Protein 5D2E (pdb70)

Foldseek 3Di:
DVVLVVLVVCVVVPVDPPVLSVVQVVQPQFKFKKDKDKDKFWDDFDQQDFPDQAEEEEEEADCQLVVLLCVSCVVRPYAYAYEHEDPDWDDPDRRYIYHHLLDLVSLLVVLVVCVVVVHQGAEYEQEYQEDADDLDPVRLVVNCSSAVRSVLSNLLSCVVSVRYPAHEYEYEHEEEPLGFDLQRQLNLLLQLQLCQQPVSYHEAYEYEYEYVVQGCDSNLVSRVVSCVSPDNYKYDYSTMIMDIFMDTDDDFDADDAAAEEEEECCLFKVNLLVLQSNLQRYAYEYEYEEQDDDDVSNVVSQVVSVVSRYHYYYDYFDLLDLVRLLVVQVVSCVPSVAHAEYEYPDFDADFDASNPDDPVNLCRGQSCLQSSLSSNCVSCVPGNYQEYEYAAACSLPNNHGRCSSNNSSRSSLVRCLVVCVSVPRDHAAAYEHEYAAPISVCVVLQFDHQYSSNVVVVVRVRRPDRDRYMYMTTGNPVSVVVVRD

Radius of gyration: 24.19 Å; Cα contacts (8 Å, |Δi|>4): 997; chains: 1; bounding box: 62×48×70 Å

Solvent-accessible surface area: 21761 Å² total; per-residue (Å²): 137,162,93,76,102,115,12,62,135,88,30,160,113,103,66,21,65,92,120,37,2,94,65,21,52,145,17,50,38,70,42,18,12,3,44,45,59,112,64,147,68,134,38,180,31,55,149,93,67,10,134,53,140,46,16,0,0,0,1,4,66,75,84,45,3,58,86,9,0,86,126,3,13,126,69,26,138,21,59,18,2,0,0,14,48,24,159,147,40,71,56,50,185,149,15,63,4,32,0,42,10,56,98,18,127,12,1,65,34,0,0,36,39,0,140,97,75,140,28,141,0,49,10,1,0,0,16,4,0,32,46,119,18,116,23,41,77,83,17,1,126,112,7,2,48,57,0,0,12,0,0,4,22,0,0,43,6,2,41,79,37,162,3,9,71,105,0,44,1,5,0,0,1,68,21,32,58,56,72,16,12,1,0,0,25,2,0,20,5,0,0,58,0,2,60,53,28,29,104,66,2,52,3,42,0,0,16,1,38,32,46,146,149,59,82,27,63,106,68,63,8,0,41,3,0,2,30,4,28,33,106,65,13,4,4,0,19,8,158,52,28,28,73,55,81,9,78,118,16,164,227,148,35,61,6,110,146,92,2,3,2,0,0,0,17,0,27,39,37,37,1,31,33,0,0,51,44,0,2,113,54,24,99,3,47,0,0,2,2,19,155,69,108,74,57,190,104,14,53,104,36,35,63,39,0,88,131,70,38,7,80,4,52,25,26,69,10,33,9,16,112,60,177,76,0,46,58,6,4,113,100,0,87,163,59,33,53,73,1,10,0,0,1,0,23,14,41,39,88,85,88,31,87,1,100,161,6,73,66,107,18,0,68,81,0,2,24,12,9,0,20,0,2,3,6,0,0,61,23,1,78,151,13,66,6,55,3,0,0,0,8,5,11,18,7,6,15,47,22,92,42,4,28,0,2,39,0,0,0,0,6,3,0,14,6,1,5,99,9,2,83,71,104,59,33,71,50,46,18,0,0,0,0,11,20,123,27,91,41,97,117,52,155,166,34,19,26,66,80,0,25,21,21,3,0,12,36,5,0,38,62,0,12,66,65,113,22,50,32,0,0,0,1,4,0,51,80,88,89,0,59,101,77,26,126

Sequence (485 aa):
TMQIEQIVKKVKECSLTPEEGLELIKSLGKTHLYEMVWDRHEFKGSKKFPHTKEPILFFCEDDSMYTVMKRQLEGYEAPFIYVTSGERFEDCRNGRFTMNFTKGEDYDALCGVLRSQNIRPRHIIHFLAAGLFKNTEDAMRKQLNKSLYSLFQMFQAFMANKLCPKAEILYLYENAEGEVQPIYNAVESFLKTVQAENPNFTCKAAELKSMFDEPFTKQHIADVISFEWNNCFTCYEPRHYYKRQLQRVKKSFSVKKNGVYLITGGAGGLGYLFAEYLAKQAEVKLILTGRSPASRETAQKLSALENLGAEALYVPADISKEKETDALIKYIKQTFGELNGILHSAGLVKDAFIIKKTKESIEEVIAPKVFGTVWLDKAAEEEPLDFFVMFSSLSAVLPNAGQSDYAFANGCMDGFTQYRSMKGRPGKTLSINWPLWDAGALRHAGLELLSAQAGLAAFQDSMSRSASQLAVISGDKDRISELLS

Secondary structure (DSSP, 8-state):
-HHHHHHHHHHHTTSS-HHHHHHHHHTTTSEEEEEEEEEEEE-----SS-SS---EEEEESSGGGHHHHHHHTTT--S-EEEEEE-SS-EE-STTEEEE-TT-HHHHHHHHHHHHHTT----EEEEEEE-S---SSHHHHHHHHIIIIIHHHHHHHHHHHTT--SSEEEEEEEEEETT---HHHHHHHHHHHHHHHH-TTEEEEEEEEEEBTTB---HHHHHHHHHHHHT--EEEE-SSEEEEEEEEEPP------TT-EEEEETTTSHHHHHHHHHHHHHS--EEEEE-SSPP-HHHHHHHHHHHTTT-EEEE----TTSHHHHHHHHHHHHHHHS---EEEE---------TTT--HHHHHHHHTTTTHHHHHHHHHTTTS--SEEEEEEEGGGTS--TT-HHHHHHHHHHHHHHHHHHHTT-SSEEEEEEE--EE---HHHHTB-PEEHHHHHHHHHHHHTSS-SEEEEEEB-HHHHHHHH-

Structure (mmCIF, N/CA/C/O backbone):
data_5D2E
#
_entry.id   5D2E
#
_cell.length_a   92.627
_cell.length_b   110.933
_cell.length_c   139.310
_cell.angle_alpha   90.000
_cell.angle_beta   90.000
_cell.angle_gamma   90.000
#
_symmetry.space_group_name_H-M   'I 2 2 2'
#
loop_
_entity.id
_entity.type
_entity.pdbx_description
1 polymer MlnE
2 non-polymer 'NADP NICOTINAMIDE-ADENINE-DINUCLEOTIDE PHOSPHATE'
3 non-polymer GLYCEROL
4 non-polymer 'TETRAETHYLENE GLYCOL'
5 water water
#
loop_
_atom_site.group_PDB
_atom_site.id
_atom_site.type_symbol
_atom_site.label_atom_id
_atom_site.label_alt_id
_atom_site.label_comp_id
_atom_site.label_asym_id
_atom_site.label_entity_id
_atom_site.label_seq_id
_atom_site.pdbx_PDB_ins_code
_atom_site.Cartn_x
_atom_site.Cartn_y
_atom_site.Cartn_z
_atom_site.occupancy
_atom_site.B_iso_or_equiv
_atom_site.auth_seq_id
_atom_site.auth_comp_id
_atom_site.auth_asym_id
_atom_site.auth_atom_id
_atom_site.pdbx_PDB_model_num
ATOM 1 N N . THR A 1 5 ? 34.939 56.734 8.312 1.00 79.85 5 THR A N 1
ATOM 2 C CA . THR A 1 5 ? 35.966 57.010 7.260 1.00 81.35 5 THR A CA 1
ATOM 3 C C . THR A 1 5 ? 36.773 55.761 6.963 1.00 76.91 5 THR A C 1
ATOM 4 O O . THR A 1 5 ? 36.835 55.310 5.815 1.00 72.84 5 THR A O 1
ATOM 8 N N . MET A 1 6 ? 37.363 55.207 8.021 1.00 79.14 6 MET A N 1
ATOM 9 C CA . MET A 1 6 ? 38.083 53.932 7.963 1.00 79.79 6 MET A CA 1
ATOM 10 C C . MET A 1 6 ? 37.216 52.850 7.303 1.00 65.24 6 MET A C 1
ATOM 11 O O . MET A 1 6 ? 37.667 52.154 6.404 1.00 70.94 6 MET A O 1
ATOM 16 N N . GLN A 1 7 ? 35.950 52.778 7.690 1.00 68.75 7 GLN A N 1
ATOM 17 C CA . GLN A 1 7 ? 35.002 51.792 7.132 1.00 69.74 7 GLN A CA 1
ATOM 18 C C . GLN A 1 7 ? 34.783 51.868 5.623 1.00 65.71 7 GLN A C 1
ATOM 19 O O . GLN A 1 7 ? 34.716 50.849 4.916 1.00 64.90 7 GLN A O 1
ATOM 25 N N . ILE A 1 8 ? 34.637 53.088 5.130 1.00 63.95 8 ILE A N 1
ATOM 26 C CA . ILE A 1 8 ? 34.505 53.288 3.687 1.00 65.91 8 ILE A CA 1
ATOM 27 C C . ILE A 1 8 ? 35.768 52.812 2.943 1.00 68.53 8 ILE A C 1
ATOM 28 O O . ILE A 1 8 ? 35.655 52.060 1.978 1.00 64.86 8 ILE A O 1
ATOM 33 N N . GLU A 1 9 ? 36.954 53.213 3.425 1.00 73.10 9 GLU A N 1
ATOM 34 C CA . GLU A 1 9 ? 38.249 52.818 2.801 1.00 75.46 9 GLU A CA 1
ATOM 35 C C . GLU A 1 9 ? 38.383 51.287 2.800 1.00 74.54 9 GLU A C 1
ATOM 36 O O . GLU A 1 9 ? 38.743 50.673 1.792 1.00 68.61 9 GLU A O 1
ATOM 42 N N . GLN A 1 10 ? 38.088 50.694 3.952 1.00 74.84 10 GLN A N 1
ATOM 43 C CA . GLN A 1 10 ? 37.893 49.249 4.090 1.00 81.05 10 GLN A CA 1
ATOM 44 C C . GLN A 1 10 ? 37.193 48.660 2.860 1.00 79.83 10 GLN A C 1
ATOM 45 O O . GLN A 1 10 ? 37.737 47.783 2.179 1.00 71.66 10 GLN A O 1
ATOM 51 N N . ILE A 1 11 ? 35.978 49.164 2.588 1.00 85.13 11 ILE A N 1
ATOM 52 C CA . ILE A 1 11 ? 35.124 48.656 1.489 1.00 75.98 11 ILE A CA 1
ATOM 53 C C . ILE A 1 11 ? 35.784 48.959 0.141 1.00 77.97 11 ILE A C 1
ATOM 54 O O . ILE A 1 11 ? 35.772 48.112 -0.763 1.00 78.16 11 ILE A O 1
ATOM 59 N N . VAL A 1 12 ? 36.347 50.161 0.009 1.00 77.46 12 VAL A N 1
ATOM 60 C CA . VAL A 1 12 ? 37.052 50.558 -1.219 1.00 83.97 12 VAL A CA 1
ATOM 61 C C . VAL A 1 12 ? 38.108 49.509 -1.567 1.00 86.64 12 VAL A C 1
ATOM 62 O O . VAL A 1 12 ? 38.124 48.964 -2.688 1.00 82.07 12 VAL A O 1
ATOM 66 N N . LYS A 1 13 ? 38.948 49.223 -0.569 1.00 92.74 13 LYS A N 1
ATOM 67 C CA . LYS A 1 13 ? 40.023 48.223 -0.646 1.00 94.83 13 LYS A CA 1
ATOM 68 C C . LYS A 1 13 ? 39.530 46.873 -1.142 1.00 91.51 13 LYS A C 1
ATOM 69 O O . LYS A 1 13 ? 40.198 46.210 -1.932 1.00 99.12 13 LYS A O 1
ATOM 75 N N . LYS A 1 14 ? 38.353 46.490 -0.659 1.00 90.94 14 LYS A N 1
ATOM 76 C CA . LYS A 1 14 ? 37.689 45.237 -1.013 1.00 88.69 14 LYS A CA 1
ATOM 77 C C . LYS A 1 14 ? 37.274 45.149 -2.502 1.00 96.46 14 LYS A C 1
ATOM 78 O O . LYS A 1 14 ? 37.384 44.080 -3.117 1.00 95.48 14 LYS A O 1
ATOM 84 N N . VAL A 1 15 ? 36.773 46.249 -3.047 1.00 104.30 15 VAL A N 1
ATOM 85 C CA . VAL A 1 15 ? 36.347 46.265 -4.438 1.00 104.05 15 VAL A CA 1
ATOM 86 C C . VAL A 1 15 ? 37.608 46.366 -5.246 1.00 104.51 15 VAL A C 1
ATOM 87 O O . VAL A 1 15 ? 37.693 45.823 -6.324 1.00 106.81 15 VAL A O 1
ATOM 91 N N . LYS A 1 16 ? 38.583 47.085 -4.722 1.00 98.78 16 LYS A N 1
ATOM 92 C CA . LYS A 1 16 ? 39.862 47.120 -5.371 1.00 99.10 16 LYS A CA 1
ATOM 93 C C . LYS A 1 16 ? 40.375 45.696 -5.410 1.00 93.92 16 LYS A C 1
ATOM 94 O O . LYS A 1 16 ? 40.844 45.248 -6.431 1.00 86.19 16 LYS A O 1
ATOM 100 N N . GLU A 1 17 ? 40.244 44.980 -4.298 1.00 96.13 17 GLU A N 1
ATOM 101 C CA . GLU A 1 17 ? 40.731 43.603 -4.228 1.00 94.53 17 GLU A CA 1
ATOM 102 C C . GLU A 1 17 ? 39.838 42.682 -5.003 1.00 93.39 17 GLU A C 1
ATOM 103 O O . GLU A 1 17 ? 40.147 41.518 -5.190 1.00 104.31 17 GLU A O 1
ATOM 109 N N . CYS A 1 18 ? 38.717 43.210 -5.438 1.00 88.98 18 CYS A N 1
ATOM 110 C CA . CYS A 1 18 ? 37.809 42.490 -6.283 1.00 86.45 18 CYS A CA 1
ATOM 111 C C . CYS A 1 18 ? 36.899 41.507 -5.568 1.00 86.13 18 CYS A C 1
ATOM 112 O O . CYS A 1 18 ? 36.207 40.743 -6.206 1.00 81.77 18 CYS A O 1
ATOM 115 N N . SER A 1 19 ? 36.860 41.565 -4.247 1.00 84.47 19 SER A N 1
ATOM 116 C CA . SER A 1 19 ? 35.907 40.767 -3.500 1.00 86.90 19 SER A CA 1
ATOM 117 C C . SER A 1 19 ? 34.487 41.148 -3.878 1.00 87.28 19 SER A C 1
ATOM 118 O O . SER A 1 19 ? 33.565 40.330 -3.821 1.00 71.17 19 SER A O 1
ATOM 121 N N . LEU A 1 20 ? 34.339 42.394 -4.301 1.00 88.36 20 LEU A N 1
ATOM 122 C CA . LEU A 1 20 ? 33.050 42.988 -4.624 1.00 84.40 20 LEU A CA 1
ATOM 123 C C . LEU A 1 20 ? 33.080 43.773 -5.917 1.00 80.04 20 LEU A C 1
ATOM 124 O O . LEU A 1 20 ? 34.014 44.522 -6.126 1.00 80.03 20 LEU A O 1
ATOM 129 N N . THR A 1 21 ? 32.056 43.605 -6.758 1.00 73.74 21 THR A N 1
ATOM 130 C CA . THR A 1 21 ? 31.768 44.492 -7.885 1.00 68.32 21 THR A CA 1
ATOM 131 C C . THR A 1 21 ? 31.565 45.908 -7.349 1.00 71.84 21 THR A C 1
ATOM 132 O O . THR A 1 21 ? 30.915 46.076 -6.315 1.00 70.50 21 THR A O 1
ATOM 136 N N . PRO A 1 22 ? 32.117 46.936 -8.042 1.00 73.77 22 PRO A N 1
ATOM 137 C CA . PRO A 1 22 ? 31.914 48.350 -7.651 1.00 66.46 22 PRO A CA 1
ATOM 138 C C . PRO A 1 22 ? 30.492 48.715 -7.226 1.00 49.53 22 PRO A C 1
ATOM 139 O O . PRO A 1 22 ? 30.324 49.497 -6.303 1.00 52.73 22 PRO A O 1
ATOM 143 N N . GLU A 1 23 ? 29.492 48.122 -7.855 1.00 51.54 23 GLU A N 1
ATOM 144 C CA . GLU A 1 23 ? 28.063 48.347 -7.520 1.00 60.61 23 GLU A CA 1
ATOM 145 C C . GLU A 1 23 ? 27.705 47.775 -6.096 1.00 63.90 23 GLU A C 1
ATOM 146 O O . GLU A 1 23 ? 27.146 48.487 -5.235 1.00 54.97 23 GLU A O 1
ATOM 152 N N . GLU A 1 24 ? 28.060 46.502 -5.867 1.00 61.58 24 GLU A N 1
ATOM 153 C CA . GLU A 1 24 ? 27.962 45.854 -4.532 1.00 55.64 24 GLU A CA 1
ATOM 154 C C . GLU A 1 24 ? 28.635 46.717 -3.446 1.00 53.08 24 GLU A C 1
ATOM 155 O O . GLU A 1 24 ? 28.059 46.959 -2.376 1.00 49.67 24 GLU A O 1
ATOM 161 N N . GLY A 1 25 ? 29.851 47.194 -3.733 1.00 50.86 25 GLY A N 1
ATOM 162 C CA . GLY A 1 25 ? 30.587 48.046 -2.796 1.00 50.29 25 GLY A CA 1
ATOM 163 C C . GLY A 1 25 ? 29.833 49.316 -2.452 1.00 54.91 25 GLY A C 1
ATOM 164 O O . GLY A 1 25 ? 29.809 49.793 -1.297 1.00 52.78 25 GLY A O 1
ATOM 165 N N . LEU A 1 26 ? 29.225 49.897 -3.474 1.00 53.77 26 LEU A N 1
ATOM 166 C CA . LEU A 1 26 ? 28.404 51.062 -3.256 1.00 52.26 26 LEU A CA 1
ATOM 167 C C . LEU A 1 26 ? 27.181 50.712 -2.403 1.00 44.07 26 LEU A C 1
ATOM 168 O O . LEU A 1 26 ? 26.901 51.433 -1.461 1.00 45.86 26 LEU A O 1
ATOM 173 N N . GLU A 1 27 ? 26.457 49.637 -2.753 1.00 47.07 27 GLU A N 1
ATOM 174 C CA . GLU A 1 27 ? 25.290 49.218 -1.957 1.00 49.33 27 GLU A CA 1
ATOM 175 C C . GLU A 1 27 ? 25.713 49.063 -0.465 1.00 50.08 27 GLU A C 1
ATOM 176 O O . GLU A 1 27 ? 25.044 49.592 0.454 1.00 47.48 27 GLU A O 1
ATOM 182 N N . LEU A 1 28 ? 26.875 48.446 -0.230 1.00 45.37 28 LEU A N 1
ATOM 183 C CA . LEU A 1 28 ? 27.349 48.252 1.163 1.00 45.32 28 LEU A CA 1
ATOM 184 C C . LEU A 1 28 ? 27.613 49.576 1.859 1.00 49.30 28 LEU A C 1
ATOM 185 O O . LEU A 1 28 ? 27.203 49.798 3.019 1.00 45.62 28 LEU A O 1
ATOM 190 N N . ILE A 1 29 ? 28.237 50.516 1.147 1.00 47.46 29 ILE A N 1
ATOM 191 C CA . ILE A 1 29 ? 28.504 51.829 1.774 1.00 43.62 29 ILE A CA 1
ATOM 192 C C . ILE A 1 29 ? 27.218 52.560 2.169 1.00 36.40 29 ILE A C 1
ATOM 193 O O . ILE A 1 29 ? 27.143 53.226 3.224 1.00 41.98 29 ILE A O 1
ATOM 198 N N . LYS A 1 30 ? 26.209 52.449 1.308 1.00 39.58 30 LYS A N 1
ATOM 199 C CA . LYS A 1 30 ? 24.931 53.068 1.561 1.00 43.81 30 LYS A CA 1
ATOM 200 C C . LYS A 1 30 ? 24.284 52.490 2.809 1.00 48.56 30 LYS A C 1
ATOM 201 O O . LYS A 1 30 ? 23.499 53.195 3.440 1.00 42.72 30 LYS A O 1
ATOM 207 N N . SER A 1 31 ? 24.615 51.227 3.157 1.00 46.03 31 SER A N 1
ATOM 208 C CA . SER A 1 31 ? 24.096 50.611 4.406 1.00 45.17 31 SER A CA 1
ATOM 209 C C . SER A 1 31 ? 24.884 50.957 5.676 1.00 48.59 31 SER A C 1
ATOM 210 O O . SER A 1 31 ? 24.487 50.539 6.762 1.00 44.30 31 SER A O 1
ATOM 213 N N . LEU A 1 32 ? 25.974 51.723 5.571 1.00 45.59 32 LEU A N 1
ATOM 214 C CA . LEU A 1 32 ? 26.836 51.944 6.724 1.00 48.94 32 LEU A CA 1
ATOM 215 C C . LEU A 1 32 ? 26.127 52.651 7.852 1.00 47.36 32 LEU A C 1
ATOM 216 O O . LEU A 1 32 ? 25.353 53.602 7.624 1.00 46.61 32 LEU A O 1
ATOM 221 N N . GLY A 1 33 ? 26.370 52.130 9.063 1.00 44.42 33 GLY A N 1
ATOM 222 C CA . GLY A 1 33 ? 25.651 52.514 10.279 1.00 47.23 33 GLY A CA 1
ATOM 223 C C . GLY A 1 33 ? 24.233 51.977 10.435 1.00 44.77 33 GLY A C 1
ATOM 224 O O . GLY A 1 33 ? 23.530 52.352 11.380 1.00 48.71 33 GLY A O 1
ATOM 225 N N . LYS A 1 34 ? 23.780 51.140 9.512 1.00 43.97 34 LYS A N 1
ATOM 226 C CA . LYS A 1 34 ? 22.430 50.629 9.602 1.00 46.25 34 LYS A CA 1
ATOM 227 C C . LYS A 1 34 ? 22.347 49.170 10.038 1.00 43.49 34 LYS A C 1
ATOM 228 O O . LYS A 1 34 ? 21.263 48.746 10.363 1.00 45.02 34 LYS A O 1
ATOM 234 N N . THR A 1 35 ? 23.449 48.412 9.994 1.00 41.25 35 THR A N 1
ATOM 235 C CA . THR A 1 35 ? 23.390 46.969 10.270 1.00 39.27 35 THR A CA 1
ATOM 236 C C . THR A 1 35 ? 24.165 46.693 11.536 1.00 39.73 35 THR A C 1
ATOM 237 O O . THR A 1 35 ? 25.339 47.003 11.633 1.00 37.78 35 THR A O 1
ATOM 241 N N . HIS A 1 36 ? 23.499 46.138 12.527 1.00 41.12 36 HIS A N 1
ATOM 242 C CA . HIS A 1 36 ? 24.130 45.881 13.819 1.00 45.02 36 HIS A CA 1
ATOM 243 C C . HIS A 1 36 ? 23.884 44.384 14.237 1.00 42.51 36 HIS A C 1
ATOM 244 O O . HIS A 1 36 ? 22.801 43.827 13.972 1.00 33.90 36 HIS A O 1
ATOM 251 N N . LEU A 1 37 ? 24.902 43.752 14.830 1.00 40.12 37 LEU A N 1
ATOM 252 C CA . LEU A 1 37 ? 24.771 42.414 15.381 1.00 37.91 37 LEU A CA 1
ATOM 253 C C . LEU A 1 37 ? 24.570 42.481 16.896 1.00 33.06 37 LEU A C 1
ATOM 254 O O . LEU A 1 37 ? 25.144 43.337 17.578 1.00 29.83 37 LEU A O 1
ATOM 259 N N . TYR A 1 38 ? 23.692 41.608 17.390 1.00 32.65 38 TYR A N 1
ATOM 260 C CA . TYR A 1 38 ? 23.296 41.535 18.766 1.00 29.30 38 TYR A CA 1
ATOM 261 C C . TYR A 1 38 ? 23.416 40.066 19.287 1.00 28.58 38 TYR A C 1
ATOM 262 O O . TYR A 1 38 ? 23.288 39.111 18.549 1.00 26.87 38 TYR A O 1
ATOM 271 N N . GLU A 1 39 ? 23.686 39.944 20.581 1.00 28.75 39 GLU A N 1
ATOM 272 C CA . GLU A 1 39 ? 23.757 38.667 21.256 1.00 28.57 39 GLU A CA 1
ATOM 273 C C . GLU A 1 39 ? 23.029 38.769 22.581 1.00 28.84 39 GLU A C 1
ATOM 274 O O . GLU A 1 39 ? 22.876 39.860 23.175 1.00 29.62 39 GLU A O 1
ATOM 280 N N . MET A 1 40 ? 22.615 37.595 23.085 1.00 27.93 40 MET A N 1
ATOM 281 C CA . MET A 1 40 ? 21.961 37.543 24.373 1.00 29.81 40 MET A CA 1
ATOM 282 C C . MET A 1 40 ? 22.962 37.788 25.481 1.00 28.78 40 MET A C 1
ATOM 283 O O . MET A 1 40 ? 24.046 37.208 25.492 1.00 31.91 40 MET A O 1
ATOM 288 N N . VAL A 1 41 ? 22.619 38.664 26.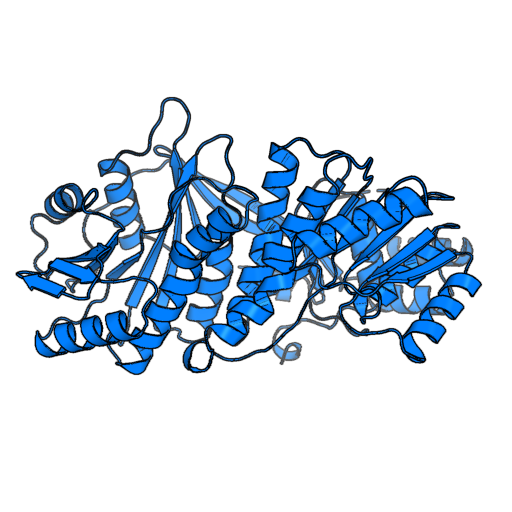403 1.00 28.67 41 VAL A N 1
ATOM 289 C CA . VAL A 1 41 ? 23.448 38.906 27.562 1.00 29.80 41 VAL A CA 1
ATOM 290 C C . VAL A 1 41 ? 22.574 38.611 28.769 1.00 31.70 41 VAL A C 1
ATOM 291 O O . VAL A 1 41 ? 21.470 39.139 28.892 1.00 28.00 41 VAL A O 1
ATOM 295 N N . TRP A 1 42 ? 23.135 37.887 29.727 1.00 31.93 42 TRP A N 1
ATOM 296 C CA . TRP A 1 42 ? 22.396 37.490 30.924 1.00 31.01 42 TRP A CA 1
ATOM 297 C C . TRP A 1 42 ? 22.667 38.322 32.163 1.00 35.19 42 TRP A C 1
ATOM 298 O O . TRP A 1 42 ? 23.776 38.785 32.346 1.00 37.14 42 TRP A O 1
ATOM 309 N N . ASP A 1 43 ? 21.667 38.523 33.007 1.00 34.65 43 ASP A N 1
ATOM 310 C CA . ASP A 1 43 ? 21.924 39.079 34.357 1.00 38.82 43 ASP A CA 1
ATOM 311 C C . ASP A 1 43 ? 21.483 38.065 35.378 1.00 35.86 43 ASP A C 1
ATOM 312 O O . ASP A 1 43 ? 20.395 37.494 35.285 1.00 35.36 43 ASP A O 1
ATOM 317 N N . ARG A 1 44 ? 22.339 37.896 36.362 1.00 34.34 44 ARG A N 1
ATOM 318 C CA . ARG A 1 44 ? 22.222 36.852 37.358 1.00 34.77 44 ARG A CA 1
ATOM 319 C C . ARG A 1 44 ? 21.875 37.465 38.714 1.00 36.02 44 ARG A C 1
ATOM 320 O O . ARG A 1 44 ? 22.408 38.488 39.068 1.00 31.37 44 ARG A O 1
ATOM 328 N N . HIS A 1 45 ? 21.047 36.760 39.486 1.00 31.25 45 HIS A N 1
ATOM 329 C CA . HIS A 1 45 ? 20.526 37.193 40.760 1.00 33.34 45 HIS A CA 1
ATOM 330 C C . HIS A 1 45 ? 20.411 36.034 41.721 1.00 31.35 45 HIS A C 1
ATOM 331 O O . HIS A 1 45 ? 20.181 34.882 41.338 1.00 29.07 45 HIS A O 1
ATOM 338 N N . GLU A 1 46 ? 20.461 36.375 42.995 1.00 31.23 46 GLU A N 1
ATOM 339 C CA . GLU A 1 46 ? 20.181 35.439 44.068 1.00 34.90 46 GLU A CA 1
ATOM 340 C C . GLU A 1 46 ? 18.684 35.366 44.243 1.00 32.21 46 GLU A C 1
ATOM 341 O O . GLU A 1 46 ? 18.000 36.349 44.191 1.00 35.51 46 GLU A O 1
ATOM 347 N N . PHE A 1 47 ? 18.190 34.160 44.464 1.00 33.87 47 PHE A N 1
ATOM 348 C CA . PHE A 1 47 ? 16.780 33.941 44.615 1.00 37.38 47 PHE A CA 1
ATOM 349 C C . PHE A 1 47 ? 16.422 34.109 46.075 1.00 42.50 47 PHE A C 1
ATOM 350 O O . PHE A 1 47 ? 16.956 33.394 46.898 1.00 45.38 47 PHE A O 1
ATOM 358 N N . LYS A 1 48 ? 15.523 35.039 46.360 1.00 47.60 48 LYS A N 1
ATOM 359 C CA . LYS A 1 48 ? 15.329 35.590 47.691 1.00 58.80 48 LYS A CA 1
ATOM 360 C C . LYS A 1 48 ? 13.968 35.232 48.321 1.00 61.15 48 LYS A C 1
ATOM 361 O O . LYS A 1 48 ? 13.701 35.591 49.468 1.00 62.53 48 LYS A O 1
ATOM 367 N N . GLY A 1 49 ? 13.077 34.601 47.574 1.00 51.69 49 GLY A N 1
ATOM 368 C CA . GLY A 1 49 ? 11.694 34.458 48.045 1.00 58.94 49 GLY A CA 1
ATOM 369 C C . GLY A 1 49 ? 10.895 35.761 47.976 1.00 54.20 49 GLY A C 1
ATOM 370 O O . GLY A 1 49 ? 11.351 36.776 47.399 1.00 51.27 49 GLY A O 1
ATOM 371 N N . SER A 1 50 ? 9.703 35.720 48.584 1.00 49.36 50 SER A N 1
ATOM 372 C CA . SER A 1 50 ? 8.614 36.672 48.318 1.00 47.85 50 SER A CA 1
ATOM 373 C C . SER A 1 50 ? 7.375 36.341 49.207 1.00 48.44 50 SER A C 1
ATOM 374 O O . SER A 1 50 ? 7.308 35.284 49.850 1.00 47.49 50 SER A O 1
ATOM 377 N N . LYS A 1 51 ? 6.373 37.206 49.200 1.00 45.68 51 LYS A N 1
ATOM 378 C CA . LYS A 1 51 ? 5.035 36.785 49.683 1.00 44.82 51 LYS A CA 1
ATOM 379 C C . LYS A 1 51 ? 4.560 35.545 48.866 1.00 42.82 51 LYS A C 1
ATOM 380 O O . LYS A 1 51 ? 5.038 35.305 47.740 1.00 38.08 51 LYS A O 1
ATOM 386 N N . LYS A 1 52 ? 3.604 34.813 49.401 1.00 35.55 52 LYS A N 1
ATOM 387 C CA . LYS A 1 52 ? 3.151 33.611 48.779 1.00 35.92 52 LYS A CA 1
ATOM 388 C C . LYS A 1 52 ? 1.971 33.795 47.811 1.00 37.16 52 LYS A C 1
ATOM 389 O O . LYS A 1 52 ? 1.813 32.998 46.890 1.00 36.82 52 LYS A O 1
ATOM 395 N N . PHE A 1 53 ? 1.136 34.816 47.991 1.00 39.27 53 PHE A N 1
ATOM 396 C CA . PHE A 1 53 ? -0.133 34.860 47.260 1.00 36.19 53 PHE A CA 1
ATOM 397 C C . PHE A 1 53 ? -0.066 35.735 46.014 1.00 38.41 53 PHE A C 1
ATOM 398 O O . PHE A 1 53 ? 0.697 36.685 45.958 1.00 38.59 53 PHE A O 1
ATOM 406 N N . PRO A 1 54 ? -0.963 35.475 45.043 1.00 37.76 54 PRO A N 1
ATOM 407 C CA . PRO A 1 54 ? -1.180 36.414 43.948 1.00 39.72 54 PRO A CA 1
ATOM 408 C C . PRO A 1 54 ? -1.546 37.804 44.488 1.00 41.82 54 PRO A C 1
ATOM 409 O O . PRO A 1 54 ? -2.051 37.907 45.617 1.00 41.39 54 PRO A O 1
ATOM 413 N N . HIS A 1 55 ? -1.342 38.842 43.689 1.00 49.31 55 HIS A N 1
ATOM 414 C CA . HIS A 1 55 ? -1.638 40.241 44.119 1.00 57.11 55 HIS A CA 1
ATOM 415 C C . HIS A 1 55 ? -3.121 40.631 44.135 1.00 58.72 55 HIS A C 1
ATOM 416 O O . HIS A 1 55 ? -3.464 41.620 44.754 1.00 62.07 55 HIS A O 1
ATOM 423 N N . THR A 1 56 ? -3.984 39.892 43.428 1.00 53.18 56 THR A N 1
ATOM 424 C CA . THR A 1 56 ? -5.445 40.064 43.511 1.00 49.35 56 THR A CA 1
ATOM 425 C C . THR A 1 56 ? -6.015 38.799 44.081 1.00 46.58 56 THR A C 1
ATOM 426 O O . THR A 1 56 ? -5.352 37.760 44.076 1.00 48.63 56 THR A O 1
ATOM 430 N N . LYS A 1 57 ? -7.230 38.878 44.589 1.00 39.53 57 LYS A N 1
ATOM 431 C CA . LYS A 1 57 ? -7.829 37.739 45.199 1.00 37.60 57 LYS A CA 1
ATOM 432 C C . LYS A 1 57 ? -8.830 37.124 44.222 1.00 38.26 57 LYS A C 1
ATOM 433 O O . LYS A 1 57 ? -10.026 37.364 44.307 1.00 40.77 57 LYS A O 1
ATOM 439 N N . GLU A 1 58 ? -8.322 36.344 43.270 1.00 34.96 58 GLU A N 1
ATOM 440 C CA . GLU A 1 58 ? -9.093 35.789 42.203 1.00 34.80 58 GLU A CA 1
ATOM 441 C C . GLU A 1 58 ? -8.665 34.343 41.979 1.00 30.51 58 GLU A C 1
ATOM 442 O O . GLU A 1 58 ? -7.603 33.968 42.416 1.00 33.10 58 GLU A O 1
ATOM 448 N N . PRO A 1 59 ? -9.509 33.530 41.311 1.00 30.85 59 PRO A N 1
ATOM 449 C CA . PRO A 1 59 ? -9.248 32.108 41.139 1.00 30.00 59 PRO A CA 1
ATOM 450 C C . PRO A 1 59 ? -7.935 31.862 40.355 1.00 26.46 59 PRO A C 1
ATOM 451 O O . PRO A 1 59 ? -7.522 32.655 39.517 1.00 27.49 59 PRO A O 1
ATOM 455 N N . ILE A 1 60 ? -7.256 30.833 40.780 1.00 25.85 60 ILE A N 1
ATOM 456 C CA . ILE A 1 60 ? -6.034 30.325 40.183 1.00 26.45 60 ILE A CA 1
ATOM 457 C C . ILE A 1 60 ? -6.355 28.999 39.452 1.00 28.43 60 ILE A C 1
ATOM 458 O O . ILE A 1 60 ? -7.062 28.118 40.018 1.00 32.49 60 ILE A O 1
ATOM 463 N N . LEU A 1 61 ? -5.864 28.838 38.229 1.00 26.20 61 LEU A N 1
ATOM 464 C CA . LEU A 1 61 ? -6.100 27.655 37.426 1.00 25.99 61 LEU A CA 1
ATOM 465 C C . LEU A 1 61 ? -4.731 27.050 37.126 1.00 26.93 61 LEU A C 1
ATOM 466 O O . LEU A 1 61 ? -3.880 27.720 36.571 1.00 26.12 61 LEU A O 1
ATOM 471 N N . PHE A 1 62 ? -4.536 25.779 37.470 1.00 26.30 62 PHE A N 1
ATOM 472 C CA . PHE A 1 62 ? -3.255 25.114 37.401 1.00 26.15 62 PHE A CA 1
ATOM 473 C C . PHE A 1 62 ? -3.414 23.888 36.605 1.00 28.17 62 PHE A C 1
ATOM 474 O O . PHE A 1 62 ? -4.225 23.020 36.972 1.00 28.05 62 PHE A O 1
ATOM 482 N N . PHE A 1 63 ? -2.609 23.751 35.542 1.00 24.21 63 PHE A N 1
ATOM 483 C CA . PHE A 1 63 ? -2.596 22.601 34.673 1.00 24.77 63 PHE A CA 1
ATOM 484 C C . PHE A 1 63 ? -1.323 21.825 34.995 1.00 27.34 63 PHE A C 1
ATOM 485 O O . PHE A 1 63 ? -0.226 22.410 34.990 1.00 27.84 63 PHE A O 1
ATOM 493 N N . CYS A 1 64 ? -1.448 20.511 35.213 1.00 25.83 64 CYS A N 1
ATOM 494 C CA . CYS A 1 64 ? -0.298 19.671 35.585 1.00 25.45 64 CYS A CA 1
ATOM 495 C C . CYS A 1 64 ? -0.582 18.318 35.029 1.00 29.26 64 CYS A C 1
ATOM 496 O O . CYS A 1 64 ? -1.731 17.924 34.899 1.00 27.64 64 CYS A O 1
ATOM 499 N N . GLU A 1 65 ? 0.445 17.564 34.730 1.00 28.40 65 GLU A N 1
ATOM 500 C CA . GLU A 1 65 ? 0.231 16.261 34.127 1.00 34.15 65 GLU A CA 1
ATOM 501 C C . GLU A 1 65 ? -0.416 15.296 35.145 1.00 32.25 65 GLU A C 1
ATOM 502 O O . GLU A 1 65 ? -1.254 14.474 34.779 1.00 31.79 65 GLU A O 1
ATOM 508 N N . ASP A 1 66 ? -0.118 15.486 36.413 1.00 30.26 66 ASP A N 1
ATOM 509 C CA . ASP A 1 66 ? -0.559 14.559 37.436 1.00 33.13 66 ASP A CA 1
ATOM 510 C C . ASP A 1 66 ? -0.747 15.307 38.694 1.00 31.50 66 ASP A C 1
ATOM 511 O O . ASP A 1 66 ? -0.631 16.570 38.751 1.00 32.62 66 ASP A O 1
ATOM 516 N N . ASP A 1 67 ? -0.995 14.619 39.809 1.00 33.47 67 ASP A N 1
ATOM 517 C CA . ASP A 1 67 ? -1.160 15.453 41.018 1.00 35.43 67 ASP A CA 1
ATOM 518 C C . ASP A 1 67 ? 0.009 15.765 41.882 1.00 32.69 67 ASP A C 1
ATOM 519 O O . ASP A 1 67 ? -0.162 16.178 43.030 1.00 33.37 67 ASP A O 1
ATOM 524 N N . SER A 1 68 ? 1.193 15.709 41.310 1.00 31.98 68 SER A N 1
ATOM 525 C CA . SER A 1 68 ? 2.418 15.899 42.082 1.00 34.07 68 SER A CA 1
ATOM 526 C C . SER A 1 68 ? 2.535 17.277 42.669 1.00 31.90 68 SER A C 1
ATOM 527 O O . SER A 1 68 ? 3.210 17.472 43.667 1.00 35.99 68 SER A O 1
ATOM 530 N N . MET A 1 69 ? 1.877 18.279 42.083 1.00 30.59 69 MET A N 1
ATOM 531 C CA . MET A 1 69 ? 1.937 19.612 42.673 1.00 26.29 69 MET A CA 1
ATOM 532 C C . MET A 1 69 ? 0.722 20.001 43.554 1.00 28.66 69 MET A C 1
ATOM 533 O O . MET A 1 69 ? 0.678 21.114 44.098 1.00 27.93 69 MET A O 1
ATOM 538 N N . TYR A 1 70 ? -0.243 19.101 43.729 1.00 29.38 70 TYR A N 1
ATOM 539 C CA . TYR A 1 70 ? -1.502 19.508 44.369 1.00 29.47 70 TYR A CA 1
ATOM 540 C C . TYR A 1 70 ? -1.304 19.902 45.850 1.00 31.08 70 TYR A C 1
ATOM 541 O O . TYR A 1 70 ? -1.621 21.044 46.286 1.00 28.09 70 TYR A O 1
ATOM 550 N N . THR A 1 71 ? -0.738 18.986 46.629 1.00 33.38 71 THR A N 1
ATOM 551 C CA . THR A 1 71 ? -0.519 19.238 48.108 1.00 32.77 71 THR A CA 1
ATOM 552 C C . THR A 1 71 ? 0.316 20.417 48.401 1.00 29.75 71 THR A C 1
ATOM 553 O O . THR A 1 71 ? -0.019 21.241 49.260 1.00 30.93 71 THR A O 1
ATOM 557 N N . VAL A 1 72 ? 1.433 20.562 47.650 1.00 29.41 72 VAL A N 1
ATOM 558 C CA . VAL A 1 72 ? 2.304 21.641 47.972 1.00 29.41 72 VAL A CA 1
ATOM 559 C C . VAL A 1 72 ? 1.626 22.944 47.668 1.00 26.06 72 VAL A C 1
ATOM 560 O O . VAL A 1 72 ? 1.869 23.951 48.324 1.00 28.09 72 VAL A O 1
ATOM 564 N N . MET A 1 73 ? 0.824 22.973 46.603 1.00 27.50 73 MET A N 1
ATOM 565 C CA . MET A 1 73 ? 0.204 24.230 46.236 1.00 27.48 73 MET A CA 1
ATOM 566 C C . MET A 1 73 ? -0.948 24.518 47.203 1.00 29.09 73 MET A C 1
ATOM 567 O O . MET A 1 73 ? -1.164 25.663 47.582 1.00 26.30 73 MET A O 1
ATOM 572 N N . LYS A 1 74 ? -1.709 23.498 47.604 1.00 27.46 74 LYS A N 1
ATOM 573 C CA . LYS A 1 74 ? -2.737 23.752 48.691 1.00 31.75 74 LYS A CA 1
ATOM 574 C C . LYS A 1 74 ? -2.108 24.336 49.983 1.00 32.86 74 LYS A C 1
ATOM 575 O O . LYS A 1 74 ? -2.595 25.368 50.551 1.00 32.75 74 LYS A O 1
ATOM 581 N N . ARG A 1 75 ? -0.969 23.754 50.364 1.00 31.94 75 ARG A N 1
ATOM 582 C CA . ARG A 1 75 ? -0.232 24.291 51.523 1.00 34.20 75 ARG A CA 1
ATOM 583 C C . ARG A 1 75 ? 0.254 25.688 51.301 1.00 33.67 75 ARG A C 1
ATOM 584 O O . ARG A 1 75 ? 0.099 26.579 52.146 1.00 32.70 75 ARG A O 1
ATOM 592 N N . GLN A 1 76 ? 0.742 25.951 50.099 1.00 33.12 76 GLN A N 1
ATOM 593 C CA . GLN A 1 76 ? 1.241 27.280 49.809 1.00 29.99 76 GLN A CA 1
ATOM 594 C C . GLN A 1 76 ? 0.143 28.358 49.900 1.00 27.71 76 GLN A C 1
ATOM 595 O O . GLN A 1 76 ? 0.381 29.509 50.293 1.00 31.02 76 GLN A O 1
ATOM 601 N N . LEU A 1 77 ? -1.070 27.970 49.520 1.00 29.56 77 LEU A N 1
ATOM 602 C CA . LEU A 1 77 ? -2.199 28.899 49.418 1.00 28.59 77 LEU A CA 1
ATOM 603 C C . LEU A 1 77 ? -3.092 28.871 50.662 1.00 34.19 77 LEU A C 1
ATOM 604 O O . LEU A 1 77 ? -4.205 29.465 50.643 1.00 35.10 77 LEU A O 1
ATOM 609 N N . GLU A 1 78 ? -2.621 28.206 51.726 1.00 32.92 78 GLU A N 1
ATOM 610 C CA . GLU A 1 78 ? -3.388 28.202 52.990 1.00 35.11 78 GLU A CA 1
ATOM 611 C C . GLU A 1 78 ? -3.655 29.632 53.400 1.00 33.32 78 GLU A C 1
ATOM 612 O O . GLU A 1 78 ? -2.772 30.430 53.485 1.00 36.74 78 GLU A O 1
ATOM 618 N N . GLY A 1 79 ? -4.917 29.995 53.556 1.00 34.97 79 GLY A N 1
ATOM 619 C CA . GLY A 1 79 ? -5.238 31.395 53.920 1.00 34.03 79 GLY A CA 1
ATOM 620 C C . GLY A 1 79 ? -5.695 32.248 52.770 1.00 39.55 79 GLY A C 1
ATOM 621 O O . GLY A 1 79 ? -6.108 33.381 52.969 1.00 38.50 79 GLY A O 1
ATOM 622 N N . TYR A 1 80 ? -5.565 31.738 51.531 1.00 41.10 80 TYR A N 1
ATOM 623 C CA . TYR A 1 80 ? -5.862 32.547 50.334 1.00 37.78 80 TYR A CA 1
ATOM 624 C C . TYR A 1 80 ? -7.320 32.207 50.014 1.00 36.99 80 TYR A C 1
ATOM 625 O O . TYR A 1 80 ? -7.674 31.041 49.903 1.00 37.54 80 TYR A O 1
ATOM 634 N N . GLU A 1 81 ? -8.155 33.226 49.952 1.00 34.43 81 GLU A N 1
ATOM 635 C CA . GLU A 1 81 ? -9.621 33.017 49.901 1.00 39.68 81 GLU A CA 1
ATOM 636 C C . GLU A 1 81 ? -10.185 33.300 48.526 1.00 39.89 81 GLU A C 1
ATOM 637 O O . GLU A 1 81 ? -10.891 34.307 48.285 1.00 38.47 81 GLU A O 1
ATOM 643 N N . ALA A 1 82 ? -9.756 32.450 47.606 1.00 34.33 82 ALA A N 1
ATOM 644 C CA . ALA A 1 82 ? -10.331 32.371 46.260 1.00 34.80 82 ALA A CA 1
ATOM 645 C C . ALA A 1 82 ? -10.085 30.955 45.781 1.00 33.68 82 ALA A C 1
ATOM 646 O O . ALA A 1 82 ? -9.134 30.291 46.231 1.00 33.31 82 ALA A O 1
ATOM 648 N N . PRO A 1 83 ? -10.877 30.483 44.842 1.00 31.21 83 PRO A N 1
ATOM 649 C CA . PRO A 1 83 ? -10.713 29.080 44.463 1.00 30.26 83 PRO A CA 1
ATOM 650 C C . PRO A 1 83 ? -9.360 28.727 43.837 1.00 33.11 83 PRO A C 1
ATOM 651 O O . PRO A 1 83 ? -8.810 29.526 43.092 1.00 30.14 83 PRO A O 1
ATOM 655 N N . PHE A 1 84 ? -8.915 27.494 44.076 1.00 31.98 84 PHE A N 1
ATOM 656 C CA . PHE A 1 84 ? -7.785 26.907 43.362 1.00 30.34 84 PHE A CA 1
ATOM 657 C C . PHE A 1 84 ? -8.282 25.756 42.520 1.00 30.01 84 PHE A C 1
ATOM 658 O O . PHE A 1 84 ? -8.898 24.797 43.018 1.00 29.20 84 PHE A O 1
ATOM 666 N N . ILE A 1 85 ? -8.136 25.881 41.197 1.00 26.73 85 ILE A N 1
ATOM 667 C CA . ILE A 1 85 ? -8.611 24.858 40.276 1.00 25.38 85 ILE A CA 1
ATOM 668 C C . ILE A 1 85 ? -7.417 24.055 39.762 1.00 27.43 85 ILE A C 1
ATOM 669 O O . ILE A 1 85 ? -6.448 24.633 39.216 1.00 27.89 85 ILE A O 1
ATOM 674 N N . TYR A 1 86 ? -7.463 22.757 39.893 1.00 24.63 86 TYR A N 1
ATOM 675 C CA . TYR A 1 86 ? -6.303 21.904 39.551 1.00 23.58 86 TYR A CA 1
ATOM 676 C C . TYR A 1 86 ? -6.696 20.852 38.575 1.00 25.66 86 TYR A C 1
ATOM 677 O O . TYR A 1 86 ? -7.566 20.001 38.805 1.00 26.38 86 TYR A O 1
ATOM 686 N N . VAL A 1 87 ? -6.114 20.944 37.395 1.00 24.94 87 VAL A N 1
ATOM 687 C CA . VAL A 1 87 ? -6.472 20.107 36.284 1.00 24.29 87 VAL A CA 1
ATOM 688 C C . VAL A 1 87 ? -5.338 19.189 35.885 1.00 27.72 87 VAL A C 1
ATOM 689 O O . VAL A 1 87 ? -4.229 19.642 35.590 1.00 28.75 87 VAL A O 1
ATOM 693 N N . THR A 1 88 ? -5.645 17.912 35.794 1.00 28.44 88 THR A N 1
ATOM 694 C CA . THR A 1 88 ? -4.690 16.922 35.400 1.00 27.83 88 THR A CA 1
ATOM 695 C C . THR A 1 88 ? -5.082 16.197 34.158 1.00 28.67 88 THR A C 1
ATOM 696 O O . THR A 1 88 ? -6.171 16.317 33.634 1.00 29.11 88 THR A O 1
ATOM 700 N N . SER A 1 89 ? -4.146 15.433 33.645 1.00 30.80 89 SER A N 1
ATOM 701 C CA . SER A 1 89 ? -4.344 14.641 32.473 1.00 33.84 89 SER A CA 1
ATOM 702 C C . SER A 1 89 ? -5.236 13.412 32.674 1.00 37.30 89 SER A C 1
ATOM 703 O O . SER A 1 89 ? -5.081 12.684 33.649 1.00 37.35 89 SER A O 1
ATOM 706 N N . GLY A 1 90 ? -6.147 13.177 31.740 1.00 35.56 90 GLY A N 1
ATOM 707 C CA . GLY A 1 90 ? -7.032 12.016 31.777 1.00 37.11 90 GLY A CA 1
ATOM 708 C C . GLY A 1 90 ? -7.495 11.620 30.379 1.00 35.53 90 GLY A C 1
ATOM 709 O O . GLY A 1 90 ? -7.313 12.372 29.421 1.00 37.51 90 GLY A O 1
ATOM 710 N N . GLU A 1 91 ? -8.130 10.458 30.268 1.00 41.02 91 GLU A N 1
ATOM 711 C CA . GLU A 1 91 ? -8.725 10.007 29.000 1.00 47.24 91 GLU A CA 1
ATOM 712 C C . GLU A 1 91 ? -9.819 10.988 28.577 1.00 41.57 91 GLU A C 1
ATOM 713 O O . GLU A 1 91 ? -9.942 11.381 27.444 1.00 43.69 91 GLU A O 1
ATOM 719 N N . ARG A 1 92 ? -10.623 11.375 29.534 1.00 37.49 92 ARG A N 1
ATOM 720 C CA . ARG A 1 92 ? -11.793 12.180 29.252 1.00 42.60 92 ARG A CA 1
ATOM 721 C C . ARG A 1 92 ? -11.775 13.455 30.107 1.00 32.60 92 ARG A C 1
ATOM 722 O O . ARG A 1 92 ? -11.176 13.488 31.183 1.00 33.22 92 ARG A O 1
ATOM 730 N N . PHE A 1 93 ? -12.523 14.453 29.652 1.00 32.28 93 PHE A N 1
ATOM 731 C CA . PHE A 1 93 ? -12.850 15.591 30.478 1.00 33.32 93 PHE A CA 1
ATOM 732 C C . PHE A 1 93 ? -13.778 15.138 31.574 1.00 30.67 93 PHE A C 1
ATOM 733 O O . PHE A 1 93 ? -14.771 14.470 31.314 1.00 32.87 93 PHE A O 1
ATOM 741 N N . GLU A 1 94 ? -13.465 15.515 32.785 1.00 30.37 94 GLU A N 1
ATOM 742 C CA . GLU A 1 94 ? -14.331 15.194 33.933 1.00 33.96 94 GLU A CA 1
ATOM 743 C C . GLU A 1 94 ? -14.205 16.261 34.995 1.00 27.85 94 GLU A C 1
ATOM 744 O O . GLU A 1 94 ? -13.110 16.603 35.376 1.00 28.01 94 GLU A O 1
ATOM 750 N N . ASP A 1 95 ? -15.330 16.759 35.475 1.00 28.09 95 ASP A N 1
ATOM 751 C CA . ASP A 1 95 ? -15.355 17.557 36.678 1.00 29.05 95 ASP A CA 1
ATOM 752 C C . ASP A 1 95 ? -15.218 16.558 37.857 1.00 33.87 95 ASP A C 1
ATOM 753 O O . ASP A 1 95 ? -16.148 15.798 38.138 1.00 32.50 95 ASP A O 1
ATOM 758 N N . CYS A 1 96 ? -14.071 16.551 38.519 1.00 30.03 96 CYS A N 1
ATOM 759 C CA . CYS A 1 96 ? -13.847 15.642 39.632 1.00 31.33 96 CYS A CA 1
ATOM 760 C C . CYS A 1 96 ? -14.185 16.240 41.007 1.00 28.22 96 CYS A C 1
ATOM 761 O O . CYS A 1 96 ? -13.721 15.743 42.042 1.00 30.15 96 CYS A O 1
ATOM 764 N N . ARG A 1 97 ? -14.988 17.313 40.996 1.00 29.08 97 ARG A N 1
ATOM 765 C CA . ARG A 1 97 ? -15.524 18.037 42.157 1.00 28.97 97 ARG A CA 1
ATOM 766 C C . ARG A 1 97 ? -14.569 18.928 42.841 1.00 30.13 97 ARG A C 1
ATOM 767 O O . ARG A 1 97 ? -13.379 18.634 42.954 1.00 32.24 97 ARG A O 1
ATOM 775 N N . ASN A 1 98 ? -15.144 19.975 43.432 1.00 30.29 98 ASN A N 1
ATOM 776 C CA . ASN A 1 98 ? -14.450 20.826 44.346 1.00 29.50 98 ASN A CA 1
ATOM 777 C C . ASN A 1 98 ? -13.128 21.339 43.759 1.00 32.30 98 ASN A C 1
ATOM 778 O O . ASN A 1 98 ? -12.128 21.411 44.437 1.00 32.33 98 ASN A O 1
ATOM 783 N N . GLY A 1 99 ? -13.161 21.708 42.492 1.00 29.62 99 GLY A N 1
ATOM 784 C CA . GLY A 1 99 ? -12.012 22.407 41.904 1.00 28.26 99 GLY A CA 1
ATOM 785 C C . GLY A 1 99 ? -11.046 21.496 41.191 1.00 31.46 99 GLY A C 1
ATOM 786 O O . GLY A 1 99 ? -10.067 21.988 40.634 1.00 33.26 99 GLY A O 1
ATOM 787 N N . ARG A 1 100 ? -11.336 20.204 41.113 1.00 27.89 100 ARG A N 1
ATOM 788 C CA . ARG A 1 100 ? -10.487 19.283 40.422 1.00 28.27 100 ARG A CA 1
ATOM 789 C C . ARG A 1 100 ? -11.083 18.868 39.143 1.00 28.18 100 ARG A C 1
ATOM 790 O O . ARG A 1 100 ? -12.293 18.566 39.097 1.00 33.66 100 ARG A O 1
ATOM 798 N N . PHE A 1 101 ? -10.280 18.794 38.081 1.00 26.29 101 PHE A N 1
ATOM 799 C CA . PHE A 1 101 ? -10.701 18.295 36.797 1.00 25.60 101 PHE A CA 1
ATOM 800 C C . PHE A 1 101 ? -9.650 17.401 36.181 1.00 27.07 101 PHE A C 1
ATOM 801 O O . PHE A 1 101 ? -8.455 17.486 36.501 1.00 28.73 101 PHE A O 1
ATOM 809 N N . THR A 1 102 ? -10.084 16.543 35.263 1.00 26.64 102 THR A N 1
ATOM 810 C CA . THR A 1 102 ? -9.197 15.836 34.337 1.00 27.01 102 THR A CA 1
ATOM 811 C C . THR A 1 102 ? -9.585 16.186 32.912 1.00 30.31 102 THR A C 1
ATOM 812 O O . THR A 1 102 ? -10.731 16.600 32.642 1.00 29.90 102 THR A O 1
ATOM 816 N N . MET A 1 103 ? -8.621 16.068 31.997 1.00 28.72 103 MET A N 1
ATOM 817 C CA . MET A 1 103 ? -8.897 16.349 30.584 1.00 30.78 103 MET A CA 1
ATOM 818 C C . MET A 1 103 ? -7.764 15.830 29.748 1.00 26.53 103 MET A C 1
ATOM 819 O O . MET A 1 103 ? -6.716 15.530 30.264 1.00 27.61 103 MET A O 1
ATOM 824 N N . ASN A 1 104 ? -8.005 15.794 28.460 1.00 28.80 104 ASN A N 1
ATOM 825 C CA . ASN A 1 104 ? -6.976 15.471 27.445 1.00 30.34 104 ASN A CA 1
ATOM 826 C C . ASN A 1 104 ? -6.460 16.808 26.921 1.00 29.12 104 ASN A C 1
ATOM 827 O O . ASN A 1 104 ? -7.201 17.569 26.289 1.00 30.84 104 ASN A O 1
ATOM 832 N N . PHE A 1 105 ? -5.213 17.136 27.288 1.00 29.94 105 PHE A N 1
ATOM 833 C CA . PHE A 1 105 ? -4.636 18.450 27.064 1.00 31.56 105 PHE A CA 1
ATOM 834 C C . PHE A 1 105 ? -4.362 18.820 25.598 1.00 35.67 105 PHE A C 1
ATOM 835 O O . PHE A 1 105 ? -4.065 19.969 25.280 1.00 35.38 105 PHE A O 1
ATOM 843 N N . THR A 1 106 ? -4.434 17.819 24.776 1.00 32.87 106 THR A N 1
ATOM 844 C CA . THR A 1 106 ? -4.426 17.965 23.300 1.00 46.30 106 THR A CA 1
ATOM 845 C C . THR A 1 106 ? -5.797 18.200 22.637 1.00 47.95 106 THR A C 1
ATOM 846 O O . THR A 1 106 ? -5.840 18.582 21.457 1.00 46.19 106 THR A O 1
ATOM 850 N N . LYS A 1 107 ? -6.921 17.966 23.347 1.00 43.25 107 LYS A N 1
ATOM 851 C CA . LYS A 1 107 ? -8.260 18.088 22.728 1.00 40.09 107 LYS A CA 1
ATOM 852 C C . LYS A 1 107 ? -8.890 19.426 22.967 1.00 41.83 107 LYS A C 1
ATOM 853 O O . LYS A 1 107 ? -9.306 19.741 24.091 1.00 38.11 107 LYS A O 1
ATOM 859 N N . GLY A 1 108 ? -9.080 20.196 21.902 1.00 37.34 108 GLY A N 1
ATOM 860 C CA . GLY A 1 108 ? -9.690 21.490 22.037 1.00 41.11 108 GLY A CA 1
ATOM 861 C C . GLY A 1 108 ? -11.043 21.488 22.666 1.00 42.46 108 GLY A C 1
ATOM 862 O O . GLY A 1 108 ? -11.407 22.430 23.415 1.00 41.40 108 GLY A O 1
ATOM 863 N N . GLU A 1 109 ? -11.801 20.427 22.360 1.00 36.19 109 GLU A N 1
ATOM 864 C CA . GLU A 1 109 ? -13.130 20.248 22.877 1.00 39.07 109 GLU A CA 1
ATOM 865 C C . GLU A 1 109 ? -13.112 20.200 24.422 1.00 34.06 109 GLU A C 1
ATOM 866 O O . GLU A 1 109 ? -14.074 20.605 25.098 1.00 34.09 109 GLU A O 1
ATOM 872 N N . ASP A 1 110 ? -12.078 19.587 24.964 1.00 35.65 110 ASP A N 1
ATOM 873 C CA . ASP A 1 110 ? -11.968 19.504 26.442 1.00 32.13 110 ASP A CA 1
ATOM 874 C C . ASP A 1 110 ? -11.715 20.885 27.058 1.00 30.64 110 ASP A C 1
ATOM 875 O O . ASP A 1 110 ? -12.244 21.172 28.133 1.00 31.76 110 ASP A O 1
ATOM 880 N N . TYR A 1 111 ? -10.921 21.747 26.402 1.00 30.66 111 TYR A N 1
ATOM 881 C CA . TYR A 1 111 ? -10.742 23.114 26.916 1.00 31.21 111 TYR A CA 1
ATOM 882 C C . TYR A 1 111 ? -12.044 23.863 26.873 1.00 31.39 111 TYR A C 1
ATOM 883 O O . TYR A 1 111 ? -12.348 24.663 27.773 1.00 30.78 111 TYR A O 1
ATOM 892 N N . ASP A 1 112 ? -12.867 23.623 25.840 1.00 34.75 112 ASP A N 1
ATOM 893 C CA . ASP A 1 112 ? -14.195 24.240 25.797 1.00 35.63 112 ASP A CA 1
ATOM 894 C C . ASP A 1 112 ? -15.049 23.863 26.929 1.00 32.73 112 ASP A C 1
ATOM 895 O O . ASP A 1 112 ? -15.742 24.723 27.523 1.00 31.51 112 ASP A O 1
ATOM 900 N N . ALA A 1 113 ? -15.067 22.552 27.213 1.00 32.20 113 ALA A N 1
ATOM 901 C CA . ALA A 1 113 ? -15.817 22.006 28.331 1.00 32.42 113 ALA A CA 1
ATOM 902 C C . ALA A 1 113 ? -15.368 22.621 29.643 1.00 29.81 113 ALA A C 1
ATOM 903 O O . ALA A 1 113 ? -16.201 23.010 30.454 1.00 30.82 113 ALA A O 1
ATOM 905 N N . LEU A 1 114 ? -14.038 22.696 29.852 1.00 30.34 114 LEU A N 1
ATOM 906 C CA . LEU A 1 114 ? -13.512 23.339 31.042 1.00 27.76 114 LEU A CA 1
ATOM 907 C C . LEU A 1 114 ? -14.015 24.771 31.180 1.00 27.30 114 LEU A C 1
ATOM 908 O O . LEU A 1 114 ? -14.442 25.154 32.270 1.00 27.23 114 LEU A O 1
ATOM 913 N N . CYS A 1 115 ? -13.864 25.580 30.114 1.00 25.68 115 CYS A N 1
ATOM 914 C CA . CYS A 1 115 ? -14.362 26.947 30.139 1.00 28.47 115 CYS A CA 1
ATOM 915 C C . CYS A 1 115 ? -15.888 27.004 30.457 1.00 27.60 115 CYS A C 1
ATOM 916 O O . CYS A 1 115 ? -16.321 27.799 31.241 1.00 27.26 115 CYS A O 1
ATOM 919 N N . GLY A 1 116 ? -16.651 26.143 29.824 1.00 29.91 116 GLY A N 1
ATOM 920 C CA . GLY A 1 116 ? -18.107 26.088 30.016 1.00 32.60 116 GLY A CA 1
ATOM 921 C C . GLY A 1 116 ? -18.449 25.784 31.441 1.00 31.31 116 GLY A C 1
ATOM 922 O O . GLY A 1 116 ? -19.234 26.490 32.079 1.00 29.88 116 GLY A O 1
ATOM 923 N N . VAL A 1 117 ? -17.787 24.787 32.005 1.00 27.94 117 VAL A N 1
ATOM 924 C CA . VAL A 1 117 ? -18.083 24.450 33.373 1.00 28.23 117 VAL A CA 1
ATOM 925 C C . VAL A 1 117 ? -17.711 25.537 34.364 1.00 25.32 117 VAL A C 1
ATOM 926 O O . VAL A 1 117 ? -18.494 25.872 35.266 1.00 26.83 117 VAL A O 1
ATOM 930 N N . LEU A 1 118 ? -16.505 26.122 34.213 1.00 26.90 118 LEU A N 1
ATOM 931 C CA . LEU A 1 118 ? -16.089 27.176 35.123 1.00 27.19 118 LEU A CA 1
ATOM 932 C C . LEU A 1 118 ? -17.032 28.390 35.060 1.00 26.36 118 LEU A C 1
ATOM 933 O O . LEU A 1 118 ? -17.337 28.981 36.073 1.00 29.36 118 LEU A O 1
ATOM 938 N N . ARG A 1 119 ? -17.493 28.716 33.861 1.00 27.45 119 ARG A N 1
ATOM 939 C CA . ARG A 1 119 ? -18.413 29.824 33.700 1.00 27.18 119 ARG A CA 1
ATOM 940 C C . ARG A 1 119 ? -19.727 29.510 34.418 1.00 25.49 119 ARG A C 1
ATOM 941 O O . ARG A 1 119 ? -20.246 30.345 35.186 1.00 27.23 119 ARG A O 1
ATOM 949 N N . SER A 1 120 ? -20.175 28.283 34.279 1.00 28.70 120 SER A N 1
ATOM 950 C CA . SER A 1 120 ? -21.385 27.861 34.962 1.00 28.37 120 SER A CA 1
ATOM 951 C C . SER A 1 120 ? -21.258 27.906 36.478 1.00 28.40 120 SER A C 1
ATOM 952 O O . SER A 1 120 ? -22.276 28.050 37.175 1.00 27.68 120 SER A O 1
ATOM 955 N N . GLN A 1 121 ? -20.033 27.750 37.003 1.00 25.52 121 GLN A N 1
ATOM 956 C CA . GLN A 1 121 ? -19.724 27.717 38.396 1.00 27.14 121 GLN A CA 1
ATOM 957 C C . GLN A 1 121 ? -19.355 29.080 38.945 1.00 25.79 121 GLN A C 1
ATOM 958 O O . GLN A 1 121 ? -19.066 29.220 40.106 1.00 28.34 121 GLN A O 1
ATOM 964 N N . ASN A 1 122 ? -19.402 30.093 38.090 1.00 25.80 122 ASN A N 1
ATOM 965 C CA . ASN A 1 122 ? -19.034 31.474 38.420 1.00 26.56 122 ASN A CA 1
ATOM 966 C C . ASN A 1 122 ? -17.569 31.586 38.844 1.00 24.63 122 ASN A C 1
ATOM 967 O O . ASN A 1 122 ? -17.261 32.329 39.744 1.00 28.06 122 ASN A O 1
ATOM 972 N N . ILE A 1 123 ? -16.715 30.806 38.194 1.00 25.39 123 ILE A N 1
ATOM 973 C CA . ILE A 1 123 ? -15.299 30.774 38.534 1.00 25.79 123 ILE A CA 1
ATOM 974 C C . ILE A 1 123 ? -14.553 31.412 37.322 1.00 27.11 123 ILE A C 1
ATOM 975 O O . ILE A 1 123 ? -14.502 30.821 36.263 1.00 30.43 123 ILE A O 1
ATOM 980 N N . ARG A 1 124 ? -13.999 32.615 37.494 1.00 24.93 124 ARG A N 1
ATOM 981 C CA . ARG A 1 124 ? -13.302 33.356 36.450 1.00 27.38 124 ARG A CA 1
ATOM 982 C C . ARG A 1 124 ? -11.792 33.476 36.842 1.00 26.50 124 ARG A C 1
ATOM 983 O O . ARG A 1 124 ? -11.416 34.303 37.664 1.00 29.25 124 ARG A O 1
ATOM 991 N N . PRO A 1 125 ? -10.949 32.584 36.311 1.00 27.93 125 PRO A N 1
ATOM 992 C CA . PRO A 1 125 ? -9.524 32.587 36.713 1.00 28.52 125 PRO A CA 1
ATOM 993 C C . PRO A 1 125 ? -8.846 33.831 36.239 1.00 28.66 125 PRO A C 1
ATOM 994 O O . PRO A 1 125 ? -9.176 34.331 35.147 1.00 29.63 125 PRO A O 1
ATOM 998 N N . ARG A 1 126 ? -7.905 34.314 37.024 1.00 30.36 126 ARG A N 1
ATOM 999 C CA . ARG A 1 126 ? -7.005 35.324 36.603 1.00 28.43 126 ARG A CA 1
ATOM 1000 C C . ARG A 1 126 ? -5.557 34.792 36.483 1.00 30.17 126 ARG A C 1
ATOM 1001 O O . ARG A 1 126 ? -4.876 35.023 35.505 1.00 32.81 126 ARG A O 1
ATOM 1009 N N . HIS A 1 127 ? -5.121 34.000 37.445 1.00 28.26 127 HIS A N 1
ATOM 1010 C CA . HIS A 1 127 ? -3.782 33.436 37.408 1.00 29.87 127 HIS A CA 1
ATOM 1011 C C . HIS A 1 127 ? -3.785 32.038 36.904 1.00 28.25 127 HIS A C 1
ATOM 1012 O O . HIS A 1 127 ? -4.392 31.192 37.500 1.00 27.94 127 HIS A O 1
ATOM 1019 N N . ILE A 1 128 ? -3.071 31.795 35.799 1.00 26.46 128 ILE A N 1
ATOM 1020 C CA . ILE A 1 128 ? -3.038 30.526 35.155 1.00 26.67 128 ILE A CA 1
ATOM 1021 C C . ILE A 1 128 ? -1.619 30.027 35.235 1.00 27.69 128 ILE A C 1
ATOM 1022 O O . ILE A 1 128 ? -0.708 30.796 34.927 1.00 27.20 128 ILE A O 1
ATOM 1027 N N . ILE A 1 129 ? -1.460 28.766 35.669 1.00 25.93 129 ILE A N 1
ATOM 1028 C CA . ILE A 1 129 ? -0.195 28.081 35.752 1.00 24.91 129 ILE A CA 1
ATOM 1029 C C . ILE A 1 129 ? -0.273 26.904 34.763 1.00 28.03 129 ILE A C 1
ATOM 1030 O O . ILE A 1 129 ? -1.109 26.043 34.840 1.00 26.28 129 ILE A O 1
ATOM 1035 N N . HIS A 1 130 ? 0.644 26.909 33.783 1.00 22.53 130 HIS A N 1
ATOM 1036 C CA . HIS A 1 130 ? 0.723 25.813 32.854 1.00 23.25 130 HIS A CA 1
ATOM 1037 C C . HIS A 1 130 ? 2.008 25.072 33.131 1.00 24.65 130 HIS A C 1
ATOM 1038 O O . HIS A 1 130 ? 3.127 25.569 32.865 1.00 24.23 130 HIS A O 1
ATOM 1045 N N . PHE A 1 131 ? 1.885 23.871 33.688 1.00 25.61 131 PHE A N 1
ATOM 1046 C CA . PHE A 1 131 ? 3.052 23.083 34.012 1.00 24.85 131 PHE A CA 1
ATOM 1047 C C 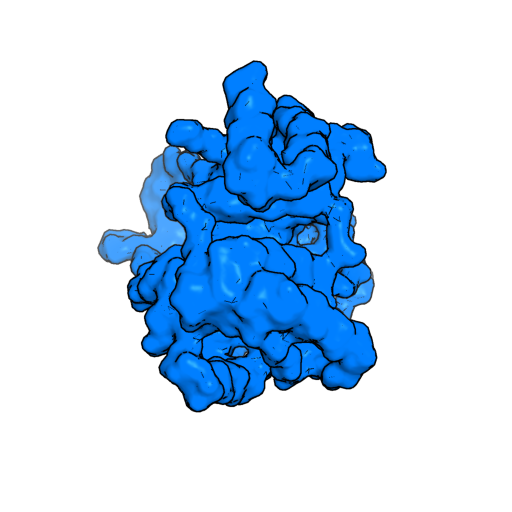. PHE A 1 131 ? 2.915 21.620 33.583 1.00 28.45 131 PHE A C 1
ATOM 1048 O O . PHE A 1 131 ? 2.790 20.715 34.420 1.00 26.61 131 PHE A O 1
ATOM 1056 N N . LEU A 1 132 ? 3.001 21.405 32.301 1.00 25.68 132 LEU A N 1
ATOM 1057 C CA . LEU A 1 132 ? 2.971 20.102 31.675 1.00 24.95 132 LEU A CA 1
ATOM 1058 C C . LEU A 1 132 ? 4.343 19.736 31.071 1.00 28.95 132 LEU A C 1
ATOM 1059 O O . LEU A 1 132 ? 4.586 18.573 30.756 1.00 31.45 132 LEU A O 1
ATOM 1064 N N . ALA A 1 133 ? 5.186 20.746 30.862 1.00 29.67 133 ALA A N 1
ATOM 1065 C CA . ALA A 1 133 ? 6.447 20.578 30.069 1.00 30.21 133 ALA A CA 1
ATOM 1066 C C . ALA A 1 133 ? 7.583 19.991 30.877 1.00 30.03 133 ALA A C 1
ATOM 1067 O O . ALA A 1 133 ? 8.373 20.734 31.534 1.00 32.26 133 ALA A O 1
ATOM 1069 N N . ALA A 1 134 ? 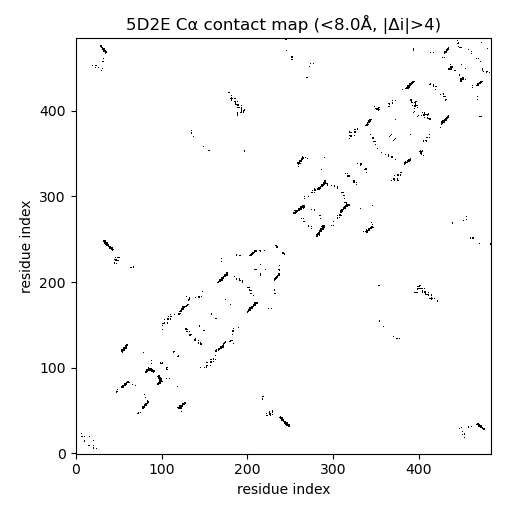7.617 18.653 30.860 1.00 32.03 134 ALA A N 1
ATOM 1070 C CA . ALA A 1 134 ? 8.701 17.926 31.465 1.00 34.74 134 ALA A CA 1
ATOM 1071 C C . ALA A 1 134 ? 9.109 16.746 30.629 1.00 34.31 134 ALA A C 1
ATOM 1072 O O . ALA A 1 134 ? 8.524 16.454 29.591 1.00 35.67 134 ALA A O 1
ATOM 1074 N N . GLY A 1 135 ? 10.182 16.080 31.040 1.00 32.94 135 GLY A N 1
ATOM 1075 C CA . GLY A 1 135 ? 10.719 14.977 30.221 1.00 32.23 135 GLY A CA 1
ATOM 1076 C C . GLY A 1 135 ? 11.888 15.524 29.400 1.00 32.99 135 GLY A C 1
ATOM 1077 O O . GLY A 1 135 ? 11.879 16.712 29.022 1.00 29.98 135 GLY A O 1
ATOM 1078 N N . LEU A 1 136 ? 12.886 14.674 29.157 1.00 29.88 136 LEU A N 1
ATOM 1079 C CA . LEU A 1 136 ? 14.097 15.039 28.436 1.00 30.71 136 LEU A CA 1
ATOM 1080 C C . LEU A 1 136 ? 13.816 15.225 26.956 1.00 29.39 136 LEU A C 1
ATOM 1081 O O . LEU A 1 136 ? 13.072 14.482 26.326 1.00 27.72 136 LEU A O 1
ATOM 1086 N N . PHE A 1 137 ? 14.511 16.167 26.357 1.00 27.60 137 PHE A N 1
ATOM 1087 C CA . PHE A 1 137 ? 14.493 16.275 24.914 1.00 26.57 137 PHE A CA 1
ATOM 1088 C C . PHE A 1 137 ? 15.323 15.155 24.340 1.00 28.61 137 PHE A C 1
ATOM 1089 O O . PHE A 1 137 ? 16.399 14.844 24.843 1.00 28.94 137 PHE A O 1
ATOM 1097 N N . LYS A 1 138 ? 14.792 14.511 23.308 1.00 28.18 138 LYS A N 1
ATOM 1098 C CA . LYS A 1 138 ? 15.507 13.569 22.510 1.00 32.59 138 LYS A CA 1
ATOM 1099 C C . LYS A 1 138 ? 15.170 13.843 21.057 1.00 31.74 138 LYS A C 1
ATOM 1100 O O . LYS A 1 138 ? 14.038 14.257 20.747 1.00 29.81 138 LYS A O 1
ATOM 1106 N N . ASN A 1 139 ? 16.120 13.524 20.183 1.00 30.10 139 ASN A N 1
ATOM 1107 C CA . ASN A 1 139 ? 15.986 13.817 18.757 1.00 30.02 139 ASN A CA 1
ATOM 1108 C C . ASN A 1 139 ? 15.262 12.653 18.034 1.00 29.51 139 ASN A C 1
ATOM 1109 O O . ASN A 1 139 ? 15.749 12.138 16.995 1.00 30.13 139 ASN A O 1
ATOM 1114 N N . THR A 1 140 ? 14.148 12.209 18.608 1.00 28.34 140 THR A N 1
ATOM 1115 C CA . THR A 1 140 ? 13.289 11.200 17.953 1.00 30.38 140 THR A CA 1
ATOM 1116 C C . THR A 1 140 ? 11.911 11.811 17.679 1.00 31.30 140 THR A C 1
ATOM 1117 O O . THR A 1 140 ? 11.435 12.725 18.418 1.00 30.37 140 THR A O 1
ATOM 1121 N N . GLU A 1 141 ? 11.234 11.271 16.679 1.00 31.46 141 GLU A N 1
ATOM 1122 C CA . GLU A 1 141 ? 9.934 11.778 16.330 1.00 33.07 141 GLU A CA 1
ATOM 1123 C C . GLU A 1 141 ? 8.995 11.700 17.502 1.00 33.69 141 GLU A C 1
ATOM 1124 O O . GLU A 1 141 ? 8.282 12.639 17.791 1.00 30.96 141 GLU A O 1
ATOM 1130 N N . ASP A 1 142 ? 8.957 10.550 18.138 1.00 31.76 142 ASP A N 1
ATOM 1131 C CA . ASP A 1 142 ? 8.010 10.332 19.217 1.00 35.00 142 ASP A CA 1
ATOM 1132 C C . ASP A 1 142 ? 8.239 11.315 20.381 1.00 30.97 142 ASP A C 1
ATOM 1133 O O . ASP A 1 142 ? 7.307 11.869 20.927 1.00 29.22 142 ASP A O 1
ATOM 1138 N N . ALA A 1 143 ? 9.489 11.518 20.758 1.00 28.91 143 ALA A N 1
ATOM 1139 C CA . ALA A 1 143 ? 9.798 12.387 21.872 1.00 33.08 143 ALA A CA 1
ATOM 1140 C C . ALA A 1 143 ? 9.415 13.817 21.505 1.00 30.71 143 ALA A C 1
ATOM 1141 O O . ALA A 1 143 ? 8.850 14.521 22.328 1.00 29.33 143 ALA A O 1
ATOM 1143 N N . MET A 1 144 ? 9.783 14.244 20.303 1.00 28.32 144 MET A N 1
ATOM 1144 C CA . MET A 1 144 ? 9.488 15.621 19.906 1.00 27.89 144 MET A CA 1
ATOM 1145 C C . MET A 1 144 ? 7.997 15.868 19.823 1.00 28.37 144 MET A C 1
ATOM 1146 O O . MET A 1 144 ? 7.512 16.904 20.289 1.00 24.57 144 MET A O 1
ATOM 1151 N N . ARG A 1 145 ? 7.253 14.904 19.293 1.00 27.60 145 ARG A N 1
ATOM 1152 C CA . ARG A 1 145 ? 5.804 15.040 19.239 1.00 27.97 145 ARG A CA 1
ATOM 1153 C C . ARG A 1 145 ? 5.215 15.197 20.627 1.00 27.88 145 ARG A C 1
ATOM 1154 O O . ARG A 1 145 ? 4.345 16.064 20.830 1.00 25.75 145 ARG A O 1
ATOM 1162 N N . LYS A 1 146 ? 5.665 14.393 21.586 1.00 30.27 146 LYS A N 1
ATOM 1163 C CA . LYS A 1 146 ? 5.138 14.498 22.967 1.00 31.43 146 LYS A CA 1
ATOM 1164 C C . LYS A 1 146 ? 5.467 15.828 23.583 1.00 28.01 146 LYS A C 1
ATOM 1165 O O . LYS A 1 146 ? 4.582 16.429 24.241 1.00 25.58 146 LYS A O 1
ATOM 1171 N N . GLN A 1 147 ? 6.708 16.313 23.361 1.00 25.88 147 GLN A N 1
ATOM 1172 C CA . GLN A 1 147 ? 7.086 17.613 23.946 1.00 24.70 147 GLN A CA 1
ATOM 1173 C C . GLN A 1 147 ? 6.218 18.751 23.347 1.00 23.31 147 GLN A C 1
ATOM 1174 O O . GLN A 1 147 ? 5.735 19.619 24.058 1.00 24.35 147 GLN A O 1
ATOM 1180 N N . LEU A 1 148 ? 5.978 18.686 22.039 1.00 25.91 148 LEU A N 1
ATOM 1181 C CA . LEU A 1 148 ? 5.167 19.724 21.379 1.00 25.08 148 LEU A CA 1
ATOM 1182 C C . LEU A 1 148 ? 3.740 19.662 21.898 1.00 26.41 148 LEU A C 1
ATOM 1183 O O . LEU A 1 148 ? 3.115 20.715 22.194 1.00 26.52 148 LEU A O 1
ATOM 1188 N N . ASN A 1 149 ? 3.218 18.459 22.096 1.00 25.94 149 ASN A N 1
ATOM 1189 C CA . ASN A 1 149 ? 1.857 18.385 22.704 1.00 28.87 149 ASN A CA 1
ATOM 1190 C C . ASN A 1 149 ? 1.738 18.934 24.115 1.00 29.92 149 ASN A C 1
ATOM 1191 O O . ASN A 1 149 ? 0.724 19.531 24.453 1.00 30.11 149 ASN A O 1
ATOM 1196 N N . LYS A 1 150 ? 2.792 18.770 24.909 1.00 26.14 150 LYS A N 1
ATOM 1197 C CA . LYS A 1 150 ? 2.831 19.296 26.255 1.00 28.01 150 LYS A CA 1
ATOM 1198 C C . LYS A 1 150 ? 3.038 20.778 26.317 1.00 30.49 150 LYS A C 1
ATOM 1199 O O . LYS A 1 150 ? 2.826 21.369 27.367 1.00 33.78 150 LYS A O 1
ATOM 1205 N N . SER A 1 151 ? 3.425 21.417 25.214 1.00 24.47 151 SER A N 1
ATOM 1206 C CA . SER A 1 151 ? 3.869 22.784 25.295 1.00 26.75 151 SER A CA 1
ATOM 1207 C C . SER A 1 151 ? 3.107 23.615 24.251 1.00 25.75 151 SER A C 1
ATOM 1208 O O . SER A 1 151 ? 2.011 24.084 24.513 1.00 25.05 151 SER A O 1
ATOM 1211 N N . LEU A 1 152 ? 3.647 23.725 23.049 1.00 23.23 152 LEU A N 1
ATOM 1212 C CA . LEU A 1 152 ? 3.037 24.521 21.967 1.00 24.24 152 LEU A CA 1
ATOM 1213 C C . LEU A 1 152 ? 1.595 24.192 21.692 1.00 22.21 152 LEU A C 1
ATOM 1214 O O . LEU A 1 152 ? 0.729 25.093 21.707 1.00 25.56 152 LEU A O 1
ATOM 1219 N N . TYR A 1 153 ? 1.280 22.919 21.491 1.00 23.95 153 TYR A N 1
ATOM 1220 C CA . TYR A 1 153 ? -0.071 22.608 21.127 1.00 24.34 153 TYR A CA 1
ATOM 1221 C C . TYR A 1 153 ? -1.082 22.761 22.282 1.00 25.90 153 TYR A C 1
ATOM 1222 O O . TYR A 1 153 ? -2.178 23.269 22.079 1.00 26.73 153 TYR A O 1
ATOM 1231 N N . SER A 1 154 ? -0.688 22.381 23.478 1.00 23.83 154 SER A N 1
ATOM 1232 C CA . SER A 1 154 ? -1.561 22.510 24.620 1.00 23.72 154 SER A CA 1
ATOM 1233 C C . SER A 1 154 ? -1.845 24.002 24.826 1.00 24.59 154 SER A C 1
ATOM 1234 O O . SER A 1 154 ? -2.971 24.434 25.082 1.00 25.00 154 SER A O 1
ATOM 1237 N N . LEU A 1 155 ? -0.821 24.814 24.715 1.00 25.21 155 LEU A N 1
ATOM 1238 C CA . LEU A 1 155 ? -0.999 26.265 24.877 1.00 26.40 155 LEU A CA 1
ATOM 1239 C C . LEU A 1 155 ? -1.846 26.872 23.776 1.00 25.66 155 LEU A C 1
ATOM 1240 O O . LEU A 1 155 ? -2.622 27.766 24.045 1.00 26.16 155 LEU A O 1
ATOM 1245 N N . PHE A 1 156 ? -1.655 26.409 22.554 1.00 23.78 156 PHE A N 1
ATOM 1246 C CA . PHE A 1 156 ? -2.489 26.880 21.461 1.00 24.87 156 PHE A CA 1
ATOM 1247 C C . PHE A 1 156 ? -3.959 26.539 21.743 1.00 26.78 156 PHE A C 1
ATOM 1248 O O . PHE A 1 156 ? -4.804 27.447 21.658 1.00 25.95 156 PHE A O 1
ATOM 1256 N N . GLN A 1 157 ? -4.246 25.279 22.117 1.00 23.95 157 GLN A N 1
ATOM 1257 C CA . GLN A 1 157 ? -5.617 24.898 22.445 1.00 24.94 157 GLN A CA 1
ATOM 1258 C C . GLN A 1 157 ? -6.170 25.779 23.595 1.00 27.12 157 GLN A C 1
ATOM 1259 O O . GLN A 1 157 ? -7.339 26.249 23.562 1.00 24.94 157 GLN A O 1
ATOM 1265 N N . MET A 1 158 ? -5.339 26.009 24.611 1.00 25.08 158 MET A N 1
ATOM 1266 C CA . MET A 1 158 ? -5.767 26.726 25.778 1.00 25.41 158 MET A CA 1
ATOM 1267 C C . MET A 1 158 ? -6.084 28.166 25.433 1.00 26.52 158 MET A C 1
ATOM 1268 O O . MET A 1 158 ? -7.146 28.658 25.763 1.00 24.76 158 MET A O 1
ATOM 1273 N N . PHE A 1 159 ? -5.195 28.848 24.701 1.00 24.05 159 PHE A N 1
ATOM 1274 C CA . PHE A 1 159 ? -5.453 30.251 24.393 1.00 26.56 159 PHE A CA 1
ATOM 1275 C C . PHE A 1 159 ? -6.611 30.396 23.414 1.00 27.46 159 PHE A C 1
ATOM 1276 O O . PHE A 1 159 ? -7.446 31.261 23.580 1.00 29.14 159 PHE A O 1
ATOM 1284 N N . GLN A 1 160 ? -6.717 29.521 22.435 1.00 25.35 160 GLN A N 1
ATOM 1285 C CA . GLN A 1 160 ? -7.798 29.635 21.528 1.00 27.76 160 GLN A CA 1
ATOM 1286 C C . GLN A 1 160 ? -9.151 29.435 22.239 1.00 29.21 160 GLN A C 1
ATOM 1287 O O . GLN A 1 160 ? -10.094 30.181 21.996 1.00 27.15 160 GLN A O 1
ATOM 1293 N N . ALA A 1 161 ? -9.247 28.391 23.054 1.00 26.80 161 ALA A N 1
ATOM 1294 C CA . ALA A 1 161 ? -10.462 28.110 23.819 1.00 28.14 161 ALA A CA 1
ATOM 1295 C C . ALA A 1 161 ? -10.755 29.246 24.758 1.00 26.80 161 ALA A C 1
ATOM 1296 O O . ALA A 1 161 ? -11.941 29.640 24.884 1.00 29.09 161 ALA A O 1
ATOM 1298 N N . PHE A 1 162 ? -9.729 29.758 25.476 1.00 28.41 162 PHE A N 1
ATOM 1299 C CA . PHE A 1 162 ? -9.996 30.844 26.412 1.00 28.32 162 PHE A CA 1
ATOM 1300 C C . PHE A 1 162 ? -10.570 32.060 25.701 1.00 26.89 162 PHE A C 1
ATOM 1301 O O . PHE A 1 162 ? -11.458 32.727 26.259 1.00 27.60 162 PHE A O 1
ATOM 1309 N N . MET A 1 163 ? -10.048 32.368 24.509 1.00 25.75 163 MET A N 1
ATOM 1310 C CA . MET A 1 163 ? -10.542 33.577 23.833 1.00 28.28 163 MET A CA 1
ATOM 1311 C C . MET A 1 163 ? -11.918 33.313 23.280 1.00 27.54 163 MET A C 1
ATOM 1312 O O . MET A 1 163 ? -12.798 34.194 23.372 1.00 31.86 163 MET A O 1
ATOM 1317 N N . ALA A 1 164 ? -12.127 32.119 22.720 1.00 25.52 164 ALA A N 1
ATOM 1318 C CA . ALA A 1 164 ? -13.387 31.847 22.102 1.00 28.49 164 ALA A CA 1
ATOM 1319 C C . ALA A 1 164 ? -14.515 31.840 23.111 1.00 31.20 164 ALA A C 1
ATOM 1320 O O . ALA A 1 164 ? -15.636 32.220 22.786 1.00 28.74 164 ALA A O 1
ATOM 1322 N N . ASN A 1 165 ? -14.256 31.345 24.319 1.00 27.16 165 ASN A N 1
ATOM 1323 C CA . ASN A 1 165 ? -15.282 31.256 25.368 1.00 26.40 165 ASN A CA 1
ATOM 1324 C C . ASN A 1 165 ? -15.244 32.436 26.328 1.00 29.35 165 ASN A C 1
ATOM 1325 O O . ASN A 1 165 ? -15.937 32.440 27.338 1.00 29.66 165 ASN A O 1
ATOM 1330 N N . LYS A 1 166 ? -14.379 33.412 26.075 1.00 29.48 166 LYS A N 1
ATOM 1331 C CA . LYS A 1 166 ? -14.235 34.607 26.882 1.00 28.18 166 LYS A CA 1
ATOM 1332 C C . LYS A 1 166 ? -14.113 34.343 28.392 1.00 31.49 166 LYS A C 1
ATOM 1333 O O . LYS A 1 166 ? -14.759 35.002 29.224 1.00 30.70 166 LYS A O 1
ATOM 1339 N N . LEU A 1 167 ? -13.275 33.371 28.747 1.00 29.40 167 LEU A N 1
ATOM 1340 C CA . LEU A 1 167 ? -13.185 32.946 30.105 1.00 27.99 167 LEU A CA 1
ATOM 1341 C C . LEU A 1 167 ? -12.475 33.997 30.973 1.00 29.96 167 LEU A C 1
ATOM 1342 O O . LEU A 1 167 ? -12.872 34.209 32.107 1.00 30.63 167 LEU A O 1
ATOM 1347 N N . CYS A 1 168 ? -11.468 34.684 30.394 1.00 30.98 168 CYS A N 1
ATOM 1348 C CA . CYS A 1 168 ? -10.579 35.575 31.084 1.00 30.37 168 CYS A CA 1
ATOM 1349 C C . CYS A 1 168 ? -10.480 36.909 30.396 1.00 34.66 168 CYS A C 1
ATOM 1350 O O . CYS A 1 168 ? -9.660 37.112 29.503 1.00 40.18 168 CYS A O 1
ATOM 1353 N N . PRO A 1 169 ? -11.237 37.873 30.876 1.00 37.61 169 PRO A N 1
ATOM 1354 C CA . PRO A 1 169 ? -11.045 39.240 30.383 1.00 38.80 169 PRO A CA 1
ATOM 1355 C C . PRO A 1 169 ? -9.592 39.722 30.538 1.00 38.19 169 PRO A C 1
ATOM 1356 O O . PRO A 1 169 ? -9.102 40.446 29.674 1.00 41.82 169 PRO A O 1
ATOM 1360 N N . LYS A 1 170 ? -8.936 39.325 31.629 1.00 33.68 170 LYS A N 1
ATOM 1361 C CA . LYS A 1 170 ? -7.518 39.521 31.844 1.00 33.82 170 LYS A CA 1
ATOM 1362 C C . LYS A 1 170 ? -6.977 38.246 32.432 1.00 35.29 170 LYS A C 1
ATOM 1363 O O . LYS A 1 170 ? -7.639 37.581 33.231 1.00 34.16 170 LYS A O 1
ATOM 1369 N N . ALA A 1 171 ? -5.761 37.894 32.063 1.00 32.46 171 ALA A N 1
ATOM 1370 C CA . ALA A 1 171 ? -5.139 36.683 32.653 1.00 29.00 171 ALA A CA 1
ATOM 1371 C C . ALA A 1 171 ? -3.667 36.923 32.721 1.00 33.32 171 ALA A C 1
ATOM 1372 O O . ALA A 1 171 ? -3.076 37.612 31.842 1.00 31.93 171 ALA A O 1
ATOM 1374 N N . GLU A 1 172 ? -3.063 36.364 33.771 1.00 30.32 172 GLU A N 1
ATOM 1375 C CA . GLU A 1 172 ? -1.609 36.279 33.860 1.00 32.97 172 GLU A CA 1
ATOM 1376 C C . GLU A 1 172 ? -1.273 34.823 33.750 1.00 30.41 172 GLU A C 1
ATOM 1377 O O . GLU A 1 172 ? -1.671 34.028 34.617 1.00 31.14 172 GLU A O 1
ATOM 1383 N N . ILE A 1 173 ? -0.537 34.469 32.713 1.00 27.58 173 ILE A N 1
ATOM 1384 C CA . ILE A 1 173 ? -0.263 33.068 32.388 1.00 28.28 173 ILE A CA 1
ATOM 1385 C C . ILE A 1 173 ? 1.223 32.788 32.678 1.00 28.55 173 ILE A C 1
ATOM 1386 O O . ILE A 1 173 ? 2.075 33.505 32.154 1.00 27.82 173 ILE A O 1
ATOM 1391 N N . LEU A 1 174 ? 1.522 31.786 33.494 1.00 25.30 174 LEU A N 1
ATOM 1392 C CA . LEU A 1 174 ? 2.867 31.422 33.822 1.00 25.26 174 LEU A CA 1
ATOM 1393 C C . LEU A 1 174 ? 3.059 30.049 33.317 1.00 24.61 174 LEU A C 1
ATOM 1394 O O . LEU A 1 174 ? 2.413 29.103 33.782 1.00 24.85 174 LEU A O 1
ATOM 1399 N N . TYR A 1 175 ? 3.941 29.924 32.320 1.00 23.76 175 TYR A N 1
ATOM 1400 C CA . TYR A 1 175 ? 4.318 28.700 31.701 1.00 23.62 175 TYR A CA 1
ATOM 1401 C C . TYR A 1 175 ? 5.632 28.245 32.320 1.00 24.59 175 TYR A C 1
ATOM 1402 O O . TYR A 1 175 ? 6.579 28.990 32.338 1.00 24.67 175 TYR A O 1
ATOM 1411 N N . LEU A 1 176 ? 5.661 26.990 32.807 1.00 24.28 176 LEU A N 1
ATOM 1412 C CA . LEU A 1 176 ? 6.800 26.359 33.448 1.00 25.92 176 LEU A CA 1
ATOM 1413 C C . LEU A 1 176 ? 7.234 25.115 32.725 1.00 24.78 176 LEU A C 1
ATOM 1414 O O . LEU A 1 176 ? 6.425 24.359 32.246 1.00 24.16 176 LEU A O 1
ATOM 1419 N N . TYR A 1 177 ? 8.549 24.923 32.667 1.00 23.05 177 TYR A N 1
ATOM 1420 C CA . TYR A 1 177 ? 9.124 23.704 32.186 1.00 22.65 177 TYR A CA 1
ATOM 1421 C C . TYR A 1 177 ? 10.371 23.358 33.002 1.00 24.42 177 TYR A C 1
ATOM 1422 O O . TYR A 1 177 ? 11.028 24.240 33.538 1.00 23.60 177 TYR A O 1
ATOM 1431 N N . GLU A 1 178 ? 10.688 22.069 33.012 1.00 25.23 178 GLU A N 1
ATOM 1432 C CA . GLU A 1 178 ? 11.817 21.562 33.741 1.00 26.43 178 GLU A CA 1
ATOM 1433 C C . GLU A 1 178 ? 12.998 21.363 32.814 1.00 25.21 178 GLU A C 1
ATOM 1434 O O . GLU A 1 178 ? 12.861 21.005 31.642 1.00 26.15 178 GLU A O 1
ATOM 1440 N N . ASN A 1 179 ? 14.163 21.585 33.392 1.00 25.53 179 ASN A N 1
ATOM 1441 C CA . ASN A 1 179 ? 15.433 21.304 32.740 1.00 25.43 179 ASN A CA 1
ATOM 1442 C C . ASN A 1 179 ? 16.417 20.887 33.849 1.00 25.19 179 ASN A C 1
ATOM 1443 O O . ASN A 1 179 ? 16.049 20.896 35.028 1.00 24.75 179 ASN A O 1
ATOM 1448 N N . ALA A 1 180 ? 17.624 20.509 33.440 1.00 24.42 180 ALA A N 1
ATOM 1449 C CA . ALA A 1 180 ? 18.684 20.150 34.408 1.00 26.32 180 ALA A CA 1
ATOM 1450 C C . ALA A 1 180 ? 20.052 20.550 33.849 1.00 25.96 180 ALA A C 1
ATOM 1451 O O . ALA A 1 180 ? 20.267 20.593 32.610 1.00 26.03 180 ALA A O 1
ATOM 1453 N N . GLU A 1 181 ? 20.967 20.764 34.779 1.00 25.10 181 GLU A N 1
ATOM 1454 C CA . GLU A 1 181 ? 22.367 21.006 34.465 1.00 27.59 181 GLU A CA 1
ATOM 1455 C C . GLU A 1 181 ? 22.846 19.927 33.523 1.00 28.65 181 GLU A C 1
ATOM 1456 O O . GLU A 1 181 ? 22.554 18.798 33.721 1.00 26.56 181 GLU A O 1
ATOM 1462 N N . GLY A 1 182 ? 23.498 20.314 32.417 1.00 25.16 182 GLY A N 1
ATOM 1463 C CA . GLY A 1 182 ? 24.023 19.365 31.440 1.00 31.12 182 GLY A CA 1
ATOM 1464 C C . GLY A 1 182 ? 23.009 18.978 30.364 1.00 31.48 182 GLY A C 1
ATOM 1465 O O . GLY A 1 182 ? 23.361 18.303 29.434 1.00 34.56 182 GLY A O 1
ATOM 1466 N N . GLU A 1 183 ? 21.769 19.473 30.467 1.00 26.08 183 GLU A N 1
ATOM 1467 C CA . GLU A 1 183 ? 20.718 19.149 29.531 1.00 27.45 183 GLU A CA 1
ATOM 1468 C C . GLU A 1 183 ? 20.183 20.383 28.840 1.00 25.50 183 GLU A C 1
ATOM 1469 O O . GLU A 1 183 ? 20.331 21.506 29.329 1.00 27.15 183 GLU A O 1
ATOM 1475 N N . VAL A 1 184 ? 19.449 20.146 27.754 1.00 25.84 184 VAL A N 1
ATOM 1476 C CA . VAL A 1 184 ? 18.872 21.219 26.959 1.00 26.63 184 VAL A CA 1
ATOM 1477 C C . VAL A 1 184 ? 17.410 20.909 26.635 1.00 26.29 184 VAL A C 1
ATOM 1478 O O . VAL A 1 184 ? 17.030 19.767 26.473 1.00 27.11 184 VAL A O 1
ATOM 1482 N N . GLN A 1 185 ? 16.619 21.960 26.487 1.00 25.65 185 GLN A N 1
ATOM 1483 C CA . GLN A 1 185 ? 15.191 21.863 26.143 1.00 23.59 185 GLN A CA 1
ATOM 1484 C C . GLN A 1 185 ? 14.831 22.862 25.004 1.00 24.65 185 GLN A C 1
ATOM 1485 O O . GLN A 1 185 ? 14.205 23.907 25.251 1.00 25.68 185 GLN A O 1
ATOM 1491 N N . PRO A 1 186 ? 15.251 22.551 23.782 1.00 25.83 186 PRO A N 1
ATOM 1492 C CA . PRO A 1 186 ? 15.032 23.467 22.644 1.00 26.65 186 PRO A CA 1
ATOM 1493 C C . PRO A 1 186 ? 13.592 23.722 22.348 1.00 25.05 186 PRO A C 1
ATOM 1494 O O . PRO A 1 186 ? 13.247 24.840 22.053 1.00 28.95 186 PRO A O 1
ATOM 1498 N N . ILE A 1 187 ? 12.759 22.709 22.503 1.00 26.62 187 ILE A N 1
ATOM 1499 C CA . ILE A 1 187 ? 11.319 22.859 22.289 1.00 25.62 187 ILE A CA 1
ATOM 1500 C C . ILE A 1 187 ? 10.688 23.668 23.418 1.00 26.63 187 ILE A C 1
ATOM 1501 O O . ILE A 1 187 ? 10.075 24.754 23.195 1.00 25.34 187 ILE A O 1
ATOM 1506 N N . TYR A 1 188 ? 10.933 23.257 24.660 1.00 22.79 188 TYR A N 1
ATOM 1507 C CA . TYR A 1 188 ? 10.251 23.954 25.717 1.00 22.02 188 TYR A CA 1
ATOM 1508 C C . TYR A 1 188 ? 10.721 25.402 25.856 1.00 25.46 188 TYR A C 1
ATOM 1509 O O . TYR A 1 188 ? 9.929 26.286 26.156 1.00 26.01 188 TYR A O 1
ATOM 1518 N N . ASN A 1 189 ? 12.010 25.650 25.608 1.00 26.97 189 ASN A N 1
ATOM 1519 C CA . ASN A 1 189 ? 12.583 27.001 25.696 1.00 29.61 189 ASN A CA 1
ATOM 1520 C C . ASN A 1 189 ? 11.979 27.951 24.589 1.00 27.84 189 ASN A C 1
ATOM 1521 O O . ASN A 1 189 ? 11.729 29.125 24.814 1.00 28.93 189 ASN A O 1
ATOM 1526 N N . ALA A 1 190 ? 11.624 27.365 23.463 1.00 26.15 190 ALA A N 1
ATOM 1527 C CA . ALA A 1 190 ? 11.059 28.144 22.320 1.00 25.33 190 ALA A CA 1
ATOM 1528 C C . ALA A 1 190 ? 9.657 28.698 22.583 1.00 25.92 190 ALA A C 1
ATOM 1529 O O . ALA A 1 190 ? 9.216 29.657 21.943 1.00 25.79 190 ALA A O 1
ATOM 1531 N N . VAL A 1 191 ? 8.953 28.149 23.563 1.00 25.29 191 VAL A N 1
ATOM 1532 C CA . VAL A 1 191 ? 7.646 28.658 23.915 1.00 25.66 191 VAL A CA 1
ATOM 1533 C C . VAL A 1 191 ? 7.599 30.115 24.249 1.00 24.23 191 VAL A C 1
ATOM 1534 O O . VAL A 1 191 ? 6.609 30.734 23.952 1.00 26.53 191 VAL A O 1
ATOM 1538 N N . GLU A 1 192 ? 8.670 30.664 24.797 1.00 24.71 192 GLU A N 1
ATOM 1539 C CA . GLU A 1 192 ? 8.746 32.047 25.100 1.00 28.57 192 GLU A CA 1
ATOM 1540 C C . GLU A 1 192 ? 8.393 32.916 23.862 1.00 27.19 192 GLU A C 1
ATOM 1541 O O . GLU A 1 192 ? 7.685 33.898 24.002 1.00 28.15 192 GLU A O 1
ATOM 1547 N N . SER A 1 193 ? 8.908 32.529 22.689 1.00 27.03 193 SER A N 1
ATOM 1548 C CA . SER A 1 193 ? 8.679 33.263 21.414 1.00 26.39 193 SER A CA 1
ATOM 1549 C C . SER A 1 193 ? 7.195 33.213 21.058 1.00 27.30 193 SER A C 1
ATOM 1550 O O . SER A 1 193 ? 6.639 34.194 20.695 1.00 28.22 193 SER A O 1
ATOM 1553 N N . PHE A 1 194 ? 6.531 32.069 21.284 1.00 27.79 194 PHE A N 1
ATOM 1554 C CA . PHE A 1 194 ? 5.074 31.941 21.106 1.00 27.16 194 PHE A CA 1
ATOM 1555 C C . PHE A 1 194 ? 4.336 32.869 22.080 1.00 28.07 194 PHE A C 1
ATOM 1556 O O . PHE A 1 194 ? 3.435 33.608 21.681 1.00 26.09 194 PHE A O 1
ATOM 1564 N N . LEU A 1 195 ? 4.677 32.813 23.358 1.00 25.91 195 LEU A N 1
ATOM 1565 C CA . LEU A 1 195 ? 3.955 33.599 24.363 1.00 26.60 195 LEU A CA 1
ATOM 1566 C C . LEU A 1 195 ? 4.078 35.100 24.148 1.00 27.94 195 LEU A C 1
ATOM 1567 O O . LEU A 1 195 ? 3.120 35.875 24.395 1.00 28.72 195 LEU A O 1
ATOM 1572 N N . LYS A 1 196 ? 5.243 35.543 23.745 1.00 27.99 196 LYS A N 1
ATOM 1573 C CA . LYS A 1 196 ? 5.445 36.972 23.465 1.00 30.51 196 LYS A CA 1
ATOM 1574 C C . LYS A 1 196 ? 4.495 37.377 22.362 1.00 27.99 196 LYS A C 1
ATOM 1575 O O . LYS A 1 196 ? 3.966 38.468 22.378 1.00 28.61 196 LYS A O 1
ATOM 1581 N N . THR A 1 197 ? 4.268 36.492 21.404 1.00 26.90 197 THR A N 1
ATOM 1582 C CA . THR A 1 197 ? 3.338 36.896 20.309 1.00 30.75 197 THR A CA 1
ATOM 1583 C C . THR A 1 197 ? 1.867 36.787 20.716 1.00 31.41 197 THR A C 1
ATOM 1584 O O . THR A 1 197 ? 1.080 37.643 20.356 1.00 31.61 197 THR A O 1
ATOM 1588 N N . VAL A 1 198 ? 1.514 35.806 21.560 1.00 30.18 198 VAL A N 1
ATOM 1589 C CA . VAL A 1 198 ? 0.142 35.800 22.158 1.00 30.44 198 VAL A CA 1
ATOM 1590 C C . VAL A 1 198 ? -0.116 37.144 22.843 1.00 29.86 198 VAL A C 1
ATOM 1591 O O . VAL A 1 198 ? -1.196 37.764 22.689 1.00 31.75 198 VAL A O 1
ATOM 1595 N N . GLN A 1 199 ? 0.853 37.585 23.639 1.00 28.33 199 GLN A N 1
ATOM 1596 C CA . GLN A 1 199 ? 0.694 38.814 24.351 1.00 30.00 199 GLN A CA 1
ATOM 1597 C C . GLN A 1 199 ? 0.539 40.021 23.371 1.00 33.74 199 GLN A C 1
ATOM 1598 O O . GLN A 1 199 ? -0.206 40.939 23.656 1.00 29.68 199 GLN A O 1
ATOM 1604 N N . ALA A 1 200 ? 1.253 40.003 22.244 1.00 31.23 200 ALA A N 1
ATOM 1605 C CA . ALA A 1 200 ? 1.129 41.107 21.263 1.00 32.08 200 ALA A CA 1
ATOM 1606 C C . ALA A 1 200 ? -0.251 41.063 20.619 1.00 32.91 200 ALA A C 1
ATOM 1607 O O . ALA A 1 200 ? -0.838 42.095 20.340 1.00 36.95 200 ALA A O 1
ATOM 1609 N N . GLU A 1 201 ? -0.798 39.860 20.407 1.00 30.51 201 GLU A N 1
ATOM 1610 C CA . GLU A 1 201 ? -2.124 39.700 19.865 1.00 33.52 201 GLU A CA 1
ATOM 1611 C C . GLU A 1 201 ? -3.220 39.995 20.845 1.00 33.10 201 GLU A C 1
ATOM 1612 O O . GLU A 1 201 ? -4.278 40.461 20.432 1.00 35.30 201 GLU A O 1
ATOM 1618 N N . ASN A 1 202 ? -3.030 39.649 22.123 1.00 31.49 202 ASN A N 1
ATOM 1619 C CA . ASN A 1 202 ? -4.019 39.963 23.151 1.00 33.30 202 ASN A CA 1
ATOM 1620 C C . ASN A 1 202 ? -3.349 40.542 24.381 1.00 33.23 202 ASN A C 1
ATOM 1621 O O . ASN A 1 202 ? -2.935 39.803 25.300 1.00 31.06 202 ASN A O 1
ATOM 1626 N N . PRO A 1 203 ? -3.239 41.896 24.433 1.00 34.60 203 PRO A N 1
ATOM 1627 C CA . PRO A 1 203 ? -2.467 42.478 25.509 1.00 36.32 203 PRO A CA 1
ATOM 1628 C C . PRO A 1 203 ? -3.077 42.312 26.897 1.00 34.25 203 PRO A C 1
ATOM 1629 O O . PRO A 1 203 ? -2.416 42.561 27.866 1.00 31.29 203 PRO A O 1
ATOM 1633 N N . ASN A 1 204 ? -4.320 41.919 26.988 1.00 33.34 204 ASN A N 1
ATOM 1634 C CA . ASN A 1 204 ? -4.866 41.540 28.288 1.00 36.03 204 ASN A CA 1
ATOM 1635 C C . ASN A 1 204 ? -4.347 40.196 28.860 1.00 33.16 204 ASN A C 1
ATOM 1636 O O . ASN A 1 204 ? -4.688 39.860 29.988 1.00 32.98 204 ASN A O 1
ATOM 1641 N N . PHE A 1 205 ? -3.625 39.419 28.050 1.00 30.84 205 PHE A N 1
ATOM 1642 C CA . PHE A 1 205 ? -2.939 38.210 28.503 1.00 30.31 205 PHE A CA 1
ATOM 1643 C C . PHE A 1 205 ? -1.466 38.520 28.766 1.00 30.63 205 PHE A C 1
ATOM 1644 O O . PHE A 1 205 ? -0.657 38.638 27.836 1.00 33.12 205 PHE A O 1
ATOM 1652 N N . THR A 1 206 ? -1.098 38.645 30.023 1.00 29.03 206 THR A N 1
ATOM 1653 C CA . THR A 1 206 ? 0.287 38.842 30.351 1.00 31.71 206 THR A CA 1
ATOM 1654 C C . THR A 1 206 ? 0.914 37.463 30.506 1.00 31.48 206 THR A C 1
ATOM 1655 O O . THR A 1 206 ? 0.480 36.633 31.363 1.00 32.07 206 THR A O 1
ATOM 1659 N N . CYS A 1 207 ? 1.956 37.210 29.732 1.00 26.68 207 CYS A N 1
ATOM 1660 C CA . CYS A 1 207 ? 2.487 35.872 29.583 1.00 29.14 207 CYS A CA 1
ATOM 1661 C C . CYS A 1 207 ? 3.916 35.808 30.063 1.00 34.30 207 CYS A C 1
ATOM 1662 O O . CYS A 1 207 ? 4.765 36.602 29.648 1.00 31.92 207 CYS A O 1
ATOM 1665 N N . LYS A 1 208 ? 4.201 34.859 30.939 1.00 32.45 208 LYS A N 1
ATOM 1666 C CA . LYS A 1 208 ? 5.552 34.679 31.468 1.00 31.39 208 LYS A CA 1
ATOM 1667 C C . LYS A 1 208 ? 5.997 33.272 31.299 1.00 28.90 208 LYS A C 1
ATOM 1668 O O . LYS A 1 208 ? 5.164 32.371 31.305 1.00 26.79 208 LYS A O 1
ATOM 1674 N N . ALA A 1 209 ? 7.323 33.059 31.190 1.00 27.39 209 ALA A N 1
ATOM 1675 C CA . ALA A 1 209 ? 7.887 31.715 30.997 1.00 26.27 209 ALA A CA 1
ATOM 1676 C C . ALA A 1 209 ? 9.022 31.504 31.986 1.00 28.99 209 ALA A C 1
ATOM 1677 O O . ALA A 1 209 ? 9.763 32.438 32.274 1.00 29.30 209 ALA A O 1
ATOM 1679 N N . ALA A 1 210 ? 9.099 30.326 32.592 1.00 28.53 210 ALA A N 1
ATOM 1680 C CA . ALA A 1 210 ? 10.108 30.095 33.631 1.00 25.91 210 ALA A CA 1
ATOM 1681 C C . ALA A 1 210 ? 10.656 28.647 33.475 1.00 26.90 210 ALA A C 1
ATOM 1682 O O . ALA A 1 210 ? 9.891 27.693 33.406 1.00 26.95 210 ALA A O 1
ATOM 1684 N N . GLU A 1 211 ? 11.976 28.550 33.369 1.00 25.03 211 GLU A N 1
ATOM 1685 C CA . GLU A 1 211 ? 12.682 27.317 33.320 1.00 24.27 211 GLU A CA 1
ATOM 1686 C C . GLU A 1 211 ? 13.031 26.951 34.768 1.00 26.48 211 GLU A C 1
ATOM 1687 O O . GLU A 1 211 ? 13.478 27.808 35.597 1.00 24.77 211 GLU A O 1
ATOM 1693 N N . LEU A 1 212 ? 12.711 25.733 35.104 1.00 23.61 212 LEU A N 1
ATOM 1694 C CA . LEU A 1 212 ? 13.006 25.204 36.441 1.00 28.95 212 LEU A CA 1
ATOM 1695 C C . LEU A 1 212 ? 14.189 24.250 36.292 1.00 25.52 212 LEU A C 1
ATOM 1696 O O . LEU A 1 212 ? 14.013 23.053 35.979 1.00 26.66 212 LEU A O 1
ATOM 1701 N N . LYS A 1 213 ? 15.394 24.774 36.492 1.00 26.93 213 LYS A N 1
ATOM 1702 C CA . LYS A 1 213 ? 16.595 23.969 36.253 1.00 28.39 213 LYS A CA 1
ATOM 1703 C C . LYS A 1 213 ? 17.162 23.379 37.545 1.00 26.01 213 LYS A C 1
ATOM 1704 O O . LYS A 1 213 ? 17.669 24.107 38.393 1.00 25.85 213 LYS A O 1
ATOM 1710 N N . SER A 1 214 ? 17.048 22.076 37.674 1.00 25.83 214 SER A N 1
ATOM 1711 C CA . SER A 1 214 ? 17.747 21.339 38.713 1.00 26.36 214 SER A CA 1
ATOM 1712 C C . SER A 1 214 ? 19.248 21.320 38.430 1.00 26.60 214 SER A C 1
ATOM 1713 O O . SER A 1 214 ? 19.663 21.036 37.337 1.00 28.71 214 SER A O 1
ATOM 1716 N N . MET A 1 215 ? 20.040 21.531 39.449 1.00 25.89 215 MET A N 1
ATOM 1717 C CA . MET A 1 215 ? 21.482 21.411 39.330 1.00 28.60 215 MET A CA 1
ATOM 1718 C C . MET A 1 215 ? 21.962 20.098 40.001 1.00 30.18 215 MET A C 1
ATOM 1719 O O . MET A 1 215 ? 21.252 19.541 40.865 1.00 31.03 215 MET A O 1
ATOM 1724 N N . PHE A 1 216 ? 23.161 19.640 39.712 1.00 29.08 216 PHE A N 1
ATOM 1725 C CA . PHE A 1 216 ? 23.665 18.427 40.387 1.00 36.12 216 PHE A CA 1
ATOM 1726 C C . PHE A 1 216 ? 23.769 18.750 41.882 1.00 35.11 216 PHE A C 1
ATOM 1727 O O . PHE A 1 216 ? 24.177 19.842 42.292 1.00 37.70 216 PHE A O 1
ATOM 1735 N N . ASP A 1 217 ? 23.305 17.870 42.735 1.00 42.18 217 ASP A N 1
ATOM 1736 C CA . ASP A 1 217 ? 23.261 18.249 44.170 1.00 48.80 217 ASP A CA 1
ATOM 1737 C C . ASP A 1 217 ? 22.409 19.473 44.540 1.00 47.69 217 ASP A C 1
ATOM 1738 O O . ASP A 1 217 ? 22.586 20.043 45.610 1.00 46.13 217 ASP A O 1
ATOM 1743 N N . GLU A 1 218 ? 21.481 19.897 43.701 1.00 37.89 218 GLU A N 1
ATOM 1744 C CA . GLU A 1 218 ? 20.611 21.001 44.122 1.00 38.84 218 GLU A CA 1
ATOM 1745 C C . GLU A 1 218 ? 19.331 20.829 43.285 1.00 40.31 218 GLU A C 1
ATOM 1746 O O . GLU A 1 218 ? 19.091 21.611 42.337 1.00 34.62 218 GLU A O 1
ATOM 1752 N N . PRO A 1 219 ? 18.552 19.762 43.586 1.00 37.27 219 PRO A N 1
ATOM 1753 C CA . PRO A 1 219 ? 17.313 19.482 42.849 1.00 38.05 219 PRO A CA 1
ATOM 1754 C C . PRO A 1 219 ? 16.241 20.507 43.116 1.00 32.28 219 PRO A C 1
ATOM 1755 O O . PRO A 1 219 ? 16.276 21.172 44.130 1.00 29.70 219 PRO A O 1
ATOM 1759 N N . PHE A 1 220 ? 15.399 20.750 42.101 1.00 31.18 220 PHE A N 1
ATOM 1760 C CA . PHE A 1 220 ? 14.172 21.509 42.294 1.00 33.61 220 PHE A CA 1
ATOM 1761 C C . PHE A 1 220 ? 13.143 20.639 42.972 1.00 35.92 220 PHE A C 1
ATOM 1762 O O . PHE A 1 220 ? 12.598 19.770 42.385 1.00 45.84 220 PHE A O 1
ATOM 1770 N N . THR A 1 221 ? 12.854 20.933 44.195 1.00 34.60 221 THR A N 1
ATOM 1771 C CA . THR A 1 221 ? 11.812 20.238 44.927 1.00 36.31 221 THR A CA 1
ATOM 1772 C C . THR A 1 221 ? 10.483 20.874 44.593 1.00 34.00 221 THR A C 1
ATOM 1773 O O . THR A 1 221 ? 10.436 21.984 44.063 1.00 31.68 221 THR A O 1
ATOM 1777 N N . LYS A 1 222 ? 9.412 20.195 45.006 1.00 36.85 222 LYS A N 1
ATOM 1778 C CA . LYS A 1 222 ? 8.046 20.724 44.821 1.00 33.52 222 LYS A CA 1
ATOM 1779 C C . LYS A 1 222 ? 7.893 22.025 45.497 1.00 31.22 222 LYS A C 1
ATOM 1780 O O . LYS A 1 222 ? 7.331 22.964 44.925 1.00 29.93 222 LYS A O 1
ATOM 1786 N N . GLN A 1 223 ? 8.434 22.145 46.703 1.00 30.05 223 GLN A N 1
ATOM 1787 C CA . GLN A 1 223 ? 8.369 23.407 47.368 1.00 30.41 223 GLN A CA 1
ATOM 1788 C C . GLN A 1 223 ? 9.121 24.508 46.657 1.00 32.72 223 GLN A C 1
ATOM 1789 O O . GLN A 1 223 ? 8.657 25.646 46.681 1.00 29.91 223 GLN A O 1
ATOM 1795 N N . HIS A 1 224 ? 10.312 24.238 46.117 1.00 32.65 224 HIS A N 1
ATOM 1796 C CA . HIS A 1 224 ? 11.044 25.300 45.385 1.00 34.47 224 HIS A CA 1
ATOM 1797 C C . HIS A 1 224 ? 10.224 25.765 44.156 1.00 28.85 224 HIS A C 1
ATOM 1798 O O . HIS A 1 224 ? 10.204 26.934 43.807 1.00 29.68 224 HIS A O 1
ATOM 1805 N N . ILE A 1 225 ? 9.503 24.852 43.537 1.00 29.84 225 ILE A N 1
ATOM 1806 C CA . ILE A 1 225 ? 8.637 25.224 42.421 1.00 27.24 225 ILE A CA 1
ATOM 1807 C C . ILE A 1 225 ? 7.534 26.189 42.898 1.00 28.27 225 ILE A C 1
ATOM 1808 O O . ILE A 1 225 ? 7.291 27.248 42.304 1.00 29.26 225 ILE A O 1
ATOM 1813 N N . ALA A 1 226 ? 6.884 25.841 44.009 1.00 27.37 226 ALA A N 1
ATOM 1814 C CA . ALA A 1 226 ? 5.881 26.685 44.549 1.00 26.01 226 ALA A CA 1
ATOM 1815 C C . ALA A 1 226 ? 6.434 27.992 44.826 1.00 25.21 226 ALA A C 1
ATOM 1816 O O . ALA A 1 226 ? 5.738 29.039 44.643 1.00 26.91 226 ALA A O 1
ATOM 1818 N N . ASP A 1 227 ? 7.666 28.017 45.369 1.00 26.90 227 ASP A N 1
ATOM 1819 C CA . ASP A 1 227 ? 8.248 29.317 45.652 1.00 27.09 227 ASP A CA 1
ATOM 1820 C C . ASP A 1 227 ? 8.529 30.165 44.424 1.00 28.28 227 ASP A C 1
ATOM 1821 O O . ASP A 1 227 ? 8.442 31.375 44.466 1.00 28.41 227 ASP A O 1
ATOM 1826 N N . VAL A 1 228 ? 8.924 29.522 43.349 1.00 26.80 228 VAL A N 1
ATOM 1827 C CA . VAL A 1 228 ? 9.102 30.248 42.058 1.00 28.03 228 VAL A CA 1
ATOM 1828 C C . VAL A 1 228 ? 7.797 30.808 41.548 1.00 26.80 228 VAL A C 1
ATOM 1829 O O . VAL A 1 228 ? 7.728 31.968 41.142 1.00 26.70 228 VAL A O 1
ATOM 1833 N N . ILE A 1 229 ? 6.722 30.015 41.658 1.00 27.73 229 ILE A N 1
ATOM 1834 C CA . ILE A 1 229 ? 5.384 30.528 41.265 1.00 28.75 229 ILE A CA 1
ATOM 1835 C C . ILE A 1 229 ? 5.002 31.768 42.074 1.00 30.13 229 ILE A C 1
ATOM 1836 O O . ILE A 1 229 ? 4.586 32.803 41.515 1.00 27.59 229 ILE A O 1
ATOM 1841 N N . SER A 1 230 ? 5.151 31.679 43.399 1.00 27.89 230 SER A N 1
ATOM 1842 C CA . SER A 1 230 ? 4.844 32.849 44.213 1.00 27.15 230 SER A CA 1
ATOM 1843 C C . SER A 1 230 ? 5.698 34.072 43.898 1.00 27.32 230 SER A C 1
ATOM 1844 O O . SER A 1 230 ? 5.250 35.210 44.009 1.00 29.45 230 SER A O 1
ATOM 1847 N N . PHE A 1 231 ? 6.972 33.833 43.594 1.00 29.57 231 PHE A N 1
ATOM 1848 C CA . PHE A 1 231 ? 7.872 34.882 43.257 1.00 31.37 231 PHE A CA 1
ATOM 1849 C C . PHE A 1 231 ? 7.395 35.548 41.968 1.00 31.38 231 PHE A C 1
ATOM 1850 O O . PHE A 1 231 ? 7.377 36.780 41.843 1.00 30.69 231 PHE A O 1
ATOM 1858 N N . GLU A 1 232 ? 7.013 34.732 40.995 1.00 30.47 232 GLU A N 1
ATOM 1859 C CA . GLU A 1 232 ? 6.506 35.274 39.717 1.00 32.35 232 GLU A CA 1
ATOM 1860 C C . GLU A 1 232 ? 5.243 36.112 39.968 1.00 35.43 232 GLU A C 1
ATOM 1861 O O . GLU A 1 232 ? 5.060 37.222 39.403 1.00 33.23 232 GLU A O 1
ATOM 1867 N N . TRP A 1 233 ? 4.346 35.577 40.803 1.00 33.58 233 TRP A N 1
ATOM 1868 C CA . TRP A 1 233 ? 3.095 36.327 41.085 1.00 35.71 233 TRP A CA 1
ATOM 1869 C C . TRP A 1 233 ? 3.323 37.688 41.680 1.00 40.00 233 TRP A C 1
ATOM 1870 O O . TRP A 1 233 ? 2.496 38.591 41.538 1.00 39.75 233 TRP A O 1
ATOM 1881 N N . ASN A 1 234 ? 4.452 37.832 42.362 1.00 40.77 234 ASN A N 1
ATOM 1882 C CA . ASN A 1 234 ? 4.774 39.059 43.053 1.00 44.24 234 ASN A CA 1
ATOM 1883 C C . ASN A 1 234 ? 5.878 39.935 42.414 1.00 48.17 234 ASN A C 1
ATOM 1884 O O . ASN A 1 234 ? 6.297 40.864 43.064 1.00 53.75 234 ASN A O 1
ATOM 1889 N N . ASN A 1 235 ? 6.298 39.707 41.160 1.00 52.06 235 ASN A N 1
ATOM 1890 C CA . ASN A 1 235 ? 7.447 40.466 40.566 1.00 56.84 235 ASN A CA 1
ATOM 1891 C C . ASN A 1 235 ? 7.168 41.749 39.701 1.00 62.08 235 ASN A C 1
ATOM 1892 O O . ASN A 1 235 ? 6.223 41.847 38.922 1.00 62.92 235 ASN A O 1
ATOM 1897 N N . CYS A 1 241 ? 9.618 38.565 29.359 1.00 43.44 241 CYS A N 1
ATOM 1898 C CA . CYS A 1 241 ? 8.938 37.238 29.344 1.00 50.84 241 CYS A CA 1
ATOM 1899 C C . CYS A 1 241 ? 9.584 36.154 30.235 1.00 44.83 241 CYS A C 1
ATOM 1900 O O . CYS A 1 241 ? 8.887 35.483 30.942 1.00 41.41 241 CYS A O 1
ATOM 1903 N N . PHE A 1 242 ? 10.907 35.978 30.162 1.00 38.86 242 PHE A N 1
ATOM 1904 C CA . PHE A 1 242 ? 11.497 34.728 30.478 1.00 34.35 242 PHE A CA 1
ATOM 1905 C C . PHE A 1 242 ? 12.484 34.849 31.622 1.00 32.63 242 PHE A C 1
ATOM 1906 O O . PHE A 1 242 ? 13.265 35.791 31.689 1.00 31.15 242 PHE A O 1
ATOM 1914 N N . THR A 1 243 ? 12.479 33.844 32.504 1.00 30.30 243 THR A N 1
ATOM 1915 C CA . THR A 1 243 ? 13.499 33.721 33.553 1.00 27.91 243 THR A CA 1
ATOM 1916 C C . THR A 1 243 ? 13.939 32.278 33.642 1.00 27.64 243 THR A C 1
ATOM 1917 O O . THR A 1 243 ? 13.096 31.359 33.588 1.00 27.54 243 THR A O 1
ATOM 1921 N N . CYS A 1 244 ? 15.241 32.049 33.842 1.00 25.37 244 CYS A N 1
ATOM 1922 C CA . CYS A 1 244 ? 15.701 30.708 34.146 1.00 25.74 244 CYS A CA 1
ATOM 1923 C C . CYS A 1 244 ? 16.041 30.665 35.627 1.00 27.55 244 CYS A C 1
ATOM 1924 O O . CYS A 1 244 ? 16.873 31.472 36.105 1.00 26.25 244 CYS A O 1
ATOM 1927 N N . TYR A 1 245 ? 15.367 29.764 36.346 1.00 24.67 245 TYR A N 1
ATOM 1928 C CA . TYR A 1 245 ? 15.533 29.591 37.779 1.00 25.98 245 TYR A CA 1
ATOM 1929 C C . TYR A 1 245 ? 16.329 28.373 38.099 1.00 27.37 245 TYR A C 1
ATOM 1930 O O . TYR A 1 245 ? 16.093 27.300 37.554 1.00 28.96 245 TYR A O 1
ATOM 1939 N N . GLU A 1 246 ? 17.350 28.554 38.927 1.00 24.29 246 GLU A N 1
ATOM 1940 C CA . GLU A 1 246 ? 17.947 27.424 39.633 1.00 26.84 246 GLU A CA 1
ATOM 1941 C C . GLU A 1 246 ? 17.385 27.545 41.035 1.00 25.71 246 GLU A C 1
ATOM 1942 O O . GLU A 1 246 ? 16.841 28.586 41.390 1.00 29.25 246 GLU A O 1
ATOM 1948 N N . PRO A 1 247 ? 17.622 26.545 41.888 1.00 29.51 247 PRO A N 1
ATOM 1949 C CA . PRO A 1 247 ? 17.083 26.687 43.246 1.00 33.68 247 PRO A CA 1
ATOM 1950 C C . PRO A 1 247 ? 17.603 27.864 44.062 1.00 32.05 247 PRO A C 1
ATOM 1951 O O . PRO A 1 247 ? 16.827 28.482 44.782 1.00 34.29 247 PRO A O 1
ATOM 1955 N N . ARG A 1 248 ? 18.846 28.288 43.847 1.00 30.29 248 ARG A N 1
ATOM 1956 C CA . ARG A 1 248 ? 19.416 29.436 44.624 1.00 31.26 248 ARG A CA 1
ATOM 1957 C C . ARG A 1 248 ? 19.695 30.759 43.859 1.00 31.20 248 ARG A C 1
ATOM 1958 O O . ARG A 1 248 ? 20.029 31.769 44.436 1.00 29.81 248 ARG A O 1
ATOM 1966 N N . HIS A 1 249 ? 19.554 30.716 42.548 1.00 29.05 249 HIS A N 1
ATOM 1967 C CA . HIS A 1 249 ? 19.910 31.816 41.647 1.00 28.07 249 HIS A CA 1
ATOM 1968 C C . HIS A 1 249 ? 18.949 31.815 40.457 1.00 28.24 249 HIS A C 1
ATOM 1969 O O . HIS A 1 249 ? 18.420 30.791 40.105 1.00 30.67 249 HIS A O 1
ATOM 1976 N N . TYR A 1 250 ? 18.746 32.978 39.850 1.00 29.39 250 TYR A N 1
ATOM 1977 C CA . TYR A 1 250 ? 18.008 33.050 38.634 1.00 27.58 250 TYR A CA 1
ATOM 1978 C C . TYR A 1 250 ? 18.668 34.028 37.675 1.00 27.39 250 TYR A C 1
ATOM 1979 O O . TYR A 1 250 ? 19.458 34.908 38.073 1.00 28.07 250 TYR A O 1
ATOM 1988 N N . TYR A 1 251 ? 18.343 33.873 36.407 1.00 27.93 251 TYR A N 1
ATOM 1989 C CA . TYR A 1 251 ? 18.912 34.755 35.408 1.00 27.20 251 TYR A CA 1
ATOM 1990 C C . TYR A 1 251 ? 17.946 35.093 34.272 1.00 30.18 251 TYR A C 1
ATOM 1991 O O . TYR A 1 251 ? 17.047 34.295 33.898 1.00 27.95 251 TYR A O 1
ATOM 2000 N N . LYS A 1 252 ? 18.112 36.322 33.791 1.00 31.93 252 LYS A N 1
ATOM 2001 C CA . LYS A 1 252 ? 17.351 36.861 32.726 1.00 34.04 252 LYS A CA 1
ATOM 2002 C C . LYS A 1 252 ? 18.284 37.332 31.613 1.00 33.98 252 LYS A C 1
ATOM 2003 O O . LYS A 1 252 ? 19.454 37.599 31.850 1.00 30.63 252 LYS A O 1
ATOM 2009 N N . ARG A 1 253 ? 17.729 37.467 30.422 1.00 32.73 253 ARG A N 1
ATOM 2010 C CA . ARG A 1 253 ? 18.534 37.752 29.264 1.00 35.60 253 ARG A CA 1
ATOM 2011 C C . ARG A 1 253 ? 17.923 38.851 28.396 1.00 39.24 253 ARG A C 1
ATOM 2012 O O . ARG A 1 253 ? 16.697 38.969 28.312 1.00 35.29 253 ARG A O 1
ATOM 2020 N N . GLN A 1 254 ? 18.796 39.580 27.702 1.00 32.85 254 GLN A N 1
ATOM 2021 C CA . GLN A 1 254 ? 18.329 40.537 26.691 1.00 36.54 254 GLN A CA 1
ATOM 2022 C C . GLN A 1 254 ? 19.375 40.728 25.631 1.00 31.36 254 GLN A C 1
ATOM 2023 O O . GLN A 1 254 ? 20.545 40.482 25.878 1.00 31.33 254 GLN A O 1
ATOM 2029 N N . LEU A 1 255 ? 18.944 41.137 24.437 1.00 32.25 255 LEU A N 1
ATOM 2030 C CA . LEU A 1 255 ? 19.839 41.374 23.323 1.00 34.30 255 LEU A CA 1
ATOM 2031 C C . LEU A 1 255 ? 20.601 42.639 23.562 1.00 32.90 255 LEU A C 1
ATOM 2032 O O . LEU A 1 255 ? 20.044 43.593 23.993 1.00 35.00 255 LEU A O 1
ATOM 2037 N N . GLN A 1 256 ? 21.895 42.619 23.298 1.00 34.34 256 GLN A N 1
ATOM 2038 C CA . GLN A 1 256 ? 22.715 43.813 23.385 1.00 34.94 256 GLN A CA 1
ATOM 2039 C C . GLN A 1 256 ? 23.674 43.758 22.246 1.00 35.52 256 GLN A C 1
ATOM 2040 O O . GLN A 1 256 ? 24.044 42.648 21.770 1.00 31.14 256 GLN A O 1
ATOM 2046 N N . ARG A 1 257 ? 24.128 44.939 21.798 1.00 35.62 257 ARG A N 1
ATOM 2047 C CA . ARG A 1 257 ? 25.053 44.964 20.698 1.00 35.27 257 ARG A CA 1
ATOM 2048 C C . ARG A 1 257 ? 26.296 44.137 20.999 1.00 31.49 257 ARG A C 1
ATOM 2049 O O . ARG A 1 257 ? 26.818 44.197 22.090 1.00 32.73 257 ARG A O 1
ATOM 2057 N N . VAL A 1 258 ? 26.806 43.417 20.038 1.00 29.82 258 VAL A N 1
ATOM 2058 C CA . VAL A 1 258 ? 28.089 42.727 20.228 1.00 33.01 258 VAL A CA 1
ATOM 2059 C C . VAL A 1 258 ? 29.273 43.706 20.430 1.00 38.64 258 VAL A C 1
ATOM 2060 O O . VAL A 1 258 ? 29.219 44.862 19.987 1.00 33.07 258 VAL A O 1
ATOM 2064 N N . LYS A 1 259 ? 30.319 43.210 21.089 1.00 34.82 259 LYS A N 1
ATOM 2065 C CA . LYS A 1 259 ? 31.527 43.997 21.372 1.00 40.47 259 LYS A CA 1
ATOM 2066 C C . LYS A 1 259 ? 32.486 43.894 20.194 1.00 44.62 259 LYS A C 1
ATOM 2067 O O . LYS A 1 259 ? 32.433 42.907 19.427 1.00 39.45 259 LYS A O 1
ATOM 2073 N N . LYS A 1 260 ? 33.403 44.849 20.022 1.00 55.03 260 LYS A N 1
ATOM 2074 C CA . LYS A 1 260 ? 34.578 44.526 19.143 1.00 63.43 260 LYS A CA 1
ATOM 2075 C C . LYS A 1 260 ? 35.685 43.942 20.000 1.00 56.34 260 LYS A C 1
ATOM 2076 O O . LYS A 1 260 ? 35.830 42.704 20.043 1.00 57.98 260 LYS A O 1
ATOM 2082 N N . SER A 1 267 ? 38.351 35.124 9.626 1.00 52.46 267 SER A N 1
ATOM 2083 C CA . SER A 1 267 ? 37.721 35.431 8.315 1.00 57.00 267 SER A CA 1
ATOM 2084 C C . SER A 1 267 ? 37.201 34.244 7.451 1.00 57.01 267 SER A C 1
ATOM 2085 O O . SER A 1 267 ? 37.963 33.542 6.782 1.00 56.64 267 SER A O 1
ATOM 2088 N N . PHE A 1 268 ? 35.882 34.094 7.398 1.00 48.05 268 PHE A N 1
ATOM 2089 C CA . PHE A 1 268 ? 35.220 32.897 6.858 1.00 44.47 268 PHE A CA 1
ATOM 2090 C C . PHE A 1 268 ? 35.217 32.738 5.330 1.00 39.15 268 PHE A C 1
ATOM 2091 O O . PHE A 1 268 ? 34.936 33.674 4.579 1.00 39.27 268 PHE A O 1
ATOM 2099 N N . SER A 1 269 ? 35.440 31.514 4.888 1.00 36.46 269 SER A N 1
ATOM 2100 C CA . SER A 1 269 ? 35.300 31.165 3.482 1.00 36.45 269 SER A CA 1
ATOM 2101 C C . SER A 1 269 ? 35.016 29.701 3.338 1.00 39.47 269 SER A C 1
ATOM 2102 O O . SER A 1 269 ? 35.515 28.866 4.113 1.00 39.15 269 SER A O 1
ATOM 2105 N N . VAL A 1 270 ? 34.199 29.376 2.339 1.00 36.59 270 VAL A N 1
ATOM 2106 C CA . VAL A 1 270 ? 34.094 27.995 1.907 1.00 38.68 270 VAL A CA 1
ATOM 2107 C C . VAL A 1 270 ? 35.417 27.633 1.223 1.00 38.29 270 VAL A C 1
ATOM 2108 O O . VAL A 1 270 ? 36.198 28.515 0.899 1.00 38.05 270 VAL A O 1
ATOM 2112 N N . LYS A 1 271 ? 35.635 26.333 1.073 1.00 38.19 271 LYS A N 1
ATOM 2113 C CA . LYS A 1 271 ? 36.896 25.769 0.641 1.00 46.29 271 LYS A CA 1
ATOM 2114 C C . LYS A 1 271 ? 36.744 25.234 -0.764 1.00 46.56 271 LYS A C 1
ATOM 2115 O O . LYS A 1 271 ? 35.713 24.633 -1.116 1.00 38.88 271 LYS A O 1
ATOM 2121 N N . LYS A 1 272 ? 37.835 25.313 -1.517 1.00 44.36 272 LYS A N 1
ATOM 2122 C CA . LYS A 1 272 ? 37.913 24.661 -2.791 1.00 45.56 272 LYS A CA 1
ATOM 2123 C C . LYS A 1 272 ? 37.575 23.183 -2.659 1.00 38.37 272 LYS A C 1
ATOM 2124 O O . LYS A 1 272 ? 38.034 22.516 -1.744 1.00 39.06 272 LYS A O 1
ATOM 2130 N N . ASN A 1 273 ? 36.686 22.715 -3.541 1.00 36.56 273 ASN A N 1
ATOM 2131 C CA . ASN A 1 273 ? 36.121 21.382 -3.526 1.00 37.86 273 ASN A CA 1
ATOM 2132 C C . ASN A 1 273 ? 35.210 21.037 -2.311 1.00 35.05 273 ASN A C 1
ATOM 2133 O O . ASN A 1 273 ? 34.850 19.859 -2.135 1.00 34.88 273 ASN A O 1
ATOM 2138 N N . GLY A 1 274 ? 34.918 22.024 -1.477 1.00 34.88 274 GLY A N 1
ATOM 2139 C CA . GLY A 1 274 ? 33.971 21.799 -0.363 1.00 36.21 274 GLY A CA 1
ATOM 2140 C C . GLY A 1 274 ? 32.564 21.451 -0.915 1.00 37.97 274 GLY A C 1
ATOM 2141 O O . GLY A 1 274 ? 32.207 21.899 -2.016 1.00 36.58 274 GLY A O 1
ATOM 2142 N N . VAL A 1 275 ? 31.824 20.601 -0.200 1.00 35.45 275 VAL A N 1
ATOM 2143 C CA . VAL A 1 275 ? 30.486 20.203 -0.555 1.00 30.81 275 VAL A CA 1
ATOM 2144 C C . VAL A 1 275 ? 29.522 20.819 0.456 1.00 34.03 275 VAL A C 1
ATOM 2145 O O . VAL A 1 275 ? 29.694 20.593 1.672 1.00 30.70 275 VAL A O 1
ATOM 2149 N N . TYR A 1 276 ? 28.572 21.641 -0.047 1.00 32.95 276 TYR A N 1
ATOM 2150 C CA . TYR A 1 276 ? 27.612 22.413 0.768 1.00 29.80 276 TYR A CA 1
ATOM 2151 C C . TYR A 1 276 ? 26.152 22.180 0.415 1.00 31.48 276 TYR A C 1
ATOM 2152 O O . TYR A 1 276 ? 25.784 22.086 -0.746 1.00 31.25 276 TYR A O 1
ATOM 2161 N N . LEU A 1 277 ? 25.324 22.002 1.437 1.00 32.43 277 LEU A N 1
ATOM 2162 C CA . LEU A 1 277 ? 23.875 21.802 1.274 1.00 28.67 277 LEU A CA 1
ATOM 2163 C C . LEU A 1 277 ? 23.178 23.050 1.704 1.00 30.04 277 LEU A C 1
ATOM 2164 O O . LEU A 1 277 ? 23.421 23.542 2.783 1.00 27.13 277 LEU A O 1
ATOM 2169 N N . ILE A 1 278 ? 22.289 23.557 0.861 1.00 25.74 278 ILE A N 1
ATOM 2170 C CA . ILE A 1 278 ? 21.446 24.655 1.220 1.00 26.38 278 ILE A CA 1
ATOM 2171 C C . ILE A 1 278 ? 20.035 24.188 1.094 1.00 29.66 278 ILE A C 1
ATOM 2172 O O . ILE A 1 278 ? 19.525 23.938 -0.022 1.00 28.30 278 ILE A O 1
ATOM 2177 N N . THR A 1 279 ? 19.379 24.091 2.237 1.00 26.31 279 THR A N 1
ATOM 2178 C CA . THR A 1 279 ? 17.965 23.765 2.247 1.00 25.76 279 THR A CA 1
ATOM 2179 C C . THR A 1 279 ? 17.180 25.035 1.953 1.00 27.13 279 THR A C 1
ATOM 2180 O O . THR A 1 279 ? 17.628 26.173 2.275 1.00 26.74 279 THR A O 1
ATOM 2184 N N . GLY A 1 280 ? 16.043 24.882 1.276 1.00 26.51 280 GLY A N 1
ATOM 2185 C CA . GLY A 1 280 ? 15.391 26.070 0.691 1.00 27.02 280 GLY A CA 1
ATOM 2186 C C . GLY A 1 280 ? 16.312 26.800 -0.285 1.00 27.01 280 GLY A C 1
ATOM 2187 O O . GLY A 1 280 ? 16.197 28.020 -0.476 1.00 26.85 280 GLY A O 1
ATOM 2188 N N . GLY A 1 281 ? 17.162 26.006 -0.941 1.00 30.08 281 GLY A N 1
ATOM 2189 C CA . GLY A 1 281 ? 18.251 26.473 -1.791 1.00 32.00 281 GLY A CA 1
ATOM 2190 C C . GLY A 1 281 ? 17.813 27.146 -3.080 1.00 35.26 281 GLY A C 1
ATOM 2191 O O . GLY A 1 281 ? 18.580 27.914 -3.632 1.00 35.34 281 GLY A O 1
ATOM 2192 N N . ALA A 1 282 ? 16.580 26.886 -3.521 1.00 35.58 282 ALA A N 1
ATOM 2193 C CA . ALA A 1 282 ? 16.025 27.619 -4.671 1.00 41.19 282 ALA A CA 1
ATOM 2194 C C . ALA A 1 282 ? 15.176 28.856 -4.259 1.00 44.99 282 ALA A C 1
ATOM 2195 O O . ALA A 1 282 ? 14.732 29.575 -5.127 1.00 43.27 282 ALA A O 1
ATOM 2197 N N . GLY A 1 283 ? 14.934 29.060 -2.958 1.00 34.84 283 GLY A N 1
ATOM 2198 C CA . GLY A 1 283 ? 14.174 30.207 -2.435 1.00 36.00 283 GLY A CA 1
ATOM 2199 C C . GLY A 1 283 ? 15.046 31.467 -2.430 1.00 34.77 283 GLY A C 1
ATOM 2200 O O . GLY A 1 283 ? 16.150 31.462 -2.870 1.00 38.76 283 GLY A O 1
ATOM 2201 N N . GLY A 1 284 ? 14.505 32.564 -1.966 1.00 34.80 284 GLY A N 1
ATOM 2202 C CA . GLY A 1 284 ? 15.150 33.851 -2.030 1.00 36.42 284 GLY A CA 1
ATOM 2203 C C . GLY A 1 284 ? 16.500 33.914 -1.334 1.00 35.46 284 GLY A C 1
ATOM 2204 O O . GLY A 1 284 ? 17.533 34.113 -1.992 1.00 31.80 284 GLY A O 1
ATOM 2205 N N . LEU A 1 285 ? 16.519 33.728 -0.023 1.00 32.93 285 LEU A N 1
ATOM 2206 C CA . LEU A 1 285 ? 17.798 33.803 0.703 1.00 31.77 285 LEU A CA 1
ATOM 2207 C C . LEU A 1 285 ? 18.683 32.648 0.358 1.00 31.54 285 LEU A C 1
ATOM 2208 O O . LEU A 1 285 ? 19.906 32.786 0.199 1.00 31.28 285 LEU A O 1
ATOM 2213 N N . GLY A 1 286 ? 18.090 31.477 0.256 1.00 30.46 286 GLY A N 1
ATOM 2214 C CA . GLY A 1 286 ? 18.862 30.243 -0.060 1.00 28.25 286 GLY A CA 1
ATOM 2215 C C . GLY A 1 286 ? 19.732 30.398 -1.333 1.00 33.14 286 GLY A C 1
ATOM 2216 O O . GLY A 1 286 ? 20.907 30.002 -1.367 1.00 27.85 286 GLY A O 1
ATOM 2217 N N . TYR A 1 287 ? 19.107 30.941 -2.383 1.00 28.77 287 TYR A N 1
ATOM 2218 C CA . TYR A 1 287 ? 19.778 31.165 -3.650 1.00 28.25 287 TYR A CA 1
ATOM 2219 C C . TYR A 1 287 ? 20.762 32.323 -3.584 1.00 26.70 287 TYR A C 1
ATOM 2220 O O . TYR A 1 287 ? 21.808 32.231 -4.162 1.00 28.29 287 TYR A O 1
ATOM 2229 N N . LEU A 1 288 ? 20.461 33.378 -2.829 1.00 27.17 288 LEU A N 1
ATOM 2230 C CA . LEU A 1 288 ? 21.314 34.517 -2.669 1.00 31.05 288 LEU A CA 1
ATOM 2231 C C . LEU A 1 288 ? 22.613 34.041 -1.996 1.00 32.03 288 LEU A C 1
ATOM 2232 O O . LEU A 1 288 ? 23.685 34.367 -2.447 1.00 29.94 288 LEU A O 1
ATOM 2237 N N . PHE A 1 289 ? 22.504 33.225 -0.961 1.00 28.84 289 PHE A N 1
ATOM 2238 C CA . PHE A 1 289 ? 23.691 32.561 -0.391 1.00 29.52 289 PHE A CA 1
ATOM 2239 C C . PHE A 1 289 ? 24.385 31.545 -1.318 1.00 28.32 289 PHE A C 1
ATOM 2240 O O . PHE A 1 289 ? 25.634 31.430 -1.315 1.00 29.59 289 PHE A O 1
ATOM 2248 N N . ALA A 1 290 ? 23.649 30.828 -2.138 1.00 27.15 290 ALA A N 1
ATOM 2249 C CA . ALA A 1 290 ? 24.345 29.884 -3.039 1.00 31.60 290 ALA A CA 1
ATOM 2250 C C . ALA A 1 290 ? 25.279 30.663 -4.004 1.00 31.14 290 ALA A C 1
ATOM 2251 O O . ALA A 1 290 ? 26.426 30.275 -4.198 1.00 32.10 290 ALA A O 1
ATOM 2253 N N . GLU A 1 291 ? 24.813 31.773 -4.541 1.00 32.35 291 GLU A N 1
ATOM 2254 C CA . GLU A 1 291 ? 25.659 32.560 -5.444 1.00 35.09 291 GLU A CA 1
ATOM 2255 C C . GLU A 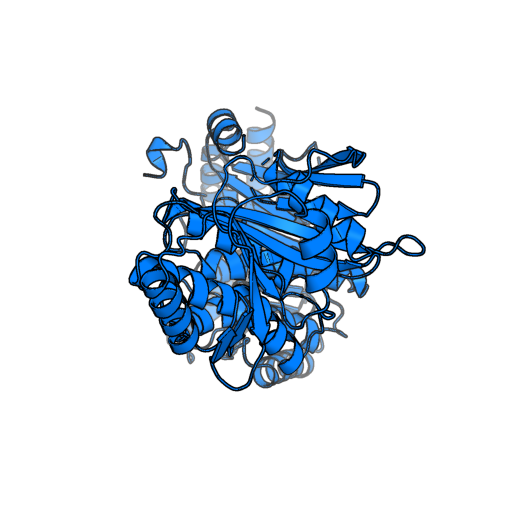1 291 ? 26.860 33.119 -4.671 1.00 38.25 291 GLU A C 1
ATOM 2256 O O . GLU A 1 291 ? 27.979 33.136 -5.169 1.00 33.48 291 GLU A O 1
ATOM 2262 N N . TYR A 1 292 ? 26.605 33.626 -3.468 1.00 34.52 292 TYR A N 1
ATOM 2263 C CA . TYR A 1 292 ? 27.655 34.144 -2.611 1.00 34.62 292 TYR A CA 1
ATOM 2264 C C . TYR A 1 292 ? 28.751 33.128 -2.360 1.00 34.32 292 TYR A C 1
ATOM 2265 O O . TYR A 1 292 ? 29.979 33.442 -2.501 1.00 34.71 292 TYR A O 1
ATOM 2274 N N . LEU A 1 293 ? 28.339 31.903 -2.069 1.00 33.73 293 LEU A N 1
ATOM 2275 C CA . LEU A 1 293 ? 29.306 30.810 -1.788 1.00 33.27 293 LEU A CA 1
ATOM 2276 C C . LEU A 1 293 ? 30.055 30.340 -3.065 1.00 35.82 293 LEU A C 1
ATOM 2277 O O . LEU A 1 293 ? 31.233 29.991 -3.027 1.00 35.99 293 LEU A O 1
ATOM 2282 N N . ALA A 1 294 ? 29.340 30.288 -4.173 1.00 34.57 294 ALA A N 1
ATOM 2283 C CA . ALA A 1 294 ? 29.948 29.967 -5.476 1.00 35.51 294 ALA A CA 1
ATOM 2284 C C . ALA A 1 294 ? 31.030 30.977 -5.876 1.00 37.06 294 ALA A C 1
ATOM 2285 O O . ALA A 1 294 ? 32.011 30.597 -6.487 1.00 40.78 294 ALA A O 1
ATOM 2287 N N . LYS A 1 295 ? 30.886 32.239 -5.472 1.00 35.08 295 LYS A N 1
ATOM 2288 C CA . LYS A 1 295 ? 31.878 33.213 -5.750 1.00 37.97 295 LYS A CA 1
ATOM 2289 C C . LYS A 1 295 ? 33.117 33.138 -4.862 1.00 47.75 295 LYS A C 1
ATOM 2290 O O . LYS A 1 295 ? 34.156 33.636 -5.234 1.00 44.92 295 LYS A O 1
ATOM 2296 N N . GLN A 1 296 ? 33.028 32.482 -3.719 1.00 44.16 296 GLN A N 1
ATOM 2297 C CA . GLN A 1 296 ? 34.184 32.368 -2.830 1.00 43.77 296 GLN A CA 1
ATOM 2298 C C . GLN A 1 296 ? 35.164 31.308 -3.278 1.00 43.91 296 GLN A C 1
ATOM 2299 O O . GLN A 1 296 ? 36.327 31.385 -2.974 1.00 45.73 296 GLN A O 1
ATOM 2305 N N . ALA A 1 297 ? 34.710 30.277 -3.950 1.00 44.75 297 ALA A N 1
ATOM 2306 C CA . ALA A 1 297 ? 35.595 29.186 -4.248 1.00 43.61 297 ALA A CA 1
ATOM 2307 C C . ALA A 1 297 ? 34.871 28.270 -5.167 1.00 44.99 297 ALA A C 1
ATOM 2308 O O . ALA A 1 297 ? 33.655 28.372 -5.318 1.00 42.77 297 ALA A O 1
ATOM 2310 N N . GLU A 1 298 ? 35.609 27.369 -5.789 1.00 42.52 298 GLU A N 1
ATOM 2311 C CA . GLU A 1 298 ? 35.018 26.353 -6.632 1.00 44.57 298 GLU A CA 1
ATOM 2312 C C . GLU A 1 298 ? 34.480 25.244 -5.800 1.00 42.79 298 GLU A C 1
ATOM 2313 O O . GLU A 1 298 ? 35.208 24.314 -5.384 1.00 38.49 298 GLU A O 1
ATOM 2319 N N . VAL A 1 299 ? 33.182 25.343 -5.522 1.00 37.22 299 VAL A N 1
ATOM 2320 C CA . VAL A 1 299 ? 32.533 24.376 -4.669 1.00 35.52 299 VAL A CA 1
ATOM 2321 C C . VAL A 1 299 ? 31.560 23.500 -5.367 1.00 38.44 299 VAL A C 1
ATOM 2322 O O . VAL A 1 299 ? 31.269 23.693 -6.552 1.00 35.07 299 VAL A O 1
ATOM 2326 N N . LYS A 1 300 ? 31.071 22.513 -4.624 1.00 34.19 300 LYS A N 1
ATOM 2327 C CA . LYS A 1 300 ? 29.927 21.711 -4.997 1.00 34.37 300 LYS A CA 1
ATOM 2328 C C . LYS A 1 300 ? 28.712 22.093 -4.135 1.00 38.29 300 LYS A C 1
ATOM 2329 O O . LYS A 1 300 ? 28.806 22.044 -2.903 1.00 31.79 300 LYS A O 1
ATOM 2335 N N . LEU A 1 301 ? 27.606 22.502 -4.773 1.00 34.54 301 LEU A N 1
ATOM 2336 C CA . LEU A 1 301 ? 26.414 22.936 -4.038 1.00 34.86 301 LEU A CA 1
ATOM 2337 C C . LEU A 1 301 ? 25.249 22.014 -4.277 1.00 35.34 301 LEU A C 1
ATOM 2338 O O . LEU A 1 301 ? 24.957 21.677 -5.436 1.00 29.74 301 LEU A O 1
ATOM 2343 N N . ILE A 1 302 ? 24.533 21.622 -3.223 1.00 31.47 302 ILE A N 1
ATOM 2344 C CA . ILE A 1 302 ? 23.255 20.893 -3.393 1.00 31.21 302 ILE A CA 1
ATOM 2345 C C . ILE A 1 302 ? 22.151 21.756 -2.840 1.00 32.61 302 ILE A C 1
ATOM 2346 O O . ILE A 1 302 ? 22.252 22.201 -1.704 1.00 28.19 302 ILE A O 1
ATOM 2351 N N . LEU A 1 303 ? 21.215 22.166 -3.698 1.00 32.03 303 LEU A N 1
ATOM 2352 C CA . LEU A 1 303 ? 20.073 23.039 -3.306 1.00 30.44 303 LEU A CA 1
ATOM 2353 C C . LEU A 1 303 ? 18.921 22.097 -3.155 1.00 31.57 303 LEU A C 1
ATOM 2354 O O . LEU A 1 303 ? 18.744 21.200 -4.018 1.00 29.66 303 LEU A O 1
ATOM 2359 N N . THR A 1 304 ? 18.172 22.225 -2.038 1.00 29.05 304 THR A N 1
ATOM 2360 C CA . THR A 1 304 ? 17.062 21.345 -1.764 1.00 32.42 304 THR A CA 1
ATOM 2361 C C . THR A 1 304 ? 15.837 22.160 -1.447 1.00 29.55 304 THR A C 1
ATOM 2362 O O . THR A 1 304 ? 15.903 23.206 -0.799 1.00 33.55 304 THR A O 1
ATOM 2366 N N . GLY A 1 305 ? 14.727 21.733 -2.034 1.00 33.32 305 GLY A N 1
ATOM 2367 C CA . GLY A 1 305 ? 13.368 22.228 -1.687 1.00 30.45 305 GLY A CA 1
ATOM 2368 C C . GLY A 1 305 ? 12.411 21.073 -1.962 1.00 30.35 305 GLY A C 1
ATOM 2369 O O . GLY A 1 305 ? 12.798 20.022 -2.481 1.00 29.96 305 GLY A O 1
ATOM 2370 N N . ARG A 1 306 ? 11.153 21.230 -1.586 1.00 30.42 306 ARG A N 1
ATOM 2371 C CA . ARG A 1 306 ? 10.180 20.155 -1.774 1.00 30.72 306 ARG A CA 1
ATOM 2372 C C . ARG A 1 306 ? 9.748 20.021 -3.237 1.00 33.46 306 ARG A C 1
ATOM 2373 O O . ARG A 1 306 ? 9.516 18.912 -3.693 1.00 33.57 306 ARG A O 1
ATOM 2381 N N . SER A 1 307 ? 9.669 21.156 -3.929 1.00 29.18 307 SER A N 1
ATOM 2382 C CA . SER A 1 307 ? 9.124 21.203 -5.288 1.00 33.37 307 SER A CA 1
ATOM 2383 C C . SER A 1 307 ? 9.963 20.418 -6.297 1.00 31.37 307 SER A C 1
ATOM 2384 O O . SER A 1 307 ? 11.203 20.396 -6.226 1.00 31.16 307 SER A O 1
ATOM 2387 N N . PRO A 1 308 ? 9.295 19.852 -7.317 1.00 32.70 308 PRO A N 1
ATOM 2388 C CA . PRO A 1 308 ? 10.060 19.247 -8.448 1.00 30.89 308 PRO A CA 1
ATOM 2389 C C . PRO A 1 308 ? 10.899 20.231 -9.201 1.00 29.43 308 PRO A C 1
ATOM 2390 O O . PRO A 1 308 ? 10.687 21.497 -9.175 1.00 29.10 308 PRO A O 1
ATOM 2394 N N . ALA A 1 309 ? 11.858 19.702 -9.952 1.00 31.02 309 ALA A N 1
ATOM 2395 C CA . ALA A 1 309 ? 12.664 20.568 -10.814 1.00 32.45 309 ALA A CA 1
ATOM 2396 C C . ALA A 1 309 ? 11.808 21.308 -11.842 1.00 32.15 309 ALA A C 1
ATOM 2397 O O . ALA A 1 309 ? 10.748 20.848 -12.240 1.00 29.19 309 ALA A O 1
ATOM 2399 N N . SER A 1 310 ? 12.201 22.515 -12.169 1.00 32.17 310 SER A N 1
ATOM 2400 C CA . SER A 1 310 ? 11.437 23.305 -13.083 1.00 32.58 310 SER A CA 1
ATOM 2401 C C . SER A 1 310 ? 12.438 24.029 -14.002 1.00 32.55 310 SER A C 1
ATOM 2402 O O . SER A 1 310 ? 13.649 23.908 -13.868 1.00 32.91 310 SER A O 1
ATOM 2405 N N . ARG A 1 311 ? 11.943 24.840 -14.888 1.00 32.96 311 ARG A N 1
ATOM 2406 C CA . ARG A 1 311 ? 12.834 25.620 -15.717 1.00 34.16 311 ARG A CA 1
ATOM 2407 C C . ARG A 1 311 ? 13.625 26.632 -14.887 1.00 37.36 311 ARG A C 1
ATOM 2408 O O . ARG A 1 311 ? 14.794 26.862 -15.123 1.00 32.50 311 ARG A O 1
ATOM 2416 N N . GLU A 1 312 ? 12.984 27.236 -13.899 1.00 32.92 312 GLU A N 1
ATOM 2417 C CA . GLU A 1 312 ? 13.679 28.152 -13.043 1.00 36.35 312 GLU A CA 1
ATOM 2418 C C . GLU A 1 312 ? 14.758 27.468 -12.176 1.00 33.25 312 GLU A C 1
ATOM 2419 O O . GLU A 1 312 ? 15.849 28.005 -11.993 1.00 34.15 312 GLU A O 1
ATOM 2425 N N . THR A 1 313 ? 14.489 26.294 -11.642 1.00 30.12 313 THR A N 1
ATOM 2426 C CA . THR A 1 313 ? 15.568 25.619 -10.928 1.00 33.39 313 THR A CA 1
ATOM 2427 C C . THR A 1 313 ? 16.745 25.337 -11.867 1.00 37.03 313 THR A C 1
ATOM 2428 O O . THR A 1 313 ? 17.880 25.483 -11.461 1.00 33.49 313 THR A O 1
ATOM 2432 N N . ALA A 1 314 ? 16.474 24.997 -13.123 1.00 33.13 314 ALA A N 1
ATOM 2433 C CA . ALA A 1 314 ? 17.568 24.737 -14.098 1.00 33.53 314 ALA A CA 1
ATOM 2434 C C . ALA A 1 314 ? 18.393 25.973 -14.379 1.00 31.63 314 ALA A C 1
ATOM 2435 O O . ALA A 1 314 ? 19.633 25.906 -14.493 1.00 33.23 314 ALA A O 1
ATOM 2437 N N . GLN A 1 315 ? 17.720 27.093 -14.538 1.00 30.23 315 GLN A N 1
ATOM 2438 C CA . GLN A 1 315 ? 18.355 28.346 -14.739 1.00 32.52 315 GLN A CA 1
ATOM 2439 C C . GLN A 1 315 ? 19.288 28.681 -13.557 1.00 34.76 315 GLN A C 1
ATOM 2440 O O . GLN A 1 315 ? 20.393 29.189 -13.747 1.00 31.10 315 GLN A O 1
ATOM 2446 N N . LYS A 1 316 ? 18.834 28.378 -12.340 1.00 33.97 316 LYS A N 1
ATOM 2447 C CA . LYS A 1 316 ? 19.626 28.678 -11.165 1.00 34.16 316 LYS A CA 1
ATOM 2448 C C . LYS A 1 316 ? 20.883 27.830 -11.148 1.00 30.43 316 LYS A C 1
ATOM 2449 O O . LYS A 1 316 ? 21.969 28.319 -10.849 1.00 37.27 316 LYS A O 1
ATOM 2455 N N . LEU A 1 317 ? 20.738 26.547 -11.435 1.00 32.28 317 LEU A N 1
ATOM 2456 C CA . LEU A 1 317 ? 21.853 25.687 -11.445 1.00 33.63 317 LEU A CA 1
ATOM 2457 C C . LEU A 1 317 ? 22.876 26.151 -12.521 1.00 36.62 317 LEU A C 1
ATOM 2458 O O . LEU A 1 317 ? 24.120 26.189 -12.273 1.00 33.44 317 LEU A O 1
ATOM 2463 N N . SER A 1 318 ? 22.364 26.569 -13.674 1.00 35.16 318 SER A N 1
ATOM 2464 C CA . SER A 1 318 ? 23.241 27.048 -14.735 1.00 35.51 318 SER A CA 1
ATOM 2465 C C . SER A 1 318 ? 24.023 28.278 -14.326 1.00 37.01 318 SER A C 1
ATOM 2466 O O . SER A 1 318 ? 25.232 28.390 -14.649 1.00 35.30 318 SER A O 1
ATOM 2469 N N . ALA A 1 319 ? 23.351 29.207 -13.661 1.00 32.34 319 ALA A N 1
ATOM 2470 C CA . ALA A 1 319 ? 23.967 30.459 -13.243 1.00 32.98 319 ALA A CA 1
ATOM 2471 C C . ALA A 1 319 ? 25.057 30.135 -12.228 1.00 36.34 319 ALA A C 1
ATOM 2472 O O . ALA A 1 319 ? 26.063 30.795 -12.200 1.00 35.67 319 ALA A O 1
ATOM 2474 N N . LEU A 1 320 ? 24.840 29.106 -11.422 1.00 37.63 320 LEU A N 1
ATOM 2475 C CA . LEU A 1 320 ? 25.815 28.729 -10.411 1.00 39.36 320 LEU A CA 1
ATOM 2476 C C . LEU A 1 320 ? 27.005 28.051 -11.073 1.00 41.25 320 LEU A C 1
ATOM 2477 O O . LEU A 1 320 ? 28.141 28.305 -10.678 1.00 37.66 320 LEU A O 1
ATOM 2482 N N . GLU A 1 321 ? 26.747 27.175 -12.035 1.00 39.68 321 GLU A N 1
ATOM 2483 C CA . GLU A 1 321 ? 27.839 26.509 -12.750 1.00 40.71 321 GLU A CA 1
ATOM 2484 C C . GLU A 1 321 ? 28.610 27.547 -13.545 1.00 41.93 321 GLU A C 1
ATOM 2485 O O . GLU A 1 321 ? 29.830 27.422 -13.671 1.00 44.11 321 GLU A O 1
ATOM 2491 N N . ASN A 1 322 ? 27.981 28.637 -13.976 1.00 37.62 322 ASN A N 1
ATOM 2492 C CA . ASN A 1 322 ? 28.775 29.650 -14.623 1.00 41.83 322 ASN A CA 1
ATOM 2493 C C . ASN A 1 322 ? 29.722 30.315 -13.679 1.00 46.07 322 ASN A C 1
ATOM 2494 O O . ASN A 1 322 ? 30.647 30.940 -14.140 1.00 41.33 322 ASN A O 1
ATOM 2499 N N . LEU A 1 323 ? 29.475 30.265 -12.374 1.00 45.42 323 LEU A N 1
ATOM 2500 C CA . LEU A 1 323 ? 30.372 30.917 -11.409 1.00 41.34 323 LEU A CA 1
ATOM 2501 C C . LEU A 1 323 ? 31.503 29.967 -10.930 1.00 46.11 323 LEU A C 1
ATOM 2502 O O . LEU A 1 323 ? 32.291 30.300 -10.039 1.00 46.64 323 LEU A O 1
ATOM 2507 N N . GLY A 1 324 ? 31.555 28.765 -11.456 1.00 40.99 324 GLY A N 1
ATOM 2508 C CA . GLY A 1 324 ? 32.610 27.885 -11.084 1.00 41.34 324 GLY A CA 1
ATOM 2509 C C . GLY A 1 324 ? 32.131 26.703 -10.312 1.00 45.28 324 GLY A C 1
ATOM 2510 O O . GLY A 1 324 ? 32.883 25.767 -10.165 1.00 48.12 324 GLY A O 1
ATOM 2511 N N . ALA A 1 325 ? 30.880 26.707 -9.835 1.00 41.23 325 ALA A N 1
ATOM 2512 C CA . ALA A 1 325 ? 30.421 25.617 -9.003 1.00 36.19 325 ALA A CA 1
ATOM 2513 C C . ALA A 1 325 ? 29.976 24.437 -9.803 1.00 38.68 325 ALA A C 1
ATOM 2514 O O . ALA A 1 325 ? 29.670 24.529 -10.982 1.00 44.39 325 ALA A O 1
ATOM 2516 N N . GLU A 1 326 ? 29.885 23.318 -9.127 1.00 33.97 326 GLU A N 1
ATOM 2517 C CA . GLU A 1 326 ? 29.085 22.230 -9.599 1.00 36.75 326 GLU A CA 1
ATOM 2518 C C . GLU A 1 326 ? 27.793 22.284 -8.717 1.00 41.14 326 GLU A C 1
ATOM 2519 O O . GLU A 1 326 ? 27.896 22.489 -7.518 1.00 41.89 326 GLU A O 1
ATOM 2525 N N . ALA A 1 327 ? 26.608 22.118 -9.284 1.00 37.34 327 ALA A N 1
ATOM 2526 C CA . ALA A 1 327 ? 25.381 22.388 -8.515 1.00 34.98 327 ALA A CA 1
ATOM 2527 C C . ALA A 1 327 ? 24.287 21.443 -8.898 1.00 37.50 327 ALA A C 1
ATOM 2528 O O . ALA A 1 327 ? 24.025 21.243 -10.093 1.00 36.07 327 ALA A O 1
ATOM 2530 N N . LEU A 1 328 ? 23.634 20.838 -7.914 1.00 32.74 328 LEU A N 1
ATOM 2531 C CA . LEU A 1 328 ? 22.511 19.993 -8.144 1.00 30.59 328 LEU A CA 1
ATOM 2532 C C . LEU A 1 328 ? 21.296 20.588 -7.424 1.00 31.87 328 LEU A C 1
ATOM 2533 O O . LEU A 1 328 ? 21.446 21.345 -6.434 1.00 31.85 3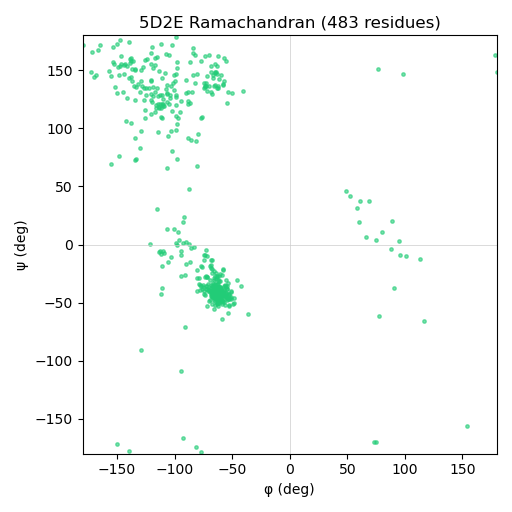28 LEU A O 1
ATOM 2538 N N . TYR A 1 329 ? 20.116 20.313 -7.967 1.00 30.10 329 TYR A N 1
ATOM 2539 C CA . TYR A 1 329 ? 18.854 20.542 -7.268 1.00 29.36 329 TYR A CA 1
ATOM 2540 C C . TYR A 1 329 ? 18.279 19.195 -6.951 1.00 33.42 329 TYR A C 1
ATOM 2541 O O . TYR A 1 329 ? 17.923 18.444 -7.819 1.00 34.00 329 TYR A O 1
ATOM 2550 N N . VAL A 1 330 ? 18.076 18.931 -5.674 1.00 33.85 330 VAL A N 1
ATOM 2551 C CA . VAL A 1 330 ? 17.604 17.648 -5.256 1.00 34.65 330 VAL A CA 1
ATOM 2552 C C . VAL A 1 330 ? 16.364 17.871 -4.410 1.00 39.34 330 VAL A C 1
ATOM 2553 O O . VAL A 1 330 ? 16.476 18.384 -3.273 1.00 37.31 330 VAL A O 1
ATOM 2557 N N . PRO A 1 331 ? 15.172 17.516 -4.954 1.00 38.56 331 PRO A N 1
ATOM 2558 C CA . PRO A 1 331 ? 13.899 17.644 -4.235 1.00 35.41 331 PRO A CA 1
ATOM 2559 C C . PRO A 1 331 ? 13.865 16.763 -2.981 1.00 37.26 331 PRO A C 1
ATOM 2560 O O . PRO A 1 331 ? 14.252 15.613 -3.026 1.00 34.93 331 PRO A O 1
ATOM 2564 N N . ALA A 1 332 ? 13.403 17.331 -1.866 1.00 37.21 332 ALA A N 1
ATOM 2565 C CA . ALA A 1 332 ? 13.249 16.574 -0.631 1.00 34.34 332 ALA A CA 1
ATOM 2566 C C . ALA A 1 332 ? 12.451 17.409 0.347 1.00 33.12 332 ALA A C 1
ATOM 2567 O O . ALA A 1 332 ? 12.530 18.651 0.341 1.00 35.18 332 ALA A O 1
ATOM 2569 N N . ASP A 1 333 ? 11.650 16.735 1.146 1.00 30.42 333 ASP A N 1
ATOM 2570 C CA . ASP A 1 333 ? 10.923 17.395 2.216 1.00 31.55 333 ASP A CA 1
ATOM 2571 C C . ASP A 1 333 ? 11.758 17.121 3.489 1.00 30.98 333 ASP A C 1
ATOM 2572 O O . ASP A 1 333 ? 11.721 16.046 4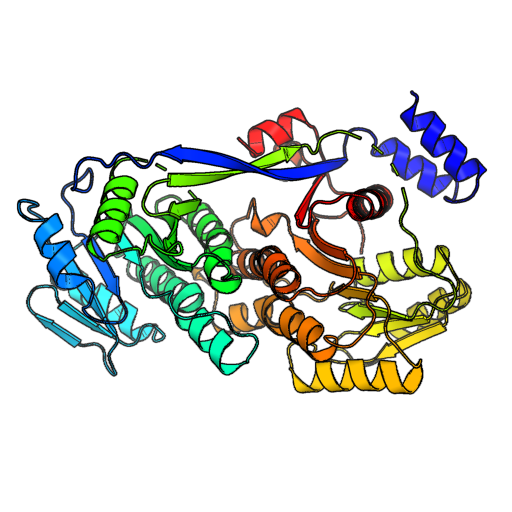.051 1.00 32.29 333 ASP A O 1
ATOM 2577 N N . ILE A 1 334 ? 12.577 18.075 3.885 1.00 31.98 334 ILE A N 1
ATOM 2578 C CA . ILE A 1 334 ? 13.515 17.787 4.957 1.00 30.12 334 ILE A CA 1
ATOM 2579 C C . ILE A 1 334 ? 12.875 17.682 6.341 1.00 30.23 334 ILE A C 1
ATOM 2580 O O . ILE A 1 334 ? 13.566 17.316 7.265 1.00 28.95 334 ILE A O 1
ATOM 2585 N N . SER A 1 335 ? 11.574 17.941 6.473 1.00 29.02 335 SER A N 1
ATOM 2586 C CA . SER A 1 335 ? 10.807 17.621 7.700 1.00 28.06 335 SER A CA 1
ATOM 2587 C C . SER A 1 335 ? 10.515 16.141 7.865 1.00 27.19 335 SER A C 1
ATOM 2588 O O . SER A 1 335 ? 9.958 15.705 8.887 1.00 28.63 335 SER A O 1
ATOM 2591 N N . LYS A 1 336 ? 10.797 15.356 6.833 1.00 30.10 336 LYS A N 1
ATOM 2592 C CA . LYS A 1 336 ? 10.563 13.900 6.876 1.00 29.85 336 LYS A CA 1
ATOM 2593 C C . LYS A 1 336 ? 11.896 13.206 7.100 1.00 30.95 336 LYS A C 1
ATOM 2594 O O . LYS A 1 336 ? 12.766 13.248 6.246 1.00 30.44 336 LYS A O 1
ATOM 2600 N N . GLU A 1 337 ? 12.018 12.548 8.239 1.00 32.28 337 GLU A N 1
ATOM 2601 C CA . GLU A 1 337 ? 13.254 12.021 8.722 1.00 31.80 337 GLU A CA 1
ATOM 2602 C C . GLU A 1 337 ? 13.944 11.163 7.648 1.00 33.08 337 GLU A C 1
ATOM 2603 O O . GLU A 1 337 ? 15.152 11.335 7.381 1.00 33.12 337 GLU A O 1
ATOM 2609 N N . LYS A 1 338 ? 13.185 10.288 7.007 1.00 33.89 338 LYS A N 1
ATOM 2610 C CA . LYS A 1 338 ? 13.801 9.367 6.011 1.00 38.08 338 LYS A CA 1
ATOM 2611 C C . LYS A 1 338 ? 14.210 10.031 4.742 1.00 36.32 338 LYS A C 1
ATOM 2612 O O . LYS A 1 338 ? 15.149 9.573 4.077 1.00 38.50 338 LYS A O 1
ATOM 2618 N N . GLU A 1 339 ? 13.527 11.111 4.378 1.00 31.88 339 GLU A N 1
ATOM 2619 C CA . GLU A 1 339 ? 13.920 11.842 3.184 1.00 33.47 339 GLU A CA 1
ATOM 2620 C C . GLU A 1 339 ? 15.220 12.575 3.436 1.00 34.37 339 GLU A C 1
ATOM 2621 O O . GLU A 1 339 ? 16.103 12.617 2.573 1.00 32.21 339 GLU A O 1
ATOM 2627 N N . THR A 1 340 ? 15.349 13.148 4.632 1.00 31.94 340 THR A N 1
ATOM 2628 C CA . THR A 1 340 ? 16.543 13.878 4.990 1.00 31.01 340 THR A CA 1
ATOM 2629 C C . THR A 1 340 ? 17.724 12.905 5.096 1.00 32.29 340 THR A C 1
ATOM 2630 O O . THR A 1 340 ? 18.843 13.223 4.677 1.00 31.36 340 THR A O 1
ATOM 2634 N N . ASP A 1 341 ? 17.483 11.727 5.648 1.00 32.62 341 ASP A N 1
ATOM 2635 C CA . ASP A 1 341 ? 18.520 10.727 5.722 1.00 34.45 341 ASP A CA 1
ATOM 2636 C C . ASP A 1 341 ? 18.985 10.312 4.309 1.00 35.88 341 ASP A C 1
ATOM 2637 O O . ASP A 1 341 ? 20.202 10.267 4.028 1.00 35.52 341 ASP A O 1
ATOM 2642 N N . ALA A 1 342 ? 18.022 10.025 3.439 1.00 36.16 342 ALA A N 1
ATOM 2643 C CA . ALA A 1 342 ? 18.300 9.681 2.039 1.00 35.59 342 ALA A CA 1
ATOM 2644 C C . ALA A 1 342 ? 19.065 10.772 1.374 1.00 37.30 342 ALA A C 1
ATOM 2645 O O . ALA A 1 342 ? 19.943 10.499 0.590 1.00 35.92 342 ALA A O 1
ATOM 2647 N N . LEU A 1 343 ? 18.738 12.039 1.671 1.00 35.90 343 LEU A N 1
ATOM 2648 C CA . LEU A 1 343 ? 19.414 13.176 1.093 1.00 32.38 343 LEU A CA 1
ATOM 2649 C C . LEU A 1 343 ? 20.936 13.213 1.459 1.00 35.92 343 LEU A C 1
ATOM 2650 O O . LEU A 1 343 ? 21.802 13.395 0.591 1.00 33.88 343 LEU A O 1
ATOM 2655 N N . ILE A 1 344 ? 21.256 13.079 2.745 1.00 34.03 344 ILE A N 1
ATOM 2656 C CA . ILE A 1 344 ? 22.651 13.116 3.199 1.00 33.10 344 ILE A CA 1
ATOM 2657 C C . ILE A 1 344 ? 23.414 11.904 2.608 1.00 33.13 344 ILE A C 1
ATOM 2658 O O . ILE A 1 344 ? 24.521 12.072 2.076 1.00 35.77 344 ILE A O 1
ATOM 2663 N N . LYS A 1 345 ? 22.799 10.744 2.620 1.00 36.40 345 LYS A N 1
ATOM 2664 C CA . LYS A 1 345 ? 23.386 9.552 1.968 1.00 42.21 345 LYS A CA 1
ATOM 2665 C C . LYS A 1 345 ? 23.733 9.757 0.498 1.00 41.93 345 LYS A C 1
ATOM 2666 O O . LYS A 1 345 ? 24.814 9.356 0.044 1.00 41.71 345 LYS A O 1
ATOM 2672 N N . TYR A 1 346 ? 22.853 10.424 -0.225 1.00 34.70 346 TYR A N 1
ATOM 2673 C CA . TYR A 1 346 ? 23.062 10.677 -1.633 1.00 34.81 346 TYR A CA 1
ATOM 2674 C C . TYR A 1 346 ? 24.180 11.649 -1.844 1.00 39.83 346 TYR A C 1
ATOM 2675 O O . TYR A 1 346 ? 24.966 11.505 -2.813 1.00 36.22 346 TYR A O 1
ATOM 2684 N N . ILE A 1 347 ? 24.282 12.644 -0.958 1.00 36.65 347 ILE A N 1
ATOM 2685 C CA . ILE A 1 347 ? 25.345 13.613 -1.067 1.00 35.85 347 ILE A CA 1
ATOM 2686 C C . ILE A 1 347 ? 26.681 12.888 -0.786 1.00 36.69 347 ILE A C 1
ATOM 2687 O O . ILE A 1 347 ? 27.690 13.130 -1.487 1.00 37.40 347 ILE A O 1
ATOM 2692 N N . LYS A 1 348 ? 26.683 12.006 0.212 1.00 40.00 348 LYS A N 1
ATOM 2693 C CA . LYS A 1 348 ? 27.929 11.279 0.564 1.00 48.26 348 LYS A CA 1
ATOM 2694 C C . LYS A 1 348 ? 28.402 10.384 -0.583 1.00 49.94 348 LYS A C 1
ATOM 2695 O O . LYS A 1 348 ? 29.566 10.444 -0.981 1.00 48.56 348 LYS A O 1
ATOM 2701 N N . GLN A 1 349 ? 27.488 9.567 -1.083 1.00 49.56 349 GLN A N 1
ATOM 2702 C CA . GLN A 1 349 ? 27.724 8.710 -2.248 1.00 53.96 349 GLN A CA 1
ATOM 2703 C C . GLN A 1 349 ? 28.095 9.495 -3.493 1.00 52.10 349 GLN A C 1
ATOM 2704 O O . GLN A 1 349 ? 28.958 9.089 -4.229 1.00 50.97 349 GLN A O 1
ATOM 2710 N N . THR A 1 350 ? 27.479 10.632 -3.725 1.00 44.50 350 THR A N 1
ATOM 2711 C CA . THR A 1 350 ? 27.773 11.441 -4.915 1.00 42.76 350 THR A CA 1
ATOM 2712 C C . THR A 1 350 ? 29.067 12.267 -4.820 1.00 49.88 350 THR A C 1
ATOM 2713 O O . THR A 1 350 ? 29.794 12.400 -5.811 1.00 44.72 350 THR A O 1
ATOM 2717 N N . PHE A 1 351 ? 29.372 12.846 -3.660 1.00 42.90 351 PHE A N 1
ATOM 2718 C CA . PHE A 1 351 ? 30.503 13.746 -3.581 1.00 44.23 351 PHE A CA 1
ATOM 2719 C C . PHE A 1 351 ? 31.519 13.282 -2.560 1.00 39.93 351 PHE A C 1
ATOM 2720 O O . PHE A 1 351 ? 32.521 13.963 -2.397 1.00 41.00 351 PHE A O 1
ATOM 2728 N N . GLY A 1 352 ? 31.268 12.147 -1.890 1.00 43.08 352 GLY A N 1
ATOM 2729 C CA . GLY A 1 352 ? 32.216 11.605 -0.899 1.00 44.21 352 GLY A CA 1
ATOM 2730 C C . GLY A 1 352 ? 31.970 12.104 0.517 1.00 49.71 352 GLY A C 1
ATOM 2731 O O . GLY A 1 352 ? 32.150 11.358 1.476 1.00 47.85 352 GLY A O 1
ATOM 2732 N N . GLU A 1 353 ? 31.588 13.373 0.658 1.00 42.32 353 GLU A N 1
ATOM 2733 C CA . GLU A 1 353 ? 31.299 13.939 1.999 1.00 44.24 353 GLU A CA 1
ATOM 2734 C C . GLU A 1 353 ? 30.543 15.266 1.941 1.00 36.30 353 GLU A C 1
ATOM 2735 O O . GLU A 1 353 ? 30.374 15.856 0.868 1.00 39.82 353 GLU A O 1
ATOM 2741 N N . LEU A 1 354 ? 30.120 15.718 3.127 1.00 35.01 354 LEU A N 1
ATOM 2742 C CA . LEU A 1 354 ? 29.425 17.017 3.299 1.00 33.01 354 LEU A CA 1
ATOM 2743 C C . LEU A 1 354 ? 30.240 17.860 4.243 1.00 30.47 354 LEU A C 1
ATOM 2744 O O . LEU A 1 354 ? 30.597 17.431 5.306 1.00 33.32 354 LEU A O 1
ATOM 2749 N N . ASN A 1 355 ? 30.528 19.084 3.858 1.00 31.48 355 ASN A N 1
ATOM 2750 C CA . ASN A 1 355 ? 31.325 19.987 4.683 1.00 33.48 355 ASN A CA 1
ATOM 2751 C C . ASN A 1 355 ? 30.556 21.130 5.258 1.00 33.28 355 ASN A C 1
ATOM 2752 O O . ASN A 1 355 ? 31.142 21.907 5.982 1.00 30.47 355 ASN A O 1
ATOM 2757 N N . GLY A 1 356 ? 29.283 21.318 4.910 1.00 31.52 356 GLY A N 1
ATOM 2758 C CA . GLY A 1 356 ? 28.570 22.474 5.493 1.00 30.38 356 GLY A CA 1
ATOM 2759 C C . GLY A 1 356 ? 27.092 22.462 5.152 1.00 32.75 356 GLY A C 1
ATOM 2760 O O . GLY A 1 356 ? 26.757 21.976 4.063 1.00 29.44 356 GLY A O 1
ATOM 2761 N N . ILE A 1 357 ? 26.246 22.995 6.064 1.00 28.81 357 ILE A N 1
ATOM 2762 C CA . ILE A 1 357 ? 24.795 23.104 5.861 1.00 29.33 357 ILE A CA 1
ATOM 2763 C C . ILE A 1 357 ? 24.381 24.557 6.182 1.00 31.67 357 ILE A C 1
ATOM 2764 O O . ILE A 1 357 ? 24.711 25.071 7.288 1.00 28.67 357 ILE A O 1
ATOM 2769 N N . LEU A 1 358 ? 23.605 25.162 5.259 1.00 28.38 358 LEU A N 1
ATOM 2770 C CA . LEU A 1 358 ? 22.866 26.394 5.491 1.00 28.99 358 LEU A CA 1
ATOM 2771 C C . LEU A 1 358 ? 21.417 25.979 5.423 1.00 29.63 358 LEU A C 1
ATOM 2772 O O . LEU A 1 358 ? 20.953 25.424 4.415 1.00 26.03 358 LEU A O 1
ATOM 2777 N N . HIS A 1 359 ? 20.716 26.159 6.537 1.00 25.42 359 HIS A N 1
ATOM 2778 C CA . HIS A 1 359 ? 19.313 25.672 6.635 1.00 27.43 359 HIS A CA 1
ATOM 2779 C C . HIS A 1 359 ? 18.382 26.827 6.483 1.00 27.92 359 HIS A C 1
ATOM 2780 O O . HIS A 1 359 ? 18.134 27.556 7.432 1.00 29.25 359 HIS A O 1
ATOM 2787 N N . SER A 1 360 ? 17.864 27.005 5.240 1.00 28.54 360 SER A N 1
ATOM 2788 C CA . SER A 1 360 ? 17.061 28.189 4.888 1.00 29.68 360 SER A CA 1
ATOM 2789 C C . SER A 1 360 ? 15.617 27.792 4.612 1.00 30.36 360 SER A C 1
ATOM 2790 O O . SER A 1 360 ? 14.779 28.668 4.377 1.00 31.40 360 SER A O 1
ATOM 2793 N N . ALA A 1 361 ? 15.315 26.500 4.608 1.00 27.49 361 ALA A N 1
ATOM 2794 C CA . ALA A 1 361 ? 13.969 26.033 4.382 1.00 27.35 361 ALA A CA 1
ATOM 2795 C C . ALA A 1 361 ? 13.020 26.610 5.418 1.00 28.61 361 ALA A C 1
ATOM 2796 O O . ALA A 1 361 ? 13.328 26.707 6.630 1.00 26.83 361 ALA A O 1
ATOM 2798 N N . GLY A 1 362 ? 11.874 27.032 4.948 1.00 27.62 362 GLY A N 1
ATOM 2799 C CA . GLY A 1 362 ? 10.867 27.622 5.807 1.00 28.39 362 GLY A CA 1
ATOM 2800 C C . GLY A 1 362 ? 9.642 28.081 5.060 1.00 32.71 362 GLY A C 1
ATOM 2801 O O . GLY A 1 362 ? 9.618 28.117 3.819 1.00 29.23 362 GLY A O 1
ATOM 2802 N N . LEU A 1 363 ? 8.579 28.288 5.828 1.00 33.37 363 LEU A N 1
ATOM 2803 C CA . LEU A 1 363 ? 7.401 28.931 5.288 1.00 39.71 363 LEU A CA 1
ATOM 2804 C C . LEU A 1 363 ? 6.706 29.768 6.307 1.00 36.39 363 LEU A C 1
ATOM 2805 O O . LEU A 1 363 ? 6.913 29.618 7.499 1.00 31.76 363 LEU A O 1
ATOM 2810 N N . VAL A 1 364 ? 5.867 30.639 5.796 1.00 31.00 364 VAL A N 1
ATOM 2811 C CA . VAL A 1 364 ? 5.199 31.632 6.562 1.00 36.01 364 VAL A CA 1
ATOM 2812 C C . VAL A 1 364 ? 3.727 31.441 6.233 1.00 38.44 364 VAL A C 1
ATOM 2813 O O . VAL A 1 364 ? 3.375 31.234 5.094 1.00 35.01 364 VAL A O 1
ATOM 2817 N N . LYS A 1 365 ? 2.873 31.453 7.227 1.00 36.98 365 LYS A N 1
ATOM 2818 C CA . LYS A 1 365 ? 1.413 31.399 7.007 1.00 39.03 365 LYS A CA 1
ATOM 2819 C C . LYS A 1 365 ? 0.862 32.187 8.136 1.00 34.42 365 LYS A C 1
ATOM 2820 O O . LYS A 1 365 ? 0.385 31.611 9.122 1.00 40.26 365 LYS A O 1
ATOM 2826 N N . ASP A 1 366 ? 0.961 33.486 8.047 1.00 35.26 366 ASP A N 1
ATOM 2827 C CA . ASP A 1 366 ? 0.573 34.367 9.150 1.00 41.44 366 ASP A CA 1
ATOM 2828 C C . ASP A 1 366 ? -0.954 34.291 9.426 1.00 43.07 366 ASP A C 1
ATOM 2829 O O . ASP A 1 366 ? -1.749 34.173 8.481 1.00 38.33 366 ASP A O 1
ATOM 2834 N N . ALA A 1 367 ? -1.318 34.228 10.713 1.00 32.92 367 ALA A N 1
ATOM 2835 C CA . ALA A 1 367 ? -2.706 34.316 11.186 1.00 32.46 367 ALA A CA 1
ATOM 2836 C C . ALA A 1 367 ? -2.620 34.452 12.717 1.00 34.94 367 ALA A C 1
ATOM 2837 O O . ALA A 1 367 ? -1.735 33.823 13.369 1.00 29.33 367 ALA A O 1
ATOM 2839 N N . PHE A 1 368 ? -3.526 35.230 13.281 1.00 29.55 368 PHE A N 1
ATOM 2840 C CA . PHE A 1 368 ? -3.638 35.366 14.703 1.00 29.81 368 PHE A CA 1
ATOM 2841 C C . PHE A 1 368 ? -4.005 33.999 15.264 1.00 30.29 368 PHE A C 1
ATOM 2842 O O . PHE A 1 368 ? -4.656 33.167 14.611 1.00 32.39 368 PHE A O 1
ATOM 2850 N N . ILE A 1 369 ? -3.628 33.785 16.515 1.00 33.92 369 ILE A N 1
ATOM 2851 C CA . ILE A 1 369 ? -3.951 32.552 17.232 1.00 34.42 369 ILE A CA 1
ATOM 2852 C C . ILE A 1 369 ? -5.441 32.212 17.148 1.00 36.79 369 ILE A C 1
ATOM 2853 O O . ILE A 1 369 ? -5.787 31.059 16.989 1.00 38.35 369 ILE A O 1
ATOM 2858 N N . ILE A 1 370 ? -6.305 33.223 17.246 1.00 38.85 370 ILE A N 1
ATOM 2859 C CA . ILE A 1 370 ? -7.778 33.000 17.191 1.00 41.08 370 ILE A CA 1
ATOM 2860 C C . ILE A 1 370 ? -8.210 32.372 15.872 1.00 36.27 370 ILE A C 1
ATOM 2861 O O . ILE A 1 370 ? -9.221 31.726 15.861 1.00 45.65 370 ILE A O 1
ATOM 2866 N N . LYS A 1 371 ? -7.445 32.562 14.788 1.00 36.46 371 LYS A N 1
ATOM 2867 C CA . LYS A 1 371 ? -7.755 32.031 13.460 1.00 38.22 371 LYS A CA 1
ATOM 2868 C C . LYS A 1 371 ? -6.851 30.902 13.007 1.00 41.48 371 LYS A C 1
ATOM 2869 O O . LYS A 1 371 ? -7.088 30.299 11.963 1.00 40.14 371 LYS A O 1
ATOM 2875 N N . LYS A 1 372 ? -5.796 30.607 13.759 1.00 33.53 372 LYS A N 1
ATOM 2876 C CA . LYS A 1 372 ? -4.945 29.494 13.399 1.00 33.16 372 LYS A CA 1
ATOM 2877 C C . LYS A 1 372 ? -5.657 28.200 13.568 1.00 31.22 372 LYS A C 1
ATOM 2878 O O . LYS A 1 372 ? -6.511 28.052 14.376 1.00 34.10 372 LYS A O 1
ATOM 2884 N N . THR A 1 373 ? -5.223 27.229 12.801 1.00 31.52 373 THR A N 1
ATOM 2885 C CA . THR A 1 373 ? -5.580 25.833 13.028 1.00 30.17 373 THR A CA 1
ATOM 2886 C C . THR A 1 373 ? -4.360 25.055 13.344 1.00 31.79 373 THR A C 1
ATOM 2887 O O . THR A 1 373 ? -3.232 25.441 13.018 1.00 30.54 373 THR A O 1
ATOM 2891 N N . LYS A 1 374 ? -4.577 23.908 13.952 1.00 32.64 374 LYS A N 1
ATOM 2892 C CA . LYS A 1 374 ? -3.507 23.042 14.329 1.00 34.16 374 LYS A CA 1
ATOM 2893 C C . LYS A 1 374 ? -2.707 22.630 13.128 1.00 31.45 374 LYS A C 1
ATOM 2894 O O . LYS A 1 374 ? -1.479 22.567 13.210 1.00 29.46 374 LYS A O 1
ATOM 2900 N N . GLU A 1 375 ? -3.394 22.349 12.021 1.00 29.71 375 GLU A N 1
ATOM 2901 C CA . GLU A 1 375 ? -2.740 21.978 10.791 1.00 30.81 375 GLU A CA 1
ATOM 2902 C C . GLU A 1 375 ? -1.821 23.030 10.215 1.00 27.18 375 GLU A C 1
ATOM 2903 O O . GLU A 1 375 ? -0.787 22.701 9.666 1.00 27.81 375 GLU A O 1
ATOM 2909 N N . SER A 1 376 ? -2.218 24.282 10.307 1.00 26.82 376 SER A N 1
ATOM 2910 C CA . SER A 1 376 ? -1.414 25.369 9.867 1.00 30.13 376 SER A CA 1
ATOM 2911 C C . SER A 1 376 ? -0.129 25.503 10.685 1.00 28.76 376 SER A C 1
ATOM 2912 O O . SER A 1 376 ? 0.952 25.731 10.136 1.00 29.48 376 SER A O 1
ATOM 2915 N N . ILE A 1 377 ? -0.266 25.386 11.999 1.00 26.78 377 ILE A N 1
ATOM 2916 C CA . ILE A 1 377 ? 0.906 25.364 12.918 1.00 26.74 377 ILE A CA 1
ATOM 2917 C C . ILE A 1 377 ? 1.844 24.212 12.516 1.00 28.72 377 ILE A C 1
ATOM 2918 O O . ILE A 1 377 ? 3.054 24.466 12.326 1.00 27.52 377 ILE A O 1
ATOM 2923 N N . GLU A 1 378 ? 1.313 22.999 12.339 1.00 25.42 378 GLU A N 1
ATOM 2924 C CA . GLU A 1 378 ? 2.135 21.833 11.935 1.00 30.64 378 GLU A CA 1
ATOM 2925 C C . GLU A 1 378 ? 2.941 22.107 10.684 1.00 30.12 378 GLU A C 1
ATOM 2926 O O . GLU A 1 378 ? 4.114 21.738 10.609 1.00 27.71 378 GLU A O 1
ATOM 2932 N N . GLU A 1 379 ? 2.293 22.748 9.705 1.00 29.66 379 GLU A N 1
ATOM 2933 C CA . GLU A 1 379 ? 2.977 23.137 8.478 1.00 29.57 379 GLU A CA 1
ATOM 2934 C C . GLU A 1 379 ? 4.069 24.123 8.665 1.00 27.49 379 GLU A C 1
ATOM 2935 O O . GLU A 1 379 ? 5.133 23.971 8.087 1.00 27.63 379 GLU A O 1
ATOM 2941 N N . VAL A 1 380 ? 3.822 25.172 9.419 1.00 25.12 380 VAL A N 1
ATOM 2942 C CA . VAL A 1 380 ? 4.842 26.209 9.619 1.00 27.74 380 VAL A CA 1
ATOM 2943 C C . VAL A 1 380 ? 6.043 25.682 10.389 1.00 26.92 380 VAL A C 1
ATOM 2944 O O . VAL A 1 380 ? 7.177 26.064 10.092 1.00 28.30 380 VAL A O 1
ATOM 2948 N N . ILE A 1 381 ? 5.812 24.846 11.410 1.00 27.73 381 ILE A N 1
ATOM 2949 C CA . ILE A 1 381 ? 6.928 24.423 12.241 1.00 25.75 381 ILE A CA 1
ATOM 2950 C C . ILE A 1 381 ? 7.749 23.278 11.620 1.00 28.54 381 ILE A C 1
ATOM 2951 O O . ILE A 1 381 ? 8.912 23.085 12.031 1.00 30.02 381 ILE A O 1
ATOM 2956 N N . ALA A 1 382 ? 7.159 22.517 10.690 1.00 25.91 382 ALA A N 1
ATOM 2957 C CA . ALA A 1 382 ? 7.803 21.299 10.199 1.00 26.60 382 ALA A CA 1
ATOM 2958 C C . ALA A 1 382 ? 9.255 21.499 9.777 1.00 26.48 382 ALA A C 1
ATOM 2959 O O . ALA A 1 382 ? 10.092 20.733 10.202 1.00 26.47 382 ALA A O 1
ATOM 2961 N N . PRO A 1 383 ? 9.560 22.506 8.925 1.00 27.89 383 PRO A N 1
ATOM 2962 C CA . PRO A 1 383 ? 10.949 22.529 8.466 1.00 27.87 383 PRO A CA 1
ATOM 2963 C C . PRO A 1 383 ? 11.999 22.991 9.470 1.00 30.25 383 PRO A C 1
ATOM 2964 O O . PRO A 1 383 ? 13.189 22.634 9.356 1.00 29.23 383 PRO A O 1
ATOM 2968 N N . LYS A 1 384 ? 11.570 23.838 10.396 1.00 28.35 384 LYS A N 1
ATOM 2969 C CA . LYS A 1 384 ? 12.450 24.507 11.348 1.00 27.14 384 LYS A CA 1
ATOM 2970 C C . LYS A 1 384 ? 12.542 23.742 12.692 1.00 26.06 384 LYS A C 1
ATOM 2971 O O . LYS A 1 384 ? 13.500 23.865 13.414 1.00 24.93 384 LYS A O 1
ATOM 2977 N N . VAL A 1 385 ? 11.509 22.994 13.054 1.00 27.76 385 VAL A N 1
ATOM 2978 C CA . VAL A 1 385 ? 11.580 22.141 14.261 1.00 25.83 385 VAL A CA 1
ATOM 2979 C C . VAL A 1 385 ? 12.085 20.770 13.866 1.00 28.51 385 VAL A C 1
ATOM 2980 O O . VAL A 1 385 ? 13.248 20.466 14.097 1.00 28.36 385 VAL A O 1
ATOM 2984 N N . PHE A 1 386 ? 11.274 19.990 13.164 1.00 27.82 386 PHE A N 1
ATOM 2985 C CA . PHE A 1 386 ? 11.676 18.632 12.775 1.00 25.22 386 PHE A CA 1
ATOM 2986 C C . PHE A 1 386 ? 12.795 18.618 11.763 1.00 28.25 386 PHE A C 1
ATOM 2987 O O . PHE A 1 386 ? 13.765 17.846 11.885 1.00 28.05 386 PHE A O 1
ATOM 2995 N N . GLY A 1 387 ? 12.708 19.496 10.771 1.00 26.18 387 GLY A N 1
ATOM 2996 C CA . GLY A 1 387 ? 13.715 19.523 9.702 1.00 29.68 387 GLY A CA 1
ATOM 2997 C C . GLY A 1 387 ? 15.119 19.764 10.211 1.00 27.81 387 GLY A C 1
ATOM 2998 O O . GLY A 1 387 ? 16.049 19.064 9.849 1.00 27.67 387 GLY A O 1
ATOM 2999 N N . THR A 1 388 ? 15.244 20.762 11.066 1.00 26.20 388 THR A N 1
ATOM 3000 C CA . THR A 1 388 ? 16.519 21.073 11.683 1.00 26.24 388 THR A CA 1
ATOM 3001 C C . THR A 1 388 ? 17.099 19.848 12.384 1.00 27.52 388 THR A C 1
ATOM 3002 O O . THR A 1 388 ? 18.293 19.547 12.247 1.00 27.31 388 THR A O 1
ATOM 3006 N N . VAL A 1 389 ? 16.241 19.156 13.143 1.00 25.88 389 VAL A N 1
ATOM 3007 C CA . VAL A 1 389 ? 16.699 18.005 13.942 1.00 27.46 389 VAL A CA 1
ATOM 3008 C C . VAL A 1 389 ? 17.118 16.886 13.026 1.00 26.51 389 VAL A C 1
ATOM 3009 O O . VAL A 1 389 ? 18.137 16.231 13.265 1.00 27.42 389 VAL A O 1
ATOM 3013 N N . TRP A 1 390 ? 16.348 16.677 11.955 1.00 28.53 390 TRP A N 1
ATOM 3014 C CA . TRP A 1 390 ? 16.678 15.608 11.030 1.00 27.24 390 TRP A CA 1
ATOM 3015 C C . TRP A 1 390 ? 17.959 15.848 10.282 1.00 27.55 390 TRP A C 1
ATOM 3016 O O . TRP A 1 390 ? 18.735 14.878 10.000 1.00 29.22 390 TRP A O 1
ATOM 3027 N N . LEU A 1 391 ? 18.247 17.124 9.987 1.00 27.79 391 LEU A N 1
ATOM 3028 C CA . LEU A 1 391 ? 19.488 17.478 9.288 1.00 28.40 391 LEU A CA 1
ATOM 3029 C C . LEU A 1 391 ? 20.685 17.233 10.200 1.00 29.44 391 LEU A C 1
ATOM 3030 O O . LEU A 1 391 ? 21.678 16.680 9.797 1.00 29.09 391 LEU A O 1
ATOM 3035 N N . ASP A 1 392 ? 20.584 17.640 11.447 1.00 28.90 392 ASP A N 1
ATOM 3036 C CA . ASP A 1 392 ? 21.643 17.355 12.401 1.00 28.75 392 ASP A CA 1
ATOM 3037 C C . ASP A 1 392 ? 21.831 15.831 12.560 1.00 29.88 392 ASP A C 1
ATOM 3038 O O . ASP A 1 392 ? 22.962 15.352 12.605 1.00 31.90 392 ASP A O 1
ATOM 3043 N N . LYS A 1 393 ? 20.728 15.114 12.681 1.00 29.35 393 LYS A N 1
ATOM 3044 C CA . LYS A 1 393 ? 20.726 13.690 12.935 1.00 29.65 393 LYS A CA 1
ATOM 3045 C C . LYS A 1 393 ? 21.335 12.932 11.754 1.00 33.68 393 LYS A C 1
ATOM 3046 O O . LYS A 1 393 ? 22.278 12.194 11.937 1.00 32.25 393 LYS A O 1
ATOM 3052 N N . ALA A 1 394 ? 20.848 13.193 10.544 1.00 31.43 394 ALA A N 1
ATOM 3053 C CA . ALA A 1 394 ? 21.416 12.534 9.351 1.00 32.07 394 ALA A CA 1
ATOM 3054 C C . ALA A 1 394 ? 22.878 12.869 9.119 1.00 33.87 394 ALA A C 1
ATOM 3055 O O . ALA A 1 394 ? 23.582 12.080 8.533 1.00 31.07 394 ALA A O 1
ATOM 3057 N N . ALA A 1 395 ? 23.318 14.066 9.518 1.00 28.28 395 ALA A N 1
ATOM 3058 C CA . ALA A 1 395 ? 24.671 14.513 9.228 1.00 30.26 395 ALA A CA 1
ATOM 3059 C C . ALA A 1 395 ? 25.613 14.371 10.418 1.00 33.70 395 ALA A C 1
ATOM 3060 O O . ALA A 1 395 ? 26.711 14.949 10.410 1.00 32.42 395 ALA A O 1
ATOM 3062 N N . GLU A 1 396 ? 25.170 13.621 11.426 1.00 30.63 396 GLU A N 1
ATOM 3063 C CA . GLU A 1 396 ? 25.900 13.465 12.675 1.00 37.25 396 GLU A CA 1
ATOM 3064 C C . GLU A 1 396 ? 27.389 13.121 12.482 1.00 38.02 396 GLU A C 1
ATOM 3065 O O . GLU A 1 396 ? 28.244 13.717 13.118 1.00 37.04 396 GLU A O 1
ATOM 3071 N N . GLU A 1 397 ? 27.659 12.157 11.594 1.00 38.21 397 GLU A N 1
ATOM 3072 C CA . GLU A 1 397 ? 29.028 11.677 11.331 1.00 42.00 397 GLU A CA 1
ATOM 3073 C C . GLU A 1 397 ? 29.778 12.492 10.244 1.00 42.18 397 GLU A C 1
ATOM 3074 O O . GLU A 1 397 ? 30.907 12.162 9.915 1.00 40.23 397 GLU A O 1
ATOM 3080 N N . GLU A 1 398 ? 29.182 13.526 9.651 1.00 35.53 398 GLU A N 1
ATOM 3081 C CA . GLU A 1 398 ? 29.851 14.255 8.598 1.00 35.14 398 GLU A CA 1
ATOM 3082 C C . GLU A 1 398 ? 30.782 15.316 9.160 1.00 37.68 398 GLU A C 1
ATOM 3083 O O . GLU A 1 398 ? 30.523 15.905 10.240 1.00 36.21 398 GLU A O 1
ATOM 3089 N N . PRO A 1 399 ? 31.908 15.549 8.460 1.00 42.25 399 PRO A N 1
ATOM 3090 C CA . PRO A 1 399 ? 32.925 16.495 8.939 1.00 45.07 399 PRO A CA 1
ATOM 3091 C C . PRO A 1 399 ? 32.483 17.945 8.603 1.00 44.32 399 PRO A C 1
ATOM 3092 O O . PRO A 1 399 ? 33.071 18.616 7.716 1.00 39.69 399 PRO A O 1
ATOM 3096 N N . LEU A 1 400 ? 31.416 18.414 9.260 1.00 39.02 400 LEU A N 1
ATOM 3097 C CA . LEU A 1 400 ? 30.884 19.718 8.901 1.00 32.75 400 LEU A CA 1
ATOM 3098 C C . LEU A 1 400 ? 31.814 20.776 9.451 1.00 29.66 400 LEU A C 1
ATOM 3099 O O . LEU A 1 400 ? 32.198 20.767 10.620 1.00 31.90 400 LEU A O 1
ATOM 3104 N N . ASP A 1 401 ? 32.116 21.737 8.627 1.00 28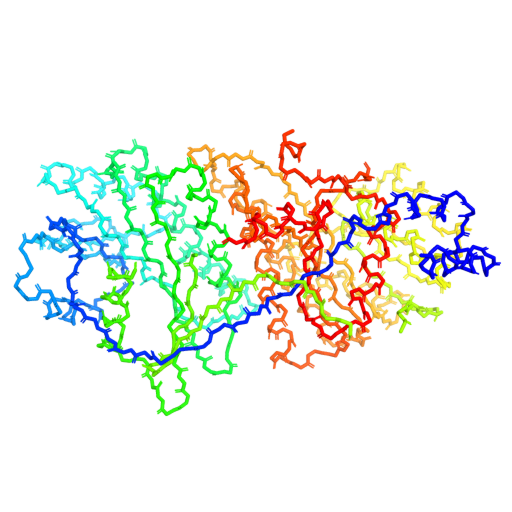.94 401 ASP A N 1
ATOM 3105 C CA . ASP A 1 401 ? 32.749 22.961 9.060 1.00 30.79 401 ASP A CA 1
ATOM 3106 C C . ASP A 1 401 ? 31.740 23.928 9.653 1.00 30.15 401 ASP A C 1
ATOM 3107 O O . ASP A 1 401 ? 32.115 24.807 10.438 1.00 29.04 401 ASP A O 1
ATOM 3112 N N . PHE A 1 402 ? 30.483 23.842 9.195 1.00 28.18 402 PHE A N 1
ATOM 3113 C CA . PHE A 1 402 ? 29.434 24.751 9.694 1.00 25.95 402 PHE A CA 1
ATOM 3114 C C . PHE A 1 402 ? 28.048 24.159 9.514 1.00 26.49 402 PHE A C 1
ATOM 3115 O O . PHE A 1 402 ? 27.809 23.240 8.654 1.00 29.24 402 PHE A O 1
ATOM 3123 N N . PHE A 1 403 ? 27.187 24.544 10.453 1.00 26.36 403 PHE A N 1
ATOM 3124 C CA . PHE A 1 403 ? 25.746 24.175 10.452 1.00 26.96 403 PHE A CA 1
ATOM 3125 C C . PHE A 1 403 ? 25.083 25.469 10.866 1.00 26.15 403 PHE A C 1
ATOM 3126 O O . PHE A 1 403 ? 25.185 25.869 12.036 1.00 26.68 403 PHE A O 1
ATOM 3134 N N . VAL A 1 404 ? 24.469 26.160 9.905 1.00 24.63 404 VAL A N 1
ATOM 3135 C CA . VAL A 1 404 ? 23.943 27.495 10.113 1.00 26.23 404 VAL A CA 1
ATOM 3136 C C . VAL A 1 404 ? 22.448 27.502 9.862 1.00 27.38 404 VAL A C 1
ATOM 3137 O O . VAL A 1 404 ? 22.000 27.058 8.824 1.00 29.47 404 VAL A O 1
ATOM 3141 N N . MET A 1 405 ? 21.700 27.920 10.870 1.00 24.92 405 MET A N 1
ATOM 3142 C CA . MET A 1 405 ? 20.263 28.020 10.808 1.00 24.42 405 MET A CA 1
ATOM 3143 C C . MET A 1 405 ? 19.833 29.483 10.522 1.00 26.67 405 MET A C 1
ATOM 3144 O O . MET A 1 405 ? 20.223 30.443 11.207 1.00 26.64 405 MET A O 1
ATOM 3149 N N . PHE A 1 406 ? 18.977 29.646 9.503 1.00 25.78 406 PHE A N 1
ATOM 3150 C CA . PHE A 1 406 ? 18.399 30.989 9.146 1.00 25.71 406 PHE A CA 1
ATOM 3151 C C . PHE A 1 406 ? 17.134 31.192 9.950 1.00 25.50 406 PHE A C 1
ATOM 3152 O O . PHE A 1 406 ? 16.027 30.741 9.577 1.00 27.96 406 PHE A O 1
ATOM 3160 N N . SER A 1 407 ? 17.322 31.807 11.112 1.00 26.92 407 SER A N 1
ATOM 3161 C CA . SER A 1 407 ? 16.247 32.049 12.023 1.00 27.31 407 SER A CA 1
ATOM 3162 C C . SER A 1 407 ? 15.686 33.457 11.732 1.00 28.62 407 SER A C 1
ATOM 3163 O O . SER A 1 407 ? 15.973 34.053 10.689 1.00 29.78 407 SER A O 1
ATOM 3166 N N . SER A 1 408 ? 14.873 33.981 12.632 1.00 28.20 408 SER A N 1
ATOM 3167 C CA . SER A 1 408 ? 14.166 35.190 12.416 1.00 28.65 408 SER A CA 1
ATOM 3168 C C . SER A 1 408 ? 14.176 35.983 13.677 1.00 28.85 408 SER A C 1
ATOM 3169 O O . SER A 1 408 ? 14.085 35.453 14.791 1.00 26.84 408 SER A O 1
ATOM 3172 N N . LEU A 1 409 ? 14.280 37.288 13.512 1.00 27.53 409 LEU A N 1
ATOM 3173 C CA . LEU A 1 409 ? 14.090 38.225 14.546 1.00 27.66 409 LEU A CA 1
ATOM 3174 C C . LEU A 1 409 ? 12.709 38.146 15.207 1.00 27.72 409 LEU A C 1
ATOM 3175 O O . LEU A 1 409 ? 12.587 38.520 16.384 1.00 27.53 409 LEU A O 1
ATOM 3180 N N . SER A 1 410 ? 11.719 37.569 14.528 1.00 27.09 410 SER A N 1
ATOM 3181 C CA . SER A 1 410 ? 10.432 37.270 15.131 1.00 28.04 410 SER A CA 1
ATOM 3182 C C . SER A 1 410 ? 10.525 36.346 16.381 1.00 30.42 410 SER A C 1
ATOM 3183 O O . SER A 1 410 ? 9.632 36.365 17.209 1.00 29.50 410 SER A O 1
ATOM 3186 N N . ALA A 1 411 ? 11.624 35.581 16.510 1.00 29.43 411 ALA A N 1
ATOM 3187 C CA . ALA A 1 411 ? 11.808 34.718 17.707 1.00 31.14 411 ALA A CA 1
ATOM 3188 C C . ALA A 1 411 ? 12.012 35.561 18.956 1.00 30.66 411 ALA A C 1
ATOM 3189 O O . ALA A 1 411 ? 11.722 35.150 20.112 1.00 29.14 411 ALA A O 1
ATOM 3191 N N . VAL A 1 412 ? 12.478 36.767 18.749 1.00 29.38 412 VAL A N 1
ATOM 3192 C CA . VAL A 1 412 ? 12.832 37.674 19.815 1.00 30.32 412 VAL A CA 1
ATOM 3193 C C . VAL A 1 412 ? 11.919 38.876 19.947 1.00 35.55 412 VAL A C 1
ATOM 3194 O O . VAL A 1 412 ? 11.632 39.307 21.058 1.00 35.70 412 VAL A O 1
ATOM 3198 N N . LEU A 1 413 ? 11.459 39.429 18.821 1.00 31.59 413 LEU A N 1
ATOM 3199 C CA . LEU A 1 413 ? 10.559 40.545 18.831 1.00 33.38 413 LEU A CA 1
ATOM 3200 C C . LEU A 1 413 ? 9.419 40.142 17.891 1.00 35.23 413 LEU A C 1
ATOM 3201 O O . LEU A 1 413 ? 9.418 40.488 16.687 1.00 39.58 413 LEU A O 1
ATOM 3206 N N . PRO A 1 414 ? 8.453 39.389 18.384 1.00 40.62 414 PRO A N 1
ATOM 3207 C CA . PRO A 1 414 ? 7.498 38.955 17.335 1.00 45.37 414 PRO A CA 1
ATOM 3208 C C . PRO A 1 414 ? 6.424 39.956 17.015 1.00 35.70 414 PRO A C 1
ATOM 3209 O O . PRO A 1 414 ? 6.290 40.970 17.677 1.00 37.27 414 PRO A O 1
ATOM 3213 N N . ASN A 1 415 ? 5.773 39.729 15.908 1.00 37.91 415 ASN A N 1
ATOM 3214 C CA . ASN A 1 415 ? 4.631 40.521 15.576 1.00 45.57 415 ASN A CA 1
ATOM 3215 C C . ASN A 1 415 ? 3.459 39.638 15.627 1.00 36.97 415 ASN A C 1
ATOM 3216 O O . ASN A 1 415 ? 3.534 38.428 15.337 1.00 31.99 415 ASN A O 1
ATOM 3221 N N . ALA A 1 416 ? 2.367 40.288 15.973 1.00 38.80 416 ALA A N 1
ATOM 3222 C CA . ALA A 1 416 ? 1.071 39.704 15.892 1.00 33.82 416 ALA A CA 1
ATOM 3223 C C . ALA A 1 416 ? 0.900 38.874 14.613 1.00 34.00 416 ALA A C 1
ATOM 3224 O O . ALA A 1 416 ? 1.247 39.311 13.515 1.00 34.18 416 ALA A O 1
ATOM 3226 N N . GLY A 1 417 ? 0.387 37.656 14.719 1.00 30.65 417 GLY A N 1
ATOM 3227 C CA . GLY A 1 417 ? 0.223 36.810 13.546 1.00 31.40 417 GLY A CA 1
ATOM 3228 C C . GLY A 1 417 ? 1.325 35.793 13.248 1.00 32.14 417 GLY A C 1
ATOM 3229 O O . GLY A 1 417 ? 1.136 34.908 12.441 1.00 32.61 417 GLY A O 1
ATOM 3230 N N . GLN A 1 418 ? 2.437 35.869 13.953 1.00 30.66 418 GLN A N 1
ATOM 3231 C CA . GLN A 1 418 ? 3.578 34.999 13.638 1.00 33.32 418 GLN A CA 1
ATOM 3232 C C . GLN A 1 418 ? 3.864 34.042 14.794 1.00 31.53 418 GLN A C 1
ATOM 3233 O O . GLN A 1 418 ? 5.028 33.681 14.989 1.00 29.02 418 GLN A O 1
ATOM 3239 N N . SER A 1 419 ? 2.856 33.640 15.572 1.00 28.10 419 SER A N 1
ATOM 3240 C CA . SER A 1 419 ? 3.169 32.934 16.835 1.00 29.31 419 SER A CA 1
ATOM 3241 C C . SER A 1 419 ? 3.936 31.581 16.636 1.00 27.89 419 SER A C 1
ATOM 3242 O O . SER A 1 419 ? 4.885 31.291 17.385 1.00 27.77 419 SER A O 1
ATOM 3245 N N . ASP A 1 420 ? 3.515 30.790 15.672 1.00 26.54 420 ASP A N 1
ATOM 3246 C CA . ASP A 1 420 ? 4.073 29.487 15.383 1.00 27.44 420 ASP A CA 1
ATOM 3247 C C . ASP A 1 420 ? 5.388 29.646 14.638 1.00 29.87 420 ASP A C 1
ATOM 3248 O O . ASP A 1 420 ? 6.357 28.923 14.906 1.00 26.27 420 ASP A O 1
ATOM 3253 N N . TYR A 1 421 ? 5.454 30.656 13.782 1.00 28.21 421 TYR A N 1
ATOM 3254 C CA . TYR A 1 421 ? 6.712 30.995 13.066 1.00 29.36 421 TYR A CA 1
ATOM 3255 C C . TYR A 1 421 ? 7.786 31.436 14.057 1.00 26.94 421 TYR A C 1
ATOM 3256 O O . TYR A 1 421 ? 8.950 31.008 13.964 1.00 26.65 421 TYR A O 1
ATOM 3265 N N . ALA A 1 422 ? 7.418 32.304 14.998 1.00 27.49 422 ALA A N 1
ATOM 3266 C CA . ALA A 1 422 ? 8.312 32.794 16.024 1.00 25.29 422 ALA A CA 1
ATOM 3267 C C . ALA A 1 422 ? 8.818 31.607 16.856 1.00 27.14 422 ALA A C 1
ATOM 3268 O O . ALA A 1 422 ? 10.024 31.484 17.075 1.00 25.26 422 ALA A O 1
ATOM 3270 N N . PHE A 1 423 ? 7.902 30.701 17.237 1.00 26.73 423 PHE A N 1
ATOM 3271 C CA . PHE A 1 423 ? 8.261 29.491 17.973 1.00 26.80 423 PHE A CA 1
ATOM 3272 C C . PHE A 1 423 ? 9.258 28.626 17.181 1.00 28.99 423 PHE A C 1
ATOM 3273 O O . PHE A 1 423 ? 10.270 28.166 17.729 1.00 24.82 423 PHE A O 1
ATOM 3281 N N . ALA A 1 424 ? 8.926 28.346 15.916 1.00 26.77 424 ALA A N 1
ATOM 3282 C CA . ALA A 1 424 ? 9.743 27.484 15.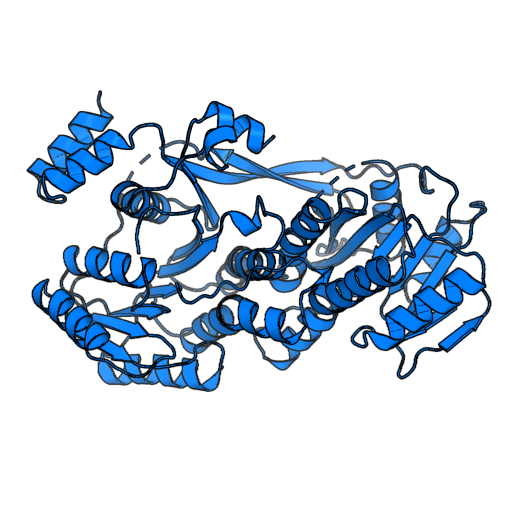097 1.00 26.93 424 ALA A CA 1
ATOM 3283 C C . ALA A 1 424 ? 11.213 28.027 14.990 1.00 25.97 424 ALA A C 1
ATOM 3284 O O . ALA A 1 424 ? 12.191 27.283 15.128 1.00 26.46 424 ALA A O 1
ATOM 3286 N N . ASN A 1 425 ? 11.353 29.327 14.811 1.00 26.02 425 ASN A N 1
ATOM 3287 C CA . ASN A 1 425 ? 12.640 29.908 14.698 1.00 25.34 425 ASN A CA 1
ATOM 3288 C C . ASN A 1 425 ? 13.338 29.845 16.063 1.00 25.41 425 ASN A C 1
ATOM 3289 O O . ASN A 1 425 ? 14.522 29.527 16.144 1.00 25.64 425 ASN A O 1
ATOM 3294 N N . GLY A 1 426 ? 12.576 30.084 17.139 1.00 24.37 426 GLY A N 1
ATOM 3295 C CA . GLY A 1 426 ? 13.139 30.075 18.486 1.00 24.80 426 GLY A CA 1
ATOM 3296 C C . GLY A 1 426 ? 13.643 28.686 18.841 1.00 26.94 426 GLY A C 1
ATOM 3297 O O . GLY A 1 426 ? 14.631 28.546 19.590 1.00 25.57 426 GLY A O 1
ATOM 3298 N N . CYS A 1 427 ? 13.006 27.667 18.277 1.00 25.25 427 CYS A N 1
ATOM 3299 C CA . CYS A 1 427 ? 13.446 26.307 18.446 1.00 25.74 427 CYS A CA 1
ATOM 3300 C C . CYS A 1 427 ? 14.858 26.047 17.838 1.00 28.30 427 CYS A C 1
ATOM 3301 O O . CYS A 1 427 ? 15.704 25.465 18.512 1.00 26.79 427 CYS A O 1
ATOM 3304 N N . MET A 1 428 ? 15.134 26.546 16.645 1.00 25.40 428 MET A N 1
ATOM 3305 C CA . MET A 1 428 ? 16.484 26.513 16.109 1.00 25.77 428 MET A CA 1
ATOM 3306 C C . MET A 1 428 ? 17.481 27.220 16.979 1.00 24.47 428 MET A C 1
ATOM 3307 O O . MET A 1 428 ? 18.593 26.749 17.145 1.00 25.93 428 MET A O 1
ATOM 3312 N N . ASP A 1 429 ? 17.115 28.397 17.482 1.00 26.74 429 ASP A N 1
ATOM 3313 C CA . ASP A 1 429 ? 17.976 29.157 18.318 1.00 24.38 429 ASP A CA 1
ATOM 3314 C C . ASP A 1 429 ? 18.452 28.323 19.561 1.00 27.29 429 ASP A C 1
ATOM 3315 O O . ASP A 1 429 ? 19.659 28.316 19.890 1.00 26.19 429 ASP A O 1
ATOM 3320 N N . GLY A 1 430 ? 17.516 27.632 20.207 1.00 27.04 430 GLY A N 1
ATOM 3321 C CA . GLY A 1 430 ? 17.829 26.742 21.323 1.00 27.14 430 GLY A CA 1
ATOM 3322 C C . GLY A 1 430 ? 18.532 25.440 20.911 1.00 26.27 430 GLY A C 1
ATOM 3323 O O . GLY A 1 430 ? 19.379 24.914 21.667 1.00 26.61 430 GLY A O 1
ATOM 3324 N N . PHE A 1 431 ? 18.305 24.994 19.678 1.00 26.11 431 PHE A N 1
ATOM 3325 C CA . PHE A 1 431 ? 18.896 23.768 19.215 1.00 26.58 431 PHE A CA 1
ATOM 3326 C C . PHE A 1 431 ? 20.412 23.861 19.107 1.00 26.67 431 PHE A C 1
ATOM 3327 O O . PHE A 1 431 ? 21.117 22.842 19.121 1.00 24.99 431 PHE A O 1
ATOM 3335 N N . THR A 1 432 ? 20.921 25.096 18.974 1.00 24.86 432 THR A N 1
ATOM 3336 C CA . THR A 1 432 ? 22.333 25.313 18.941 1.00 26.72 432 THR A CA 1
ATOM 3337 C C . THR A 1 432 ? 22.978 24.674 20.202 1.00 26.10 432 THR A C 1
ATOM 3338 O O . THR A 1 432 ? 24.120 24.160 20.129 1.00 28.08 432 THR A O 1
ATOM 3342 N N . GLN A 1 433 ? 22.295 24.720 21.335 1.00 25.27 433 GLN A N 1
ATOM 3343 C CA . GLN A 1 433 ? 22.857 24.170 22.580 1.00 26.62 433 GLN A CA 1
ATOM 3344 C C . GLN A 1 433 ? 22.895 22.653 22.557 1.00 26.99 433 GLN A C 1
ATOM 3345 O O . GLN A 1 433 ? 23.707 22.072 23.246 1.00 26.75 433 GLN A O 1
ATOM 3351 N N . TYR A 1 434 ? 21.997 22.009 21.813 1.00 25.30 434 TYR A N 1
ATOM 3352 C CA . TYR A 1 434 ? 22.014 20.591 21.670 1.00 23.70 434 TYR A CA 1
ATOM 3353 C C . TYR A 1 434 ? 23.244 20.171 20.898 1.00 27.44 434 TYR A C 1
ATOM 3354 O O . TYR A 1 434 ? 23.942 19.202 21.231 1.00 26.45 434 TYR A O 1
ATOM 3363 N N . ARG A 1 435 ? 23.526 20.883 19.819 1.00 25.43 435 ARG A N 1
ATOM 3364 C CA . ARG A 1 435 ? 24.692 20.517 19.006 1.00 25.44 435 ARG A CA 1
ATOM 3365 C C . ARG A 1 435 ? 25.989 20.647 19.818 1.00 29.38 435 ARG A C 1
ATOM 3366 O O . ARG A 1 435 ? 26.895 19.842 19.678 1.00 30.24 435 ARG A O 1
ATOM 3374 N N . SER A 1 436 ? 26.049 21.686 20.639 1.00 28.82 436 SER A N 1
ATOM 3375 C CA . SER A 1 436 ? 27.139 21.937 21.539 1.00 30.95 436 SER A CA 1
ATOM 3376 C C . SER A 1 436 ? 27.245 20.791 22.543 1.00 31.24 436 SER A C 1
ATOM 3377 O O . SER A 1 436 ? 28.338 20.290 22.836 1.00 30.02 436 SER A O 1
ATOM 3380 N N . MET A 1 437 ? 26.127 20.487 23.198 1.00 29.50 437 MET A N 1
ATOM 3381 C CA . MET A 1 437 ? 26.092 19.434 24.210 1.00 33.08 437 MET A CA 1
ATOM 3382 C C . MET A 1 437 ? 26.617 18.127 23.638 1.00 33.62 437 MET A C 1
ATOM 3383 O O . MET A 1 437 ? 27.338 17.386 24.309 1.00 32.14 437 MET A O 1
ATOM 3388 N N . LYS A 1 438 ? 26.294 17.853 22.388 1.00 31.03 438 LYS A N 1
ATOM 3389 C CA . LYS A 1 438 ? 26.671 16.610 21.780 1.00 29.70 438 LYS A CA 1
ATOM 3390 C C . LYS A 1 438 ? 28.089 16.661 21.187 1.00 28.58 438 LYS A C 1
ATOM 3391 O O . LYS A 1 438 ? 28.516 15.697 20.622 1.00 32.41 438 LYS A O 1
ATOM 3397 N N . GLY A 1 439 ? 28.754 17.800 21.238 1.00 29.47 439 GLY A N 1
ATOM 3398 C CA . GLY A 1 439 ? 30.093 17.949 20.725 1.00 32.70 439 GLY A CA 1
ATOM 3399 C C . GLY A 1 439 ? 30.188 17.861 19.224 1.00 34.14 439 GLY A C 1
ATOM 3400 O O . GLY A 1 439 ? 31.142 17.331 18.671 1.00 29.81 439 GLY A O 1
ATOM 3401 N N . ARG A 1 440 ? 29.207 18.396 18.521 1.00 30.41 440 ARG A N 1
ATOM 3402 C CA . ARG A 1 440 ? 29.281 18.402 17.051 1.00 28.32 440 ARG A CA 1
ATOM 3403 C C . ARG A 1 440 ? 30.417 19.245 16.565 1.00 27.94 440 ARG A C 1
ATOM 3404 O O . ARG A 1 440 ? 30.611 20.399 17.027 1.00 29.07 440 ARG A O 1
ATOM 3412 N N . PRO A 1 441 ? 31.144 18.736 15.563 1.00 30.08 441 PRO A N 1
ATOM 3413 C CA . PRO A 1 441 ? 32.253 19.513 15.063 1.00 33.21 441 PRO A CA 1
ATOM 3414 C C . PRO A 1 441 ? 31.851 20.719 14.216 1.00 33.14 441 PRO A C 1
ATOM 3415 O O . PRO A 1 441 ? 30.723 20.813 13.761 1.00 27.94 441 PRO A O 1
ATOM 3419 N N . GLY A 1 442 ? 32.791 21.632 14.058 1.00 30.49 442 GLY A N 1
ATOM 3420 C CA . GLY A 1 442 ? 32.590 22.850 13.318 1.00 33.84 442 GLY A CA 1
ATOM 3421 C C . GLY A 1 442 ? 31.747 23.903 14.039 1.00 33.22 442 GLY A C 1
ATOM 3422 O O . GLY A 1 442 ? 31.459 23.774 15.222 1.00 31.15 442 GLY A O 1
ATOM 3423 N N . LYS A 1 443 ? 31.372 24.931 13.300 1.00 30.95 443 LYS A N 1
ATOM 3424 C CA . LYS A 1 443 ? 30.671 26.075 13.820 1.00 32.05 443 LYS A CA 1
ATOM 3425 C C . LYS A 1 443 ? 29.164 25.797 13.760 1.00 30.83 443 LYS A C 1
ATOM 3426 O O . LYS A 1 443 ? 28.668 25.241 12.750 1.00 34.06 443 LYS A O 1
ATOM 3432 N N . THR A 1 444 ? 28.496 26.045 14.876 1.00 27.00 444 THR A N 1
ATOM 3433 C CA . THR A 1 444 ? 27.042 25.993 14.977 1.00 25.61 444 THR A CA 1
ATOM 3434 C C . THR A 1 444 ? 26.567 27.427 15.171 1.00 27.21 444 THR A C 1
ATOM 3435 O O . THR A 1 444 ? 27.076 28.140 16.016 1.00 27.63 444 THR A O 1
ATOM 3439 N N . LEU A 1 445 ? 25.594 27.880 14.347 1.00 27.30 445 LEU A N 1
ATOM 3440 C CA . LEU A 1 445 ? 25.131 29.242 14.481 1.00 27.37 445 LEU A CA 1
ATOM 3441 C C . LEU A 1 445 ? 23.679 29.337 14.023 1.00 25.60 445 LEU A C 1
ATOM 3442 O O . LEU A 1 445 ? 23.302 28.729 13.019 1.00 26.65 445 LEU A O 1
ATOM 3447 N N . SER A 1 446 ? 22.874 30.049 14.805 1.00 25.64 446 SER A N 1
ATOM 3448 C CA . SER A 1 446 ? 21.565 30.437 14.406 1.00 25.08 446 SER A CA 1
ATOM 3449 C C . SER A 1 446 ? 21.604 31.941 14.271 1.00 25.95 446 SER A C 1
ATOM 3450 O O . SER A 1 446 ? 21.996 32.622 15.212 1.00 26.70 446 SER A O 1
ATOM 3453 N N . ILE A 1 447 ? 21.144 32.451 13.104 1.00 25.65 447 ILE A N 1
ATOM 3454 C CA . ILE A 1 447 ? 21.079 33.884 12.864 1.00 25.78 447 ILE A CA 1
ATOM 3455 C C . ILE A 1 447 ? 19.634 34.386 12.850 1.00 24.17 447 ILE A C 1
ATOM 3456 O O . ILE A 1 447 ? 18.842 33.920 12.031 1.00 26.59 447 ILE A O 1
ATOM 3461 N N . ASN A 1 448 ? 19.291 35.299 13.753 1.00 23.39 448 ASN A N 1
ATOM 3462 C CA . ASN A 1 448 ? 17.955 35.847 13.763 1.00 24.83 448 ASN A CA 1
ATOM 3463 C C . ASN A 1 448 ? 17.928 37.048 12.741 1.00 26.76 448 ASN A C 1
ATOM 3464 O O . ASN A 1 448 ? 18.241 38.225 13.090 1.00 26.43 448 ASN A O 1
ATOM 3469 N N . TRP A 1 449 ? 17.598 36.699 11.520 1.00 28.05 449 TRP A N 1
ATOM 3470 C CA . TRP A 1 449 ? 17.473 37.703 10.451 1.00 30.40 449 TRP A CA 1
ATOM 3471 C C . TRP A 1 449 ? 16.223 38.595 10.568 1.00 30.48 449 TRP A C 1
ATOM 3472 O O . TRP A 1 449 ? 15.153 38.116 10.897 1.00 29.24 449 TRP A O 1
ATOM 3483 N N . PRO A 1 450 ? 16.371 39.894 10.304 1.00 30.40 450 PRO A N 1
ATOM 3484 C CA . PRO A 1 450 ? 15.241 40.752 10.105 1.00 32.42 450 PRO A CA 1
ATOM 3485 C C . PRO A 1 450 ? 14.735 40.608 8.653 1.00 34.17 450 PRO A C 1
ATOM 3486 O O . PRO A 1 450 ? 15.216 39.738 7.896 1.00 31.11 450 PRO A O 1
ATOM 3490 N N . LEU A 1 451 ? 13.752 41.441 8.279 1.00 35.28 451 LEU A N 1
ATOM 3491 C CA . LEU A 1 451 ? 13.242 41.471 6.875 1.00 37.14 451 LEU A CA 1
ATOM 3492 C C . LEU A 1 451 ? 14.298 41.997 5.926 1.00 31.32 451 LEU A C 1
ATOM 3493 O O . LEU A 1 451 ? 14.978 43.005 6.211 1.00 30.66 451 LEU A O 1
ATOM 3498 N N . TRP A 1 452 ? 14.502 41.237 4.884 1.00 31.92 452 TRP A N 1
ATOM 3499 C CA . TRP A 1 452 ? 15.452 41.584 3.848 1.00 36.56 452 TRP A CA 1
ATOM 3500 C C . TRP A 1 452 ? 14.706 42.241 2.652 1.00 36.39 452 TRP A C 1
ATOM 3501 O O . TRP A 1 452 ? 13.547 41.961 2.414 1.00 38.51 452 TRP A O 1
ATOM 3512 N N . ASP A 1 453 ? 15.440 43.095 1.955 1.00 42.83 453 ASP A N 1
ATOM 3513 C CA . ASP A 1 453 ? 15.091 43.663 0.631 1.00 48.86 453 ASP A CA 1
ATOM 3514 C C . ASP A 1 453 ? 15.861 42.796 -0.396 1.00 54.50 453 ASP A C 1
ATOM 3515 O O . ASP A 1 453 ? 16.905 43.200 -0.905 1.00 58.67 453 ASP A O 1
ATOM 3520 N N . ALA A 1 454 ? 15.386 41.565 -0.601 1.00 60.37 454 ALA A N 1
ATOM 3521 C CA . ALA A 1 454 ? 16.034 40.542 -1.476 1.00 66.49 454 ALA A CA 1
ATOM 3522 C C . ALA A 1 454 ? 15.218 39.234 -1.471 1.00 74.93 454 ALA A C 1
ATOM 3523 O O . ALA A 1 454 ? 14.569 38.895 -0.466 1.00 76.64 454 ALA A O 1
ATOM 3525 N N . GLY A 1 455 ? 15.257 38.522 -2.604 1.00 82.15 455 GLY A N 1
ATOM 3526 C CA . GLY A 1 455 ? 14.434 37.334 -2.855 1.00 78.86 455 GLY A CA 1
ATOM 3527 C C . GLY A 1 455 ? 13.494 37.570 -4.018 1.00 79.85 455 GLY A C 1
ATOM 3528 O O . GLY A 1 455 ? 12.489 38.258 -3.865 1.00 74.82 455 GLY A O 1
ATOM 3529 N N . ALA A 1 466 ? 5.383 50.882 8.103 1.00 84.30 466 ALA A N 1
ATOM 3530 C CA . ALA A 1 466 ? 5.012 50.369 9.422 1.00 84.56 466 ALA A CA 1
ATOM 3531 C C . ALA A 1 466 ? 6.295 50.264 10.243 1.00 96.21 466 ALA A C 1
ATOM 3532 O O . ALA A 1 466 ? 6.469 50.896 11.297 1.00 94.87 466 ALA A O 1
ATOM 3534 N N . LEU A 1 467 ? 7.176 49.420 9.708 1.00 97.19 467 LEU A N 1
ATOM 3535 C CA . LEU A 1 467 ? 8.610 49.356 9.997 1.00 83.31 467 LEU A CA 1
ATOM 3536 C C . LEU A 1 467 ? 9.267 50.748 9.993 1.00 84.30 467 LEU A C 1
ATOM 3537 O O . LEU A 1 467 ? 10.260 50.988 10.690 1.00 69.75 467 LEU A O 1
ATOM 3542 N N . ARG A 1 468 ? 8.698 51.634 9.170 1.00 93.93 468 ARG A N 1
ATOM 3543 C CA . ARG A 1 468 ? 9.056 53.064 9.067 1.00 98.45 468 ARG A CA 1
ATOM 3544 C C . ARG A 1 468 ? 9.012 53.752 10.423 1.00 92.96 468 ARG A C 1
ATOM 3545 O O . ARG A 1 468 ? 10.021 54.290 10.893 1.00 72.84 468 ARG A O 1
ATOM 3553 N N . HIS A 1 469 ? 7.826 53.713 11.035 1.00 94.24 469 HIS A N 1
ATOM 3554 C CA . HIS A 1 469 ? 7.563 54.331 12.334 1.00 95.35 469 HIS A CA 1
ATOM 3555 C C . HIS A 1 469 ? 8.536 53.802 13.391 1.00 94.48 469 HIS A C 1
ATOM 3556 O O . HIS A 1 469 ? 8.968 54.550 14.276 1.00 87.73 469 HIS A O 1
ATOM 3563 N N . ALA A 1 470 ? 8.892 52.516 13.280 1.00 85.80 470 ALA A N 1
ATOM 3564 C CA . ALA A 1 470 ? 9.788 51.863 14.237 1.00 71.35 470 ALA A CA 1
ATOM 3565 C C . ALA A 1 470 ? 11.212 52.437 14.236 1.00 67.26 470 ALA A C 1
ATOM 3566 O O . ALA A 1 470 ? 11.874 52.404 15.256 1.00 70.76 470 ALA A O 1
ATOM 3568 N N . GLY A 1 471 ? 11.676 53.003 13.122 1.00 69.80 471 GLY A N 1
ATOM 3569 C CA . GLY A 1 471 ? 13.094 53.383 12.979 1.00 66.11 471 GLY A CA 1
ATOM 3570 C C . GLY A 1 471 ? 13.948 52.234 12.421 1.00 65.41 471 GLY A C 1
ATOM 3571 O O . GLY A 1 471 ? 15.188 52.195 12.573 1.00 60.50 471 GLY A O 1
ATOM 3572 N N . LEU A 1 472 ? 13.286 51.280 11.779 1.00 58.01 472 LEU A N 1
ATOM 3573 C CA . LEU A 1 472 ? 13.969 50.142 11.201 1.00 53.63 472 LEU A CA 1
ATOM 3574 C C . LEU A 1 472 ? 13.968 50.305 9.695 1.00 54.31 472 LEU A C 1
ATOM 3575 O O . LEU A 1 472 ? 13.226 51.103 9.157 1.00 57.63 472 LEU A O 1
ATOM 3580 N N . GLU A 1 473 ? 14.821 49.549 9.033 1.00 50.24 473 GLU A N 1
ATOM 3581 C CA . GLU A 1 473 ? 14.972 49.578 7.601 1.00 51.53 473 GLU A CA 1
ATOM 3582 C C . GLU A 1 473 ? 15.118 48.164 7.139 1.00 47.17 473 GLU A C 1
ATOM 3583 O O . GLU A 1 473 ? 15.572 47.322 7.893 1.00 46.30 473 GLU A O 1
ATOM 3589 N N . LEU A 1 474 ? 14.794 47.908 5.889 1.00 40.10 474 LEU A N 1
ATOM 3590 C CA . LEU A 1 474 ? 15.031 46.632 5.297 1.00 40.11 474 LEU A CA 1
ATOM 3591 C C . LEU A 1 474 ? 16.538 46.382 5.221 1.00 45.29 474 LEU A C 1
ATOM 3592 O O . LEU A 1 474 ? 17.343 47.306 5.088 1.00 45.97 474 LEU A O 1
ATOM 3597 N N . LEU A 1 475 ? 16.911 45.119 5.343 1.00 39.67 475 LEU A N 1
ATOM 3598 C CA . LEU A 1 475 ? 18.297 44.717 5.222 1.00 38.29 475 LEU A CA 1
ATOM 3599 C C . LEU A 1 475 ? 18.608 44.479 3.729 1.00 35.92 475 LEU A C 1
ATOM 3600 O O . LEU A 1 475 ? 18.000 43.648 3.095 1.00 35.54 475 LEU A O 1
ATOM 3605 N N . SER A 1 476 ? 19.587 45.185 3.181 1.00 40.04 476 SER A N 1
ATOM 3606 C CA . SER A 1 476 ? 19.922 44.998 1.777 1.00 41.24 476 SER A CA 1
ATOM 3607 C C . SER A 1 476 ? 20.708 43.722 1.620 1.00 40.91 476 SER A C 1
ATOM 3608 O O . SER A 1 476 ? 21.352 43.264 2.574 1.00 36.14 476 SER A O 1
ATOM 3611 N N . ALA A 1 477 ? 20.695 43.167 0.411 1.00 43.76 477 ALA A N 1
ATOM 3612 C CA . ALA A 1 477 ? 21.445 41.964 0.080 1.00 43.12 477 ALA A CA 1
ATOM 3613 C C . ALA A 1 477 ? 22.895 42.002 0.538 1.00 44.42 477 ALA A C 1
ATOM 3614 O O . ALA A 1 477 ? 23.390 41.058 1.154 1.00 44.53 477 ALA A O 1
ATOM 3616 N N . GLN A 1 478 ? 23.605 43.074 0.214 1.00 41.55 478 GLN A N 1
ATOM 3617 C CA . GLN A 1 478 ? 25.001 43.182 0.592 1.00 40.72 478 GLN A CA 1
ATOM 3618 C C . GLN A 1 478 ? 25.233 43.310 2.089 1.00 36.30 478 GLN A C 1
ATOM 3619 O O . GLN A 1 478 ? 26.165 42.780 2.610 1.00 36.55 478 GLN A O 1
ATOM 3625 N N . ALA A 1 479 ? 24.441 44.133 2.734 1.00 37.12 479 ALA A N 1
ATOM 3626 C CA . ALA A 1 479 ? 24.525 44.289 4.156 1.00 36.88 479 ALA A CA 1
ATOM 3627 C C . ALA A 1 479 ? 24.314 42.918 4.890 1.00 35.16 479 ALA A C 1
ATOM 3628 O O . ALA A 1 479 ? 24.981 42.665 5.892 1.00 34.79 479 ALA A O 1
ATOM 3630 N N . GLY A 1 480 ? 23.387 42.113 4.377 1.00 33.70 480 GLY A N 1
ATOM 3631 C CA . GLY A 1 480 ? 22.993 40.839 4.965 1.00 37.60 480 GLY A CA 1
ATOM 3632 C C . GLY A 1 480 ? 24.088 39.822 4.734 1.00 39.46 480 GLY A C 1
ATOM 3633 O O . GLY A 1 480 ? 24.477 39.109 5.633 1.00 35.26 480 GLY A O 1
ATOM 3634 N N . LEU A 1 481 ? 24.634 39.796 3.515 1.00 37.15 481 LEU A N 1
ATOM 3635 C CA . LEU A 1 481 ? 25.795 38.949 3.245 1.00 37.77 481 LEU A CA 1
ATOM 3636 C C . LEU A 1 481 ? 26.949 39.274 4.108 1.00 36.35 481 LEU A C 1
ATOM 3637 O O . LEU A 1 481 ? 27.613 38.372 4.643 1.00 40.00 481 LEU A O 1
ATOM 3642 N N . ALA A 1 482 ? 27.197 40.558 4.318 1.00 37.84 482 ALA A N 1
ATOM 3643 C CA . ALA A 1 482 ? 28.303 40.922 5.153 1.00 36.92 482 ALA A CA 1
ATOM 3644 C C . ALA A 1 482 ? 28.042 40.607 6.667 1.00 36.46 482 ALA A C 1
ATOM 3645 O O . ALA A 1 482 ? 28.989 40.385 7.423 1.00 34.40 482 ALA A O 1
ATOM 3647 N N . ALA A 1 483 ? 26.788 40.740 7.103 1.00 36.86 483 ALA A N 1
ATOM 3648 C CA . ALA A 1 483 ? 26.433 40.404 8.494 1.00 32.16 483 ALA A CA 1
ATOM 3649 C C . ALA A 1 483 ? 26.699 38.899 8.712 1.00 30.51 483 ALA A C 1
ATOM 3650 O O . ALA A 1 483 ? 27.220 38.506 9.745 1.00 32.68 483 ALA A O 1
ATOM 3652 N N . PHE A 1 484 ? 26.395 38.088 7.721 1.00 29.71 484 PHE A N 1
ATOM 3653 C CA . PHE A 1 484 ? 26.673 36.676 7.763 1.00 33.84 484 PHE A CA 1
ATOM 3654 C C . PHE A 1 484 ? 28.152 36.441 7.868 1.00 40.23 484 PHE A C 1
ATOM 3655 O O . PHE A 1 484 ? 28.623 35.709 8.738 1.00 30.80 484 PHE A O 1
ATOM 3663 N N . GLN A 1 485 ? 28.895 37.092 6.979 1.00 35.27 485 GLN A N 1
ATOM 3664 C CA . GLN A 1 485 ? 30.357 37.047 7.012 1.00 40.01 485 GLN A CA 1
ATOM 3665 C C . GLN A 1 485 ? 30.910 37.433 8.365 1.00 35.72 485 GLN A C 1
ATOM 3666 O O . GLN A 1 485 ? 31.753 36.716 8.921 1.00 35.37 485 GLN A O 1
ATOM 3672 N N . ASP A 1 486 ? 30.428 38.518 8.957 1.00 36.32 486 ASP A N 1
ATOM 3673 C CA . ASP A 1 486 ? 30.903 38.912 10.265 1.00 39.62 486 ASP A CA 1
ATOM 3674 C C . ASP A 1 486 ? 30.519 37.864 11.354 1.00 40.42 486 ASP A C 1
ATOM 3675 O O . ASP A 1 486 ? 31.318 37.491 12.207 1.00 40.86 486 ASP A O 1
ATOM 3680 N N . SER A 1 487 ? 29.263 37.446 11.300 1.00 34.64 487 SER A N 1
ATOM 3681 C CA . SER A 1 487 ? 28.698 36.488 12.274 1.00 33.85 487 SER A CA 1
ATOM 3682 C C . SER A 1 487 ? 29.526 35.229 12.316 1.00 30.12 487 SER A C 1
ATOM 3683 O O . SER A 1 487 ? 29.826 34.726 13.373 1.00 33.33 487 SER A O 1
ATOM 3686 N N . MET A 1 488 ? 29.949 34.756 11.156 1.00 31.68 488 MET A N 1
ATOM 3687 C CA . MET A 1 488 ? 30.676 33.514 11.062 1.00 32.38 488 MET A CA 1
ATOM 3688 C C . MET A 1 488 ? 32.084 33.565 11.690 1.00 38.78 488 MET A C 1
ATOM 3689 O O . MET A 1 488 ? 32.636 32.529 11.982 1.00 35.97 488 MET A O 1
ATOM 3694 N N . SER A 1 489 ? 32.622 34.762 11.909 1.00 35.41 489 SER A N 1
ATOM 3695 C CA . SER A 1 489 ? 33.973 34.931 12.422 1.00 42.19 489 SER A CA 1
ATOM 3696 C C . SER A 1 489 ? 33.901 35.180 13.937 1.00 44.04 489 SER A C 1
ATOM 3697 O O . SER A 1 489 ? 34.920 35.312 14.608 1.00 43.05 489 SER A O 1
ATOM 3700 N N . ARG A 1 490 ? 32.706 35.214 14.503 1.00 37.76 490 ARG A N 1
ATOM 3701 C CA . ARG A 1 490 ? 32.587 35.477 15.922 1.00 38.14 490 ARG A CA 1
ATOM 3702 C C . ARG A 1 490 ? 32.418 34.181 16.671 1.00 33.92 490 ARG A C 1
ATOM 3703 O O . ARG A 1 490 ? 32.454 33.115 16.056 1.00 41.10 490 ARG A O 1
ATOM 3711 N N . SER A 1 491 ? 32.321 34.248 17.988 1.00 35.45 491 SER A N 1
ATOM 3712 C CA . SER A 1 491 ? 32.193 33.023 18.789 1.00 39.50 491 SER A CA 1
ATOM 3713 C C . SER A 1 491 ? 30.762 32.756 19.288 1.00 37.51 491 SER A C 1
ATOM 3714 O O . SER A 1 491 ? 30.505 31.672 19.745 1.00 42.73 491 SER A O 1
ATOM 3717 N N . ALA A 1 492 ? 29.841 33.697 19.171 1.00 34.67 492 ALA A N 1
ATOM 3718 C CA . ALA A 1 492 ? 28.486 33.446 19.617 1.00 35.03 492 ALA A CA 1
ATOM 3719 C C . ALA A 1 492 ? 27.822 32.379 18.750 1.00 34.95 492 ALA A C 1
ATOM 3720 O O . ALA A 1 492 ? 28.014 32.301 17.531 1.00 32.85 492 ALA A O 1
ATOM 3722 N N . SER A 1 493 ? 27.009 31.555 19.381 1.00 31.64 493 SER A N 1
ATOM 3723 C CA . SER A 1 493 ? 26.262 30.544 18.605 1.00 31.27 493 SER A CA 1
ATOM 3724 C C . SER A 1 493 ? 24.853 31.024 18.226 1.00 27.39 493 SER A C 1
ATOM 3725 O O . SER A 1 493 ? 24.156 30.326 17.479 1.00 27.45 493 SER A O 1
ATOM 3728 N N . GLN A 1 494 ? 24.427 32.149 18.771 1.00 25.97 494 GLN A N 1
ATOM 3729 C CA . GLN A 1 494 ? 23.192 32.817 18.332 1.00 27.87 494 GLN A CA 1
ATOM 3730 C C . GLN A 1 494 ? 23.459 34.303 18.179 1.00 28.08 494 GLN A C 1
ATOM 3731 O O . GLN A 1 494 ? 23.937 34.969 19.141 1.00 29.23 494 GLN A O 1
ATOM 3737 N N . LEU A 1 495 ? 23.174 34.837 16.984 1.00 27.00 495 LEU A N 1
ATOM 3738 C CA . LEU A 1 495 ? 23.325 36.265 16.734 1.00 27.53 495 LEU A CA 1
ATOM 3739 C C . LEU A 1 495 ? 22.088 36.800 16.013 1.00 25.91 495 LEU A C 1
ATOM 3740 O O . LEU A 1 495 ? 21.557 36.127 15.147 1.00 29.54 495 LEU A O 1
ATOM 3745 N N . ALA A 1 496 ? 21.611 37.948 16.463 1.00 26.58 496 ALA A N 1
ATOM 3746 C CA . ALA A 1 496 ? 20.519 38.666 15.831 1.00 27.46 496 ALA A CA 1
ATOM 3747 C C . ALA A 1 496 ? 21.071 39.838 14.995 1.00 29.42 496 ALA A C 1
ATOM 3748 O O . ALA A 1 496 ? 21.938 40.563 15.417 1.00 28.92 496 ALA A O 1
ATOM 3750 N N . VAL A 1 497 ? 20.478 40.013 13.825 1.00 32.72 497 VAL A N 1
ATOM 3751 C CA . VAL A 1 497 ? 20.853 41.080 12.907 1.00 33.87 497 VAL A CA 1
ATOM 3752 C C . VAL A 1 497 ? 19.666 42.012 12.856 1.00 32.32 497 VAL A C 1
ATOM 3753 O O . VAL A 1 497 ? 18.564 41.570 12.578 1.00 31.11 497 VAL A O 1
ATOM 3757 N N . ILE A 1 498 ? 19.882 43.272 13.228 1.00 27.92 498 ILE A N 1
ATOM 3758 C CA . ILE A 1 498 ? 18.869 44.299 13.220 1.00 31.01 498 ILE A CA 1
ATOM 3759 C C . ILE A 1 498 ? 19.364 45.513 12.365 1.00 33.68 498 ILE A C 1
ATOM 3760 O O . ILE A 1 498 ? 20.469 46.035 12.555 1.00 34.03 498 ILE A O 1
ATOM 3765 N N . SER A 1 499 ? 18.507 45.916 11.434 1.00 37.97 499 SER A N 1
ATOM 3766 C CA . SER A 1 499 ? 18.816 46.948 10.411 1.00 39.59 499 SER A CA 1
ATOM 3767 C C . SER A 1 499 ? 17.993 48.227 10.716 1.00 35.28 499 SER A C 1
ATOM 3768 O O . SER A 1 499 ? 16.754 48.193 10.755 1.00 35.80 499 SER A O 1
ATOM 3771 N N . GLY A 1 500 ? 18.702 49.315 10.964 1.00 36.93 500 GLY A N 1
ATOM 3772 C CA . GLY A 1 500 ? 18.104 50.603 11.281 1.00 40.98 500 GLY A CA 1
ATOM 3773 C C . GLY A 1 500 ? 18.997 51.514 12.100 1.00 42.27 500 GLY A C 1
ATOM 3774 O O . GLY A 1 500 ? 20.226 51.333 12.167 1.00 42.80 500 GLY A O 1
ATOM 3775 N N . ASP A 1 501 ? 18.369 52.441 12.816 1.00 50.98 501 ASP A N 1
ATOM 3776 C CA . ASP A 1 501 ? 19.108 53.391 13.646 1.00 57.12 501 ASP A CA 1
ATOM 3777 C C . ASP A 1 501 ? 19.405 52.805 15.005 1.00 55.93 501 ASP A C 1
ATOM 3778 O O . ASP A 1 501 ? 18.476 52.330 15.684 1.00 53.28 501 ASP A O 1
ATOM 3783 N N . LYS A 1 502 ? 20.665 52.906 15.435 1.00 55.48 502 LYS A N 1
ATOM 3784 C CA . LYS A 1 502 ? 21.107 52.265 16.688 1.00 63.21 502 LYS A CA 1
ATOM 3785 C C . LYS A 1 502 ? 20.287 52.642 17.932 1.00 54.67 502 LYS A C 1
ATOM 3786 O O . LYS A 1 502 ? 20.003 51.794 18.796 1.00 54.44 502 LYS A O 1
ATOM 3792 N N . ASP A 1 503 ? 19.875 53.894 18.034 1.00 59.62 503 ASP A N 1
ATOM 3793 C CA . ASP A 1 503 ? 19.205 54.352 19.265 1.00 64.69 503 ASP A CA 1
ATOM 3794 C C . ASP A 1 503 ? 17.739 53.936 19.241 1.00 63.96 503 ASP A C 1
ATOM 3795 O O . ASP A 1 503 ? 17.171 53.486 20.242 1.00 68.78 503 ASP A O 1
ATOM 3800 N N . ARG A 1 504 ? 17.143 54.046 18.066 1.00 62.06 504 ARG A N 1
ATOM 3801 C CA . ARG A 1 504 ? 15.791 53.560 17.858 1.00 64.08 504 ARG A CA 1
ATOM 3802 C C . ARG A 1 504 ? 15.732 52.073 18.231 1.00 55.66 504 ARG A C 1
ATOM 3803 O O . ARG A 1 504 ? 14.832 51.612 18.958 1.00 55.37 504 ARG A O 1
ATOM 3811 N N . ILE A 1 505 ? 16.739 51.333 17.791 1.00 49.91 505 ILE A N 1
ATOM 3812 C CA . ILE A 1 505 ? 16.769 49.910 18.052 1.00 47.89 505 ILE A CA 1
ATOM 3813 C C . ILE A 1 505 ? 16.968 49.664 19.544 1.00 47.76 505 ILE A C 1
ATOM 3814 O O . ILE A 1 505 ? 16.341 48.805 20.140 1.00 48.03 505 ILE A O 1
ATOM 3819 N N . SER A 1 506 ? 17.857 50.419 20.148 1.00 55.21 506 SER A N 1
ATOM 3820 C CA . SER A 1 506 ? 18.064 50.278 21.580 1.00 63.07 506 SER A CA 1
ATOM 3821 C C . SER A 1 506 ? 16.777 50.461 22.409 1.00 62.29 506 SER A C 1
ATOM 3822 O O . SER A 1 506 ? 16.603 49.782 23.427 1.00 64.43 506 SER A O 1
ATOM 3825 N N . GLU A 1 507 ? 15.885 51.352 21.969 1.00 62.10 507 GLU A N 1
ATOM 3826 C CA . GLU A 1 507 ? 14.612 51.585 22.683 1.00 73.57 507 GLU A CA 1
ATOM 3827 C C . GLU A 1 507 ? 13.712 50.370 22.517 1.00 73.05 507 GLU A C 1
ATOM 3828 O O . GLU A 1 507 ? 13.139 49.819 23.477 1.00 68.52 507 GLU A O 1
ATOM 3834 N N . LEU A 1 508 ? 13.612 49.950 21.269 1.00 61.86 508 LEU A N 1
ATOM 3835 C CA . LEU A 1 508 ? 12.875 48.784 20.943 1.00 59.30 508 LEU A CA 1
ATOM 3836 C C . LEU A 1 508 ? 13.329 47.574 21.759 1.00 61.92 508 LEU A C 1
ATOM 3837 O O . LEU A 1 508 ? 12.523 46.703 22.082 1.00 61.00 508 LEU A O 1
ATOM 3842 N N . LEU A 1 509 ? 14.612 47.501 22.095 1.00 55.66 509 LEU A N 1
ATOM 3843 C CA . LEU A 1 509 ? 15.107 46.367 22.863 1.00 60.76 509 LEU A CA 1
ATOM 3844 C C . LEU A 1 509 ? 15.050 46.557 24.380 1.00 68.61 509 LEU A C 1
ATOM 3845 O O . LEU A 1 509 ? 15.192 45.591 25.113 1.00 64.15 509 LEU A O 1
ATOM 3850 N N . SER A 1 510 ? 14.906 47.787 24.858 1.00 76.42 510 SER A N 1
ATOM 3851 C CA . SER A 1 510 ? 14.627 47.980 26.277 1.00 80.80 510 SER A CA 1
ATOM 3852 C C . SER A 1 510 ? 13.239 47.381 26.517 1.00 80.72 510 SER A C 1
ATOM 3853 O O . SER A 1 510 ? 13.013 46.698 27.499 1.00 77.42 510 SER A O 1
#

Organism: Bacillus velezensis (strain DSM 23117 / BGSC 10A6 / LMG 26770 / FZB42) (NCBI:txid326423)

B-factor: mean 39.65, std 15.42, range [20.0, 125.19]

InterPro domains:
  IPR006162 Phosphopantetheine attachment site [PS00012] (1778-1793)
  IPR009081 Phosphopantetheine binding ACP domain [PF00550] (541-604)
  IPR009081 Phosphopantetheine binding ACP domain [PF00550] (1754-1816)
  IPR009081 Phosphopantetheine binding ACP domain [PS50075] (533-609)
  IPR009081 Phosphopantetheine binding ACP domain [PS50075] (1746-1823)
  IPR013968 Polyketide synthase-like, ketoreductase domain [PF08659] (274-453)
  IPR013968 Polyketide synthase-like, ketoreductase domain [PF08659] (1468-1668)
  IPR014030 Beta-ketoacyl synthase-like, N-terminal domain [PF00109] (648-893)
  IPR014030 Beta-ketoacyl synthase-like, N-terminal domain [PF00109] (1866-2109)
  IPR014031 Beta-ketoacyl synthase, C-terminal domain [PF02801] (901-1016)
  IPR014031 Beta-ketoacyl synthase, C-terminal domain [PF02801] (2117-2234)
  IPR016039 Thiolase-like [G3DSA:3.40.47.10] (649-1221)
  IPR016039 Thiolase-like [G3DSA:3.40.47.10] (1865-2309)
  IPR016039 Thiolase-like [SSF53901] (645-1067)
  IPR016039 Thiolase-like [SSF53901] (1863-2282)
  IPR018201 Beta-ketoacyl synthase, active site [PS00606] (2022-2038)
  IPR020806 Polyketide synthase-like, phosphopantetheine-binding domain [SM00823] (539-609)
  IPR020806 Polyketide synthase-like, phosphopantetheine-binding domain [SM00823] (1752-1823)
  IPR020841 Polyketide synthase, beta-ketoacyl synthase domain [PS52004] (647-1068)
  IPR020841 Polyketide synthase, beta-ketoacyl synthase domain [PS52004] (1865-2284)

Nearest PDB structures (foldseek):
  5d2e-assembly1_A  TM=1.002E+00  e=1.108E-94  Bacillus velezensis FZB42
  4j1s-assembly1_A  TM=7.899E-01  e=1.660E-30  Bacillus subtilis subsp. subtilis str. 168
  6w7s-assembly1_A-2  TM=8.242E-01  e=1.199E-25  Saccharopolyspora erythraea
  2fr0-assembly1_A  TM=7.983E-01  e=6.346E-26  Saccharopolyspora erythraea
  6wh9-assembly2_D  TM=8.328E-01  e=2.800E-25  Saccharopolyspora erythraea